Protein AF-0000000070260039 (afdb_homodimer)

Sequence (436 aa):
MPVRWILHWQPSQGTTVNSHILNEISQCVENFNGVKDGRCKTTITFYKPNLKDQSMSAQFPRDFLGISLMEQPNKYYLIIRDNKLVAEADSSILTIMEKLQSYKSKVALNCEGLQYNLGDFQMRLIKVVPNQAESLRGILMEIEYLPISSLENAKPIMEEFIEIWREVLSKKSLPGQFMRAEPIFADYGLSDNYSLQHTAVQYAAALPQLFASVQLRSMPVRWILHWQPSQGTTVNSHILNEISQCVENFNGVKDGRCKTTITFYKPNLKDQSMSAQFPRDFLGISLMEQPNKYYLIIRDNKLVAEADSSILTIMEKLQSYKSKVALNCEGLQYNLGDFQMRLIKVVPNQAESLRGILMEIEYLPISSLENAKPIMEEFIEIWREVLSKKSLPGQFMRAEPIFADYGLSDNYSLQHTAVQYAAALPQLFASVQLRS

Solvent-accessible surface area (backbone atoms only — not comparable to full-atom values): 23211 Å² total; per-residue (Å²): 92,51,31,66,47,59,30,37,56,43,55,32,91,95,50,73,73,46,71,65,59,53,51,53,52,52,50,50,42,45,73,67,62,30,40,81,69,56,70,48,46,36,39,42,34,43,32,37,63,58,61,81,72,77,74,74,68,71,85,55,84,49,49,38,38,37,38,40,42,60,94,45,69,63,37,29,35,41,31,32,73,94,77,37,42,57,26,50,26,30,39,50,43,57,58,52,44,59,70,45,51,54,51,41,71,88,45,38,35,39,31,39,32,45,26,25,41,47,86,64,32,37,38,30,49,25,42,26,23,40,71,88,45,86,56,65,51,35,42,38,36,37,42,28,42,61,90,39,31,38,47,74,76,37,43,66,58,52,54,50,50,52,52,53,48,49,55,61,50,57,76,66,68,57,70,48,47,77,40,68,63,74,72,65,52,61,69,44,70,46,69,56,63,36,49,70,65,56,50,51,52,43,57,61,53,42,42,66,62,38,46,53,66,48,56,71,70,106,91,49,31,65,48,62,28,36,56,44,55,32,90,94,49,74,73,48,70,64,59,54,51,53,51,52,50,49,42,45,74,67,61,30,40,82,70,54,71,49,45,35,39,43,33,43,34,36,61,58,60,82,70,74,74,76,58,71,84,56,82,50,48,37,38,38,38,40,40,60,93,44,70,63,36,29,36,42,31,32,72,94,75,36,41,59,26,49,26,30,38,50,43,57,59,51,44,58,71,44,53,54,50,41,72,88,46,39,36,40,33,39,31,44,27,25,41,48,84,62,32,38,38,30,51,25,42,28,24,40,72,89,44,86,58,66,50,34,43,38,36,39,43,28,41,60,90,40,30,38,47,76,75,38,45,66,59,51,53,50,51,52,52,53,49,50,55,60,50,57,75,66,67,57,68,48,47,77,42,66,65,74,72,66,52,62,70,43,70,46,69,56,61,36,48,69,66,57,51,50,51,42,56,61,52,42,41,67,62,38,47,51,66,48,56,72,71,107

Radius of gyration: 26.94 Å; Cα contacts (8 Å, |Δi|>4): 847; chains: 2; bounding box: 39×84×59 Å

Structure (mmCIF, N/CA/C/O backbone):
data_AF-0000000070260039-model_v1
#
loop_
_entity.id
_entity.type
_entity.pdbx_description
1 polymer 'Mediator of RNA polymerase II transcription subunit 20'
#
loop_
_atom_site.group_PDB
_atom_site.id
_atom_site.type_symbol
_atom_site.label_atom_id
_atom_site.label_alt_id
_atom_site.label_comp_id
_atom_site.label_asym_id
_atom_site.label_entity_id
_atom_site.label_seq_id
_atom_site.pdbx_PDB_ins_code
_atom_site.Cartn_x
_atom_site.Cartn_y
_atom_site.Cartn_z
_atom_site.occupancy
_atom_site.B_iso_or_equiv
_atom_site.auth_seq_id
_atom_site.auth_comp_id
_atom_site.auth_asym_id
_atom_site.auth_atom_id
_atom_site.pdbx_PDB_model_num
ATOM 1 N N . MET A 1 1 ? 9.656 15.156 -5.43 1 94.56 1 MET A N 1
ATOM 2 C CA . MET A 1 1 ? 8.602 15.867 -4.711 1 94.56 1 MET A CA 1
ATOM 3 C C . MET A 1 1 ? 9.188 16.984 -3.848 1 94.56 1 MET A C 1
ATOM 5 O O . MET A 1 1 ? 10.211 16.781 -3.182 1 94.56 1 MET A O 1
ATOM 9 N N . PRO A 1 2 ? 8.555 18.203 -3.854 1 98.12 2 PRO A N 1
ATOM 10 C CA . PRO A 1 2 ? 9.078 19.328 -3.068 1 98.12 2 PRO A CA 1
ATOM 11 C C . PRO A 1 2 ? 8.953 19.109 -1.564 1 98.12 2 PRO A C 1
ATOM 13 O O . PRO A 1 2 ? 8.031 18.406 -1.114 1 98.12 2 PRO A O 1
ATOM 16 N N . VAL A 1 3 ? 9.844 19.734 -0.828 1 98.56 3 VAL A N 1
ATOM 17 C CA . VAL A 1 3 ? 9.812 19.641 0.627 1 98.56 3 VAL A CA 1
ATOM 18 C C . VAL A 1 3 ? 8.648 20.453 1.182 1 98.56 3 VAL A C 1
ATOM 20 O O . VAL A 1 3 ? 8.438 21.594 0.775 1 98.56 3 VAL A O 1
ATOM 23 N N . ARG A 1 4 ? 7.941 19.859 2.068 1 98.19 4 ARG A N 1
ATOM 24 C CA . ARG A 1 4 ? 6.789 20.484 2.713 1 98.19 4 ARG A CA 1
ATOM 25 C C . ARG A 1 4 ? 6.883 20.375 4.23 1 98.19 4 ARG A C 1
ATOM 27 O O . ARG A 1 4 ? 7.141 19.281 4.766 1 98.19 4 ARG A O 1
ATOM 34 N N . TRP A 1 5 ? 6.73 21.516 4.906 1 98.5 5 TRP A N 1
ATOM 35 C CA . TRP A 1 5 ? 6.641 21.5 6.363 1 98.5 5 TRP A CA 1
ATOM 36 C C . TRP A 1 5 ? 5.23 21.844 6.824 1 98.5 5 TRP A C 1
ATOM 38 O O . TRP A 1 5 ? 4.574 22.719 6.246 1 98.5 5 TRP A O 1
ATOM 48 N N . ILE A 1 6 ? 4.762 21.125 7.848 1 98.12 6 ILE A N 1
ATOM 49 C CA . ILE A 1 6 ? 3.438 21.359 8.414 1 98.12 6 ILE A CA 1
ATOM 50 C C . ILE A 1 6 ? 3.57 21.953 9.812 1 98.12 6 ILE A C 1
ATOM 52 O O . ILE A 1 6 ? 4.25 21.391 10.672 1 98.12 6 ILE A O 1
ATOM 56 N N . LEU A 1 7 ? 2.98 23.109 9.984 1 97.38 7 LEU A N 1
ATOM 57 C CA . LEU A 1 7 ? 2.939 23.797 11.266 1 97.38 7 LEU A CA 1
ATOM 58 C C . LEU A 1 7 ? 1.53 23.781 11.852 1 97.38 7 LEU A C 1
ATOM 60 O O . LEU A 1 7 ? 0.549 23.672 11.109 1 97.38 7 LEU A O 1
ATOM 64 N N . HIS A 1 8 ? 1.464 23.781 13.133 1 96.56 8 HIS A N 1
ATOM 65 C CA . HIS A 1 8 ? 0.173 23.891 13.797 1 96.56 8 HIS A CA 1
ATOM 66 C C . HIS A 1 8 ? 0.077 25.172 14.617 1 96.56 8 HIS A C 1
ATOM 68 O O . HIS A 1 8 ? 1.067 25.625 15.203 1 96.56 8 HIS A O 1
ATOM 74 N N . TRP A 1 9 ? -1.142 25.766 14.664 1 95.5 9 TRP A N 1
ATOM 75 C CA . TRP A 1 9 ? -1.373 26.969 15.445 1 95.5 9 TRP A CA 1
ATOM 76 C C . TRP A 1 9 ? -1.512 26.641 16.938 1 95.5 9 TRP A C 1
ATOM 78 O O . TRP A 1 9 ? -2.342 25.812 17.312 1 95.5 9 TRP A O 1
ATOM 88 N N . GLN A 1 10 ? -0.675 27.188 17.688 1 93.38 10 GLN A N 1
ATOM 89 C CA . GLN A 1 10 ? -0.754 27.094 19.141 1 93.38 10 GLN A CA 1
ATOM 90 C C . GLN A 1 10 ? -1.321 28.359 19.766 1 93.38 10 GLN A C 1
ATOM 92 O O . GLN A 1 10 ? -0.613 29.359 19.891 1 93.38 10 GLN A O 1
ATOM 97 N N . PRO A 1 11 ? -2.533 28.297 20.219 1 92 11 PRO A N 1
ATOM 98 C CA . PRO A 1 11 ? -3.137 29.5 20.797 1 92 11 PRO A CA 1
ATOM 99 C C . PRO A 1 11 ? -2.461 29.922 22.109 1 92 11 PRO A C 1
ATOM 101 O O . PRO A 1 11 ? -1.924 29.078 22.828 1 92 11 PRO A O 1
ATOM 104 N N . SER A 1 12 ? -2.461 31.234 22.359 1 91 12 SER A N 1
ATOM 105 C CA . SER A 1 12 ? -1.986 31.734 23.641 1 91 12 SER A CA 1
ATOM 106 C C . SER A 1 12 ? -2.852 31.219 24.781 1 91 12 SER A C 1
ATOM 108 O O . SER A 1 12 ? -4 30.828 24.578 1 91 12 SER A O 1
ATOM 110 N N . GLN A 1 13 ? -2.266 31.25 25.969 1 88.38 13 GLN A N 1
ATOM 111 C CA . GLN A 1 13 ? -3.002 30.797 27.141 1 88.38 13 GLN A CA 1
ATOM 112 C C . GLN A 1 13 ? -4.336 31.516 27.266 1 88.38 13 GLN A C 1
ATOM 114 O O . GLN A 1 13 ? -4.391 32.75 27.156 1 88.38 13 GLN A O 1
ATOM 119 N N . GLY A 1 14 ? -5.371 30.781 27.406 1 86.62 14 GLY A N 1
ATOM 120 C CA . GLY A 1 14 ? -6.688 31.375 27.609 1 86.62 14 GLY A CA 1
ATOM 121 C C . GLY A 1 14 ? -7.445 31.609 26.328 1 86.62 14 GLY A C 1
ATOM 122 O O . GLY A 1 14 ? -8.609 32.031 26.344 1 86.62 14 GLY A O 1
ATOM 123 N N . THR A 1 15 ? -6.793 31.438 25.234 1 88.31 15 THR A N 1
ATOM 124 C CA . THR A 1 15 ? -7.461 31.641 23.953 1 88.31 15 THR A CA 1
ATOM 125 C C . THR A 1 15 ? -7.645 30.312 23.219 1 88.31 15 THR A C 1
ATOM 127 O O . THR A 1 15 ? -6.91 29.359 23.469 1 88.31 15 THR A O 1
ATOM 130 N N . THR A 1 16 ? -8.703 30.266 22.438 1 88 16 THR A N 1
ATOM 131 C CA . THR A 1 16 ? -8.992 29.078 21.641 1 88 16 THR A CA 1
ATOM 132 C C . THR A 1 16 ? -8.969 29.406 20.156 1 88 16 THR A C 1
ATOM 134 O O . THR A 1 16 ? -9.109 30.562 19.766 1 88 16 THR A O 1
ATOM 137 N N . VAL A 1 17 ? -8.773 28.391 19.422 1 91.25 17 VAL A N 1
ATOM 138 C CA . VAL A 1 17 ? -8.797 28.547 17.969 1 91.25 17 VAL A CA 1
ATOM 139 C C . VAL A 1 17 ? -10.203 28.906 17.5 1 91.25 17 VAL A C 1
ATOM 141 O O . VAL A 1 17 ? -11.195 28.375 18.016 1 91.25 17 VAL A O 1
ATOM 144 N N . ASN A 1 18 ? -10.266 29.875 16.625 1 90.69 18 ASN A N 1
ATOM 145 C CA . ASN A 1 18 ? -11.57 30.25 16.094 1 90.69 18 ASN A CA 1
ATOM 146 C C . ASN A 1 18 ? -11.461 30.75 14.656 1 90.69 18 ASN A C 1
ATOM 148 O O . ASN A 1 18 ? -10.352 30.875 14.125 1 90.69 18 ASN A O 1
ATOM 152 N N . SER A 1 19 ? -12.602 31 14.094 1 92.12 19 SER A N 1
ATOM 153 C CA . SER A 1 19 ? -12.672 31.375 12.688 1 92.12 19 SER A CA 1
ATOM 154 C C . SER A 1 19 ? -12.055 32.75 12.453 1 92.12 19 SER A C 1
ATOM 156 O O . SER A 1 19 ? -11.578 33.062 11.352 1 92.12 19 SER A O 1
ATOM 158 N N . HIS A 1 20 ? -12.102 33.531 13.461 1 93.38 20 HIS A N 1
ATOM 159 C CA . HIS A 1 20 ? -11.531 34.875 13.336 1 93.38 20 HIS A CA 1
ATOM 160 C C . HIS A 1 20 ? -10.016 34.812 13.156 1 93.38 20 HIS A C 1
ATOM 162 O O . HIS A 1 20 ? -9.461 35.5 12.297 1 93.38 20 HIS A O 1
ATOM 168 N N . ILE A 1 21 ? -9.398 34.031 13.961 1 93.69 21 ILE A N 1
ATOM 169 C CA . ILE A 1 21 ? -7.957 33.844 13.859 1 93.69 21 ILE A CA 1
ATOM 170 C C . ILE A 1 21 ? -7.598 33.312 12.469 1 93.69 21 ILE A C 1
ATOM 172 O O . ILE A 1 21 ? -6.68 33.844 11.82 1 93.69 21 ILE A O 1
ATOM 176 N N . LEU A 1 22 ? -8.297 32.375 11.984 1 94.75 22 LEU A N 1
ATOM 177 C CA . LEU A 1 22 ? -8.094 31.781 10.656 1 94.75 22 LEU A CA 1
ATOM 178 C C . LEU A 1 22 ? -8.188 32.844 9.578 1 94.75 22 LEU A C 1
ATOM 180 O O . LEU A 1 22 ? -7.355 32.906 8.672 1 94.75 22 LEU A O 1
ATOM 184 N N . ASN A 1 23 ? -9.203 33.656 9.664 1 95 23 ASN A N 1
ATOM 185 C CA . ASN A 1 23 ? -9.422 34.719 8.68 1 95 23 ASN A CA 1
ATOM 186 C C . ASN A 1 23 ? -8.289 35.75 8.695 1 95 23 ASN A C 1
ATOM 188 O O . ASN A 1 23 ? -7.863 36.219 7.648 1 95 23 ASN A O 1
ATOM 192 N N . GLU A 1 24 ? -7.879 36.094 9.898 1 94.94 24 GLU A N 1
ATOM 193 C CA . GLU A 1 24 ? -6.781 37.031 10.031 1 94.94 24 GLU A CA 1
ATOM 194 C C . GLU A 1 24 ? -5.504 36.5 9.391 1 94.94 24 GLU A C 1
ATOM 196 O O . GLU A 1 24 ? -4.773 37.25 8.734 1 94.94 24 GLU A O 1
ATOM 201 N N . ILE A 1 25 ? -5.238 35.281 9.602 1 95.12 25 ILE A N 1
ATOM 202 C CA . ILE A 1 25 ? -4.047 34.656 9.039 1 95.12 25 ILE A CA 1
ATOM 203 C C . ILE A 1 25 ? -4.152 34.625 7.516 1 95.12 25 ILE A C 1
ATOM 205 O O . ILE A 1 25 ? -3.176 34.906 6.812 1 95.12 25 ILE A O 1
ATOM 209 N N . SER A 1 26 ? -5.281 34.281 7.008 1 94.69 26 SER A N 1
ATOM 210 C CA . SER A 1 26 ? -5.52 34.25 5.57 1 94.69 26 SER A CA 1
ATOM 211 C C . SER A 1 26 ? -5.238 35.625 4.949 1 94.69 26 SER A C 1
ATOM 213 O O . SER A 1 26 ? -4.625 35.719 3.885 1 94.69 26 SER A O 1
ATOM 215 N N . GLN A 1 27 ? -5.695 36.625 5.605 1 94.38 27 GLN A N 1
ATOM 216 C CA . GLN A 1 27 ? -5.465 37.969 5.129 1 94.38 27 GLN A CA 1
ATOM 217 C C . GLN A 1 27 ? -3.977 38.312 5.117 1 94.38 27 GLN A C 1
ATOM 219 O O . GLN A 1 27 ? -3.498 39 4.219 1 94.38 27 GLN A O 1
ATOM 224 N N . CYS A 1 28 ? -3.314 37.844 6.141 1 94.75 28 CYS A N 1
ATOM 225 C CA . CYS A 1 28 ? -1.875 38.062 6.207 1 94.75 28 CYS A CA 1
ATOM 226 C C . CYS A 1 28 ? -1.167 37.438 5.016 1 94.75 28 CYS A C 1
ATOM 228 O O . CYS A 1 28 ? -0.236 38.031 4.461 1 94.75 28 CYS A O 1
ATOM 230 N N . VAL A 1 29 ? -1.584 36.25 4.551 1 94.5 29 VAL A N 1
ATOM 231 C CA . VAL A 1 29 ? -0.981 35.562 3.414 1 94.5 29 VAL A CA 1
ATOM 232 C C . VAL A 1 29 ? -1.223 36.375 2.137 1 94.5 29 VAL A C 1
ATOM 234 O O . VAL A 1 29 ? -0.316 36.531 1.315 1 94.5 29 VAL A O 1
ATOM 237 N N . GLU A 1 30 ? -2.416 36.812 2.064 1 92.94 30 GLU A N 1
ATOM 238 C CA . GLU A 1 30 ? -2.781 37.594 0.885 1 92.94 30 GLU A CA 1
ATOM 239 C C . GLU A 1 30 ? -2.014 38.906 0.832 1 92.94 30 GLU A C 1
ATOM 241 O O . GLU A 1 30 ? -1.579 39.344 -0.239 1 92.94 30 GLU A O 1
ATOM 246 N N . ASN A 1 31 ? -1.8 39.531 1.978 1 90.88 31 ASN A N 1
ATOM 247 C CA . ASN A 1 31 ? -1.047 40.781 2.061 1 90.88 31 ASN A CA 1
ATOM 248 C C . ASN A 1 31 ? 0.443 40.562 1.825 1 90.88 31 ASN A C 1
ATOM 250 O O . ASN A 1 31 ? 1.17 41.469 1.47 1 90.88 31 ASN A O 1
ATOM 254 N N . PHE A 1 32 ? 0.847 39.344 2.092 1 90.75 32 PHE A N 1
ATOM 255 C CA . PHE A 1 32 ? 2.232 38.938 1.884 1 90.75 32 PHE A CA 1
ATOM 256 C C . PHE A 1 32 ? 2.447 38.469 0.451 1 90.75 32 PHE A C 1
ATOM 258 O O . PHE A 1 32 ? 3.314 37.625 0.192 1 90.75 32 PHE A O 1
ATOM 265 N N . ASN A 1 33 ? 1.591 38.875 -0.488 1 89.5 33 ASN A N 1
ATOM 266 C CA . ASN A 1 33 ? 1.649 38.656 -1.925 1 89.5 33 ASN A CA 1
ATOM 267 C C . ASN A 1 33 ? 1.289 37.188 -2.264 1 89.5 33 ASN A C 1
ATOM 269 O O . ASN A 1 33 ? 1.782 36.656 -3.246 1 89.5 33 ASN A O 1
ATOM 273 N N . GLY A 1 34 ? 0.629 36.625 -1.396 1 93.06 34 GLY A N 1
ATOM 274 C CA . GLY A 1 34 ? 0.12 35.281 -1.729 1 93.06 34 GLY A CA 1
ATOM 275 C C . GLY A 1 34 ? -1.044 35.344 -2.701 1 93.06 34 GLY A C 1
ATOM 276 O O . GLY A 1 34 ? -1.982 36.125 -2.525 1 93.06 34 GLY A O 1
ATOM 277 N N . VAL A 1 35 ? -0.934 34.469 -3.766 1 94.81 35 VAL A N 1
ATOM 278 C CA . VAL A 1 35 ? -2.014 34.375 -4.742 1 94.81 35 VAL A CA 1
ATOM 279 C C . VAL A 1 35 ? -2.764 33.062 -4.562 1 94.81 35 VAL A C 1
ATOM 281 O O . VAL A 1 35 ? -2.168 31.984 -4.641 1 94.81 35 VAL A O 1
ATOM 284 N N . LYS A 1 36 ? -4.031 33.219 -4.332 1 93 36 LYS A N 1
ATOM 285 C CA . LYS A 1 36 ? -4.852 32.031 -4.18 1 93 36 LYS A CA 1
ATOM 286 C C . LYS A 1 36 ? -4.824 31.172 -5.445 1 93 36 LYS A C 1
ATOM 288 O O . LYS A 1 36 ? -5.074 31.672 -6.543 1 93 36 LYS A O 1
ATOM 293 N N . ASP A 1 37 ? -4.469 29.938 -5.242 1 92 37 ASP A N 1
ATOM 294 C CA . ASP A 1 37 ? -4.285 29.109 -6.438 1 92 37 ASP A CA 1
ATOM 295 C C . ASP A 1 37 ? -4.816 27.703 -6.227 1 92 37 ASP A C 1
ATOM 297 O O . ASP A 1 37 ? -4.266 26.734 -6.758 1 92 37 ASP A O 1
ATOM 301 N N . GLY A 1 38 ? -5.758 27.438 -5.438 1 94.62 38 GLY A N 1
ATOM 302 C CA . GLY A 1 38 ? -6.328 26.094 -5.312 1 94.62 38 GLY A CA 1
ATOM 303 C C . GLY A 1 38 ? -6.781 25.766 -3.902 1 94.62 38 GLY A C 1
ATOM 304 O O . GLY A 1 38 ? -6.879 26.656 -3.057 1 94.62 38 GLY A O 1
ATOM 305 N N . ARG A 1 39 ? -7.203 24.469 -3.711 1 96.69 39 ARG A N 1
ATOM 306 C CA . ARG A 1 39 ? -7.648 23.938 -2.426 1 96.69 39 ARG A CA 1
ATOM 307 C C . ARG A 1 39 ? -6.918 22.641 -2.082 1 96.69 39 ARG A C 1
ATOM 309 O O . ARG A 1 39 ? -6.293 22.031 -2.947 1 96.69 39 ARG A O 1
ATOM 316 N N . CYS A 1 40 ? -6.906 22.422 -0.879 1 97.5 40 CYS A N 1
ATOM 317 C CA . CYS A 1 40 ? -6.324 21.172 -0.41 1 97.5 40 CYS A CA 1
ATOM 318 C C . CYS A 1 40 ? -7.246 20.484 0.587 1 97.5 40 CYS A C 1
ATOM 320 O O . CYS A 1 40 ? -8.125 21.125 1.174 1 97.5 40 CYS A O 1
ATOM 322 N N . LYS A 1 41 ? -7.086 19.156 0.656 1 97.88 41 LYS A N 1
ATOM 323 C CA . LYS A 1 41 ? -7.875 18.359 1.591 1 97.88 41 LYS A CA 1
ATOM 324 C C . LYS A 1 41 ? -7.09 17.141 2.07 1 97.88 41 LYS A C 1
ATOM 326 O O . LYS A 1 41 ? -6.445 16.469 1.273 1 97.88 41 LYS A O 1
ATOM 331 N N . THR A 1 42 ? -7.047 17.016 3.303 1 98 42 THR A N 1
ATOM 332 C CA . THR A 1 42 ? -6.465 15.844 3.959 1 98 42 THR A CA 1
ATOM 333 C C . THR A 1 42 ? -7.406 15.289 5.023 1 98 42 THR A C 1
ATOM 335 O O . THR A 1 42 ? -8.016 16.062 5.777 1 98 42 THR A O 1
ATOM 338 N N . THR A 1 43 ? -7.605 13.992 5.039 1 97.44 43 THR A N 1
ATOM 339 C CA . THR A 1 43 ? -8.43 13.367 6.062 1 97.44 43 THR A CA 1
ATOM 340 C C . THR A 1 43 ? -7.594 12.453 6.949 1 97.44 43 THR A C 1
ATOM 342 O O . THR A 1 43 ? -6.824 11.625 6.449 1 97.44 43 THR A O 1
ATOM 345 N N . ILE A 1 44 ? -7.664 12.703 8.195 1 96.88 44 ILE A N 1
ATOM 346 C CA . ILE A 1 44 ? -7.008 11.859 9.18 1 96.88 44 ILE A CA 1
ATOM 347 C C . ILE A 1 44 ? -8.047 10.984 9.891 1 96.88 44 ILE A C 1
ATOM 349 O O . ILE A 1 44 ? -8.977 11.5 10.508 1 96.88 44 ILE A O 1
ATOM 353 N N . THR A 1 45 ? -7.895 9.703 9.875 1 96.44 45 THR A N 1
ATOM 354 C CA . THR A 1 45 ? -8.859 8.766 10.445 1 96.44 45 THR A CA 1
ATOM 355 C C . THR A 1 45 ? -8.219 7.969 11.586 1 96.44 45 THR A C 1
ATOM 357 O O . THR A 1 45 ? -7.105 7.461 11.445 1 96.44 45 THR A O 1
ATOM 360 N N . PHE A 1 46 ? -8.938 7.875 12.711 1 93.88 46 PHE A N 1
ATOM 361 C CA . PHE A 1 46 ? -8.5 7.094 13.859 1 93.88 46 PHE A CA 1
ATOM 362 C C . PHE A 1 46 ? -9.117 5.699 13.836 1 93.88 46 PHE A C 1
ATOM 364 O O . PHE A 1 46 ? -10.336 5.555 13.812 1 93.88 46 PHE A O 1
ATOM 371 N N . TYR A 1 47 ? -8.219 4.68 13.844 1 93.69 47 TYR A N 1
ATOM 372 C CA . TYR A 1 47 ? -8.695 3.303 13.836 1 93.69 47 TYR A CA 1
ATOM 373 C C . TYR A 1 47 ? -8.414 2.623 15.172 1 93.69 47 TYR A C 1
ATOM 375 O O . TYR A 1 47 ? -7.293 2.668 15.68 1 93.69 47 TYR A O 1
ATOM 383 N N . LYS A 1 48 ? -9.438 1.988 15.703 1 89.75 48 LYS A N 1
ATOM 384 C CA . LYS A 1 48 ? -9.352 1.184 16.922 1 89.75 48 LYS A CA 1
ATOM 385 C C . LYS A 1 48 ? -9.82 -0.245 16.672 1 89.75 48 LYS A C 1
ATOM 387 O O . LYS A 1 48 ? -10.703 -0.475 15.844 1 89.75 48 LYS A O 1
ATOM 392 N N . PRO A 1 49 ? -9.164 -1.183 17.391 1 84.88 49 PRO A N 1
ATOM 393 C CA . PRO A 1 49 ? -9.617 -2.562 17.203 1 84.88 49 PRO A CA 1
ATOM 394 C C . PRO A 1 49 ? -11.086 -2.752 17.578 1 84.88 49 PRO A C 1
ATOM 396 O O . PRO A 1 49 ? -11.578 -2.137 18.516 1 84.88 49 PRO A O 1
ATOM 399 N N . ASN A 1 50 ? -11.805 -3.58 16.828 1 78.19 50 ASN A N 1
ATOM 400 C CA . ASN A 1 50 ? -13.18 -3.941 17.156 1 78.19 50 ASN A CA 1
ATOM 401 C C . ASN A 1 50 ? -13.234 -4.984 18.281 1 78.19 50 ASN A C 1
ATOM 403 O O . ASN A 1 50 ? -13.156 -6.184 18.016 1 78.19 50 ASN A O 1
ATOM 407 N N . LEU A 1 51 ? -12.742 -4.742 19.438 1 63.12 51 LEU A N 1
ATOM 408 C CA . LEU A 1 51 ? -12.688 -5.727 20.516 1 63.12 51 LEU A CA 1
ATOM 409 C C . LEU A 1 51 ? -14.094 -6.062 21.016 1 63.12 51 LEU A C 1
ATOM 411 O O . LEU A 1 51 ? -14.891 -5.164 21.281 1 63.12 51 LEU A O 1
ATOM 415 N N . LYS A 1 52 ? -14.695 -7.012 20.484 1 52.84 52 LYS A N 1
ATOM 416 C CA . LYS A 1 52 ? -15.859 -7.363 21.297 1 52.84 52 LYS A CA 1
ATOM 417 C C . LYS A 1 52 ? -15.508 -7.402 22.781 1 52.84 52 LYS A C 1
ATOM 419 O O . LYS A 1 52 ? -16.297 -6.965 23.609 1 52.84 52 LYS A O 1
ATOM 424 N N . ASP A 1 53 ? -14.711 -8.406 23.203 1 46.75 53 ASP A N 1
ATOM 425 C CA . ASP A 1 53 ? -14.422 -8.594 24.625 1 46.75 53 ASP A CA 1
ATOM 426 C C . ASP A 1 53 ? -13.336 -7.629 25.094 1 46.75 53 ASP A C 1
ATOM 428 O O . ASP A 1 53 ? -12.242 -7.598 24.531 1 46.75 53 ASP A O 1
ATOM 432 N N . GLN A 1 54 ? -13.602 -6.586 25.656 1 44.78 54 GLN A N 1
ATOM 433 C CA . GLN A 1 54 ? -12.922 -5.484 26.328 1 44.78 54 GLN A CA 1
ATOM 434 C C . GLN A 1 54 ? -11.664 -5.969 27.047 1 44.78 54 GLN A C 1
ATOM 436 O O . GLN A 1 54 ? -10.859 -5.16 27.5 1 44.78 54 GLN A O 1
ATOM 441 N N . SER A 1 55 ? -11.648 -7.156 27.562 1 43.66 55 SER A N 1
ATOM 442 C CA . SER A 1 55 ? -10.711 -7.512 28.625 1 43.66 55 SER A CA 1
ATOM 443 C C . SER A 1 55 ? -9.273 -7.508 28.1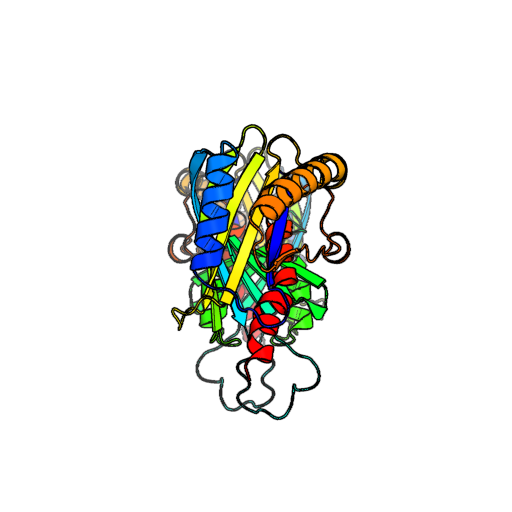09 1 43.66 55 SER A C 1
ATOM 445 O O . SER A 1 55 ? -8.328 -7.355 28.891 1 43.66 55 SER A O 1
ATOM 447 N N . MET A 1 56 ? -9.031 -8.219 27.125 1 44.53 56 MET A N 1
ATOM 448 C CA . MET A 1 56 ? -7.645 -8.625 26.906 1 44.53 56 MET A CA 1
ATOM 449 C C . MET A 1 56 ? -6.762 -7.406 26.641 1 44.53 56 MET A C 1
ATOM 451 O O . MET A 1 56 ? -5.613 -7.363 27.094 1 44.53 56 MET A O 1
ATOM 455 N N . SER A 1 57 ? -6.863 -6.574 25.578 1 47.09 57 SER A N 1
ATOM 456 C CA . SER A 1 57 ? -5.723 -5.949 24.922 1 47.09 57 SER A CA 1
ATOM 457 C C . SER A 1 57 ? -5.402 -4.594 25.547 1 47.09 57 SER A C 1
ATOM 459 O O . SER A 1 57 ? -5.488 -3.561 24.875 1 47.09 57 SER A O 1
ATOM 461 N N . ALA A 1 58 ? -5.715 -4.324 26.641 1 45.53 58 ALA A N 1
ATOM 462 C CA . ALA A 1 58 ? -5.391 -3.021 27.219 1 45.53 58 ALA A CA 1
ATOM 463 C C . ALA A 1 58 ? -3.912 -2.693 27.047 1 45.53 58 ALA A C 1
ATOM 465 O O . ALA A 1 58 ? -3.52 -1.524 27.094 1 45.53 58 ALA A O 1
ATOM 466 N N . GLN A 1 59 ? -3.055 -3.592 27.203 1 49.12 59 GLN A N 1
ATOM 467 C CA . GLN A 1 59 ? -1.646 -3.277 27.406 1 49.12 59 GLN A CA 1
ATOM 468 C C . GLN A 1 59 ? -1.025 -2.656 26.156 1 49.12 59 GLN A C 1
ATOM 470 O O . GLN A 1 59 ? -0.073 -1.88 26.25 1 49.12 59 GLN A O 1
ATOM 475 N N . PHE A 1 60 ? -1.44 -3.055 24.938 1 54.41 60 PHE A N 1
ATOM 476 C CA . PHE A 1 60 ? -0.759 -2.42 23.828 1 54.41 60 PHE A CA 1
ATOM 477 C C . PHE A 1 60 ? -1.759 -1.734 22.906 1 54.41 60 PHE A C 1
ATOM 479 O O . PHE A 1 60 ? -2.66 -2.381 22.359 1 54.41 60 PHE A O 1
ATOM 486 N N . PRO A 1 61 ? -1.849 -0.342 23.125 1 59.25 61 PRO A N 1
ATOM 487 C CA . PRO A 1 61 ? -2.752 0.336 22.188 1 59.25 61 PRO A CA 1
ATOM 488 C C . PRO A 1 61 ? -2.557 -0.12 20.75 1 59.25 61 PRO A C 1
ATOM 490 O O . PRO A 1 61 ? -1.432 -0.119 20.234 1 59.25 61 PRO A O 1
ATOM 493 N N . ARG A 1 62 ? -3.434 -0.916 20.141 1 83.25 62 ARG A N 1
ATOM 494 C CA . ARG A 1 62 ? -3.424 -1.486 18.812 1 83.25 62 ARG A CA 1
ATOM 495 C C . ARG A 1 62 ? -4.133 -0.57 17.812 1 83.25 62 ARG A C 1
ATOM 497 O O . ARG A 1 62 ? -4.652 -1.031 16.797 1 83.25 62 ARG A O 1
ATOM 504 N N . ASP A 1 63 ? -4.016 0.732 18.234 1 89.31 63 ASP A N 1
ATOM 505 C CA . ASP A 1 63 ? -4.645 1.725 17.359 1 89.31 63 ASP A CA 1
ATOM 506 C C . ASP A 1 63 ? -3.678 2.199 16.281 1 89.31 63 ASP A C 1
ATOM 508 O O . ASP A 1 63 ? -2.459 2.068 16.422 1 89.31 63 ASP A O 1
ATOM 512 N N . PHE A 1 64 ? -4.211 2.623 15.211 1 94.75 64 PHE A N 1
ATOM 513 C CA . PHE A 1 64 ? -3.381 3.244 14.188 1 94.75 64 PHE A CA 1
ATOM 514 C C . PHE A 1 64 ? -4.137 4.363 13.484 1 94.75 64 PHE A C 1
ATOM 516 O O . PHE A 1 64 ? -5.348 4.516 13.664 1 94.75 64 PHE A O 1
ATOM 523 N N . LEU A 1 65 ? -3.377 5.23 12.766 1 96.25 65 LEU A N 1
ATOM 524 C CA . LEU A 1 65 ? -3.947 6.336 12 1 96.25 65 LEU A CA 1
ATOM 525 C C . LEU A 1 65 ? -3.982 6.008 10.516 1 96.25 65 LEU A C 1
ATOM 527 O O . LEU A 1 65 ? -3.084 5.336 10 1 96.25 65 LEU A O 1
ATOM 531 N N . GLY A 1 66 ? -5.008 6.387 9.875 1 97.62 66 GLY A N 1
ATOM 532 C CA . GLY A 1 66 ? -5.094 6.43 8.422 1 97.62 66 GLY A CA 1
ATOM 533 C C . GLY A 1 66 ? -5.121 7.844 7.867 1 97.62 66 GLY A C 1
ATOM 534 O O . GLY A 1 66 ? -5.797 8.719 8.414 1 97.62 66 GLY A O 1
ATOM 535 N N . ILE A 1 67 ? -4.391 8.125 6.801 1 98.25 67 ILE A N 1
ATOM 536 C CA . ILE A 1 67 ? -4.336 9.461 6.219 1 98.25 67 ILE A CA 1
ATOM 537 C C . ILE A 1 67 ? -4.594 9.383 4.715 1 98.25 67 ILE A C 1
ATOM 539 O O . ILE A 1 67 ? -3.967 8.578 4.016 1 98.25 67 ILE A O 1
ATOM 543 N N . SER A 1 68 ? -5.504 10.141 4.234 1 98.12 68 SER A N 1
ATOM 544 C CA . SER A 1 68 ? -5.77 10.312 2.809 1 98.12 68 SER A CA 1
ATOM 545 C C . SER A 1 68 ? -5.461 11.742 2.357 1 98.12 68 SER A C 1
ATOM 547 O O . SER A 1 68 ? -5.859 12.703 3.014 1 98.12 68 SER A O 1
ATOM 549 N N . LEU A 1 69 ? -4.723 11.891 1.327 1 97.81 69 LEU A N 1
ATOM 550 C CA . LEU A 1 69 ? -4.348 13.18 0.76 1 97.81 69 LEU A CA 1
ATOM 551 C C . LEU A 1 69 ? -5.043 13.406 -0.579 1 97.81 69 LEU A C 1
ATOM 553 O O . LEU A 1 69 ? -5.012 12.539 -1.453 1 97.81 69 LEU A O 1
ATOM 557 N N . MET A 1 70 ? -5.613 14.508 -0.72 1 96.88 70 MET A N 1
ATOM 558 C CA . MET A 1 70 ? -6.328 14.852 -1.948 1 96.88 70 MET A CA 1
ATOM 559 C C . MET A 1 70 ? -5.398 14.773 -3.154 1 96.88 70 MET A C 1
ATOM 561 O O . MET A 1 70 ? -5.824 14.398 -4.246 1 96.88 70 MET A O 1
ATOM 565 N N . GLU A 1 71 ? -4.168 15.141 -3.07 1 95.25 71 GLU A N 1
ATOM 566 C CA . GLU A 1 71 ? -3.219 15.18 -4.18 1 95.25 71 GLU A CA 1
ATOM 567 C C . GLU A 1 71 ? -2.949 13.781 -4.73 1 95.25 71 GLU A C 1
ATOM 569 O O . GLU A 1 71 ? -2.51 13.633 -5.871 1 95.25 71 GLU A O 1
ATOM 574 N N . GLN A 1 72 ? -3.127 12.75 -3.916 1 96.94 72 GLN A N 1
ATOM 575 C CA . GLN A 1 72 ? -2.984 11.367 -4.344 1 96.94 72 GLN A CA 1
ATOM 576 C C . GLN A 1 72 ? -4.156 10.516 -3.859 1 96.94 72 GLN A C 1
ATOM 578 O O . GLN A 1 72 ? -4.008 9.711 -2.936 1 96.94 72 GLN A O 1
ATOM 583 N N . PRO A 1 73 ? -5.242 10.625 -4.562 1 96.81 73 PRO A N 1
ATOM 584 C CA . PRO A 1 73 ? -6.465 9.977 -4.086 1 96.81 73 PRO A CA 1
ATOM 585 C C . PRO A 1 73 ? -6.395 8.453 -4.164 1 96.81 73 PRO A C 1
ATOM 587 O O . PRO A 1 73 ? -7.195 7.762 -3.527 1 96.81 73 PRO A O 1
ATOM 590 N N . ASN A 1 74 ? -5.426 7.898 -4.887 1 97.12 74 ASN A N 1
ATOM 591 C CA . ASN A 1 74 ? -5.328 6.453 -5.062 1 97.12 74 ASN A CA 1
ATOM 592 C C . ASN A 1 74 ? -4.414 5.82 -4.02 1 97.12 74 ASN A C 1
ATOM 594 O O . ASN A 1 74 ? -4.113 4.629 -4.098 1 97.12 74 ASN A O 1
ATOM 598 N N . LYS A 1 75 ? -3.938 6.68 -3.109 1 98.38 75 LYS A N 1
ATOM 599 C CA . LYS A 1 75 ? -3.043 6.18 -2.07 1 98.38 75 LYS A CA 1
ATOM 600 C C . LYS A 1 75 ? -3.627 6.418 -0.681 1 98.38 75 LYS A C 1
ATOM 602 O O . LYS A 1 75 ? -4.5 7.27 -0.506 1 98.38 75 LYS A O 1
ATOM 607 N N . TYR A 1 76 ? -3.271 5.621 0.164 1 98.56 76 TYR A N 1
ATOM 608 C CA . TYR A 1 76 ? -3.617 5.688 1.58 1 98.56 76 TYR A CA 1
ATOM 609 C C . TYR A 1 76 ? -2.398 5.41 2.451 1 98.56 76 TYR A C 1
ATOM 611 O O . TYR A 1 76 ? -1.554 4.582 2.102 1 98.56 76 TYR A O 1
ATOM 619 N N . TYR A 1 77 ? -2.256 6.125 3.557 1 98.81 77 TYR A N 1
ATOM 620 C CA . TYR A 1 77 ? -1.104 5.969 4.434 1 98.81 77 TYR A CA 1
ATOM 621 C C . TYR A 1 77 ? -1.531 5.484 5.816 1 98.81 77 TYR A C 1
ATOM 623 O O . TYR A 1 77 ? -2.482 6.008 6.398 1 98.81 77 TYR A O 1
ATOM 631 N N . LEU A 1 78 ? -0.947 4.465 6.332 1 98.06 78 LEU A N 1
ATOM 632 C CA . LEU A 1 78 ? -1.184 3.922 7.664 1 98.06 78 LEU A CA 1
ATOM 633 C C . LEU A 1 78 ? -0.017 4.238 8.594 1 98.06 78 LEU A C 1
ATOM 635 O O . LEU A 1 78 ? 1.146 4.07 8.219 1 98.06 78 LEU A O 1
ATOM 639 N N . ILE A 1 79 ? -0.306 4.688 9.82 1 97.75 79 ILE A N 1
ATOM 640 C CA . ILE A 1 79 ? 0.751 5.109 10.734 1 97.75 79 ILE A CA 1
ATOM 641 C C . ILE A 1 79 ? 0.479 4.555 12.133 1 97.75 79 ILE A C 1
ATOM 643 O O . ILE A 1 79 ? -0.645 4.641 12.633 1 97.75 79 ILE A O 1
ATOM 647 N N . ILE A 1 80 ? 1.393 3.92 12.703 1 96 80 ILE A N 1
ATOM 648 C CA . ILE A 1 80 ? 1.422 3.652 14.133 1 96 80 ILE A CA 1
ATOM 649 C C . ILE A 1 80 ? 2.424 4.586 14.812 1 96 80 ILE A C 1
ATOM 651 O O . ILE A 1 80 ? 3.631 4.332 14.789 1 96 80 ILE A O 1
ATOM 655 N N . ARG A 1 81 ? 1.96 5.562 15.406 1 92.25 81 ARG A N 1
ATOM 656 C CA . ARG A 1 81 ? 2.777 6.664 15.906 1 92.25 81 ARG A CA 1
ATOM 657 C C . ARG A 1 81 ? 3.768 6.18 16.953 1 92.25 81 ARG A C 1
ATOM 659 O O . ARG A 1 81 ? 4.965 6.461 16.875 1 92.25 81 ARG A O 1
ATOM 666 N N . ASP A 1 82 ? 3.27 5.387 17.922 1 91.12 82 ASP A N 1
ATOM 667 C CA . ASP A 1 82 ? 4.086 4.961 19.047 1 91.12 82 ASP A CA 1
ATOM 668 C C . ASP A 1 82 ? 5.273 4.121 18.578 1 91.12 82 ASP A C 1
ATOM 670 O O . ASP A 1 82 ? 6.34 4.148 19.203 1 91.12 82 ASP A O 1
ATOM 674 N N . ASN A 1 83 ? 5.105 3.408 17.5 1 94 83 ASN A N 1
ATOM 675 C CA . ASN A 1 83 ? 6.164 2.549 16.984 1 94 83 ASN A CA 1
ATOM 676 C C . ASN A 1 83 ? 6.93 3.223 15.844 1 94 83 ASN A C 1
ATOM 678 O O . ASN A 1 83 ? 7.863 2.645 15.289 1 94 83 ASN A O 1
ATOM 682 N N . LYS A 1 84 ? 6.488 4.426 15.523 1 95.94 84 LYS A N 1
ATOM 683 C CA . LYS A 1 84 ? 7.117 5.199 14.453 1 95.94 84 LYS A CA 1
ATOM 684 C C . LYS A 1 84 ? 7.113 4.422 13.141 1 95.94 84 LYS A C 1
ATOM 686 O O . LYS A 1 84 ? 8.148 4.309 12.477 1 95.94 84 LYS A O 1
ATOM 691 N N . LEU A 1 85 ? 5.977 3.891 12.773 1 97.12 85 LEU A N 1
ATOM 692 C CA . LEU A 1 85 ? 5.805 3.133 11.539 1 97.12 85 LEU A CA 1
ATOM 693 C C . LEU A 1 85 ? 4.887 3.871 10.57 1 97.12 85 LEU A C 1
ATOM 695 O O . LEU A 1 85 ? 3.889 4.465 10.984 1 97.12 85 LEU A O 1
ATOM 699 N N . VAL A 1 86 ? 5.289 3.893 9.328 1 98.38 86 VAL A N 1
ATOM 700 C CA . VAL A 1 86 ? 4.445 4.43 8.266 1 98.38 86 VAL A CA 1
ATOM 701 C C . VAL A 1 86 ? 4.496 3.508 7.051 1 98.38 86 VAL A C 1
ATOM 703 O O . VAL A 1 86 ? 5.555 2.971 6.715 1 98.38 86 VAL A O 1
ATOM 706 N N . ALA A 1 87 ? 3.324 3.26 6.449 1 98.19 87 ALA A N 1
ATOM 707 C CA . ALA A 1 87 ? 3.227 2.447 5.238 1 98.19 87 ALA A CA 1
ATOM 708 C C . ALA A 1 87 ? 2.295 3.096 4.219 1 98.19 87 ALA A C 1
ATOM 710 O O . ALA A 1 87 ? 1.24 3.623 4.578 1 98.19 87 ALA A O 1
ATOM 711 N N . GLU A 1 88 ? 2.715 3.113 3.01 1 98.62 88 GLU A N 1
ATOM 712 C CA . GLU A 1 88 ? 1.873 3.553 1.901 1 98.62 88 GLU A CA 1
ATOM 713 C C . GLU A 1 88 ? 1.173 2.371 1.237 1 98.62 88 GLU A C 1
ATOM 715 O O . GLU A 1 88 ? 1.777 1.314 1.04 1 98.62 88 GLU A O 1
ATOM 720 N N . ALA A 1 89 ? -0.085 2.5 0.91 1 98.62 89 ALA A N 1
ATOM 721 C CA . ALA A 1 89 ? -0.862 1.467 0.229 1 98.62 89 ALA A CA 1
ATOM 722 C C . ALA A 1 89 ? -1.808 2.082 -0.799 1 98.62 89 ALA A C 1
ATOM 724 O O . ALA A 1 89 ? -2.049 3.291 -0.785 1 98.62 89 ALA A O 1
ATOM 725 N N . ASP A 1 90 ? -2.271 1.202 -1.7 1 98 90 ASP A N 1
ATOM 726 C CA . ASP A 1 90 ? -3.4 1.604 -2.535 1 98 90 ASP A CA 1
ATOM 727 C C . ASP A 1 90 ? -4.621 1.945 -1.682 1 98 90 ASP A C 1
ATOM 729 O O . ASP A 1 90 ? -4.828 1.353 -0.621 1 98 90 ASP A O 1
ATOM 733 N N . SER A 1 91 ? -5.379 2.879 -2.266 1 97.5 91 SER A N 1
ATOM 734 C CA . SER A 1 91 ? -6.586 3.266 -1.543 1 97.5 91 SER A CA 1
ATOM 735 C C . SER A 1 91 ? -7.539 2.088 -1.389 1 97.5 91 SER A C 1
ATOM 737 O O . SER A 1 91 ? -8.406 2.094 -0.513 1 97.5 91 SER A O 1
ATOM 739 N N . SER A 1 92 ? -7.371 1.017 -2.156 1 96.56 92 SER A N 1
ATOM 740 C CA . SER A 1 92 ? -8.195 -0.183 -2.055 1 96.56 92 SER A CA 1
ATOM 741 C C . SER A 1 92 ? -8 -0.873 -0.707 1 96.56 92 SER A C 1
ATOM 743 O O . SER A 1 92 ? -8.805 -1.73 -0.324 1 96.56 92 SER A O 1
ATOM 745 N N . ILE A 1 93 ? -6.988 -0.517 0.02 1 97.31 93 ILE A N 1
ATOM 746 C CA . ILE A 1 93 ? -6.75 -1.062 1.352 1 97.31 93 ILE A CA 1
ATOM 747 C C . ILE A 1 93 ? -7.918 -0.708 2.271 1 97.31 93 ILE A C 1
ATOM 749 O O . ILE A 1 93 ? -8.227 -1.453 3.203 1 97.31 93 ILE A O 1
ATOM 753 N N . LEU A 1 94 ? -8.531 0.412 1.992 1 96 94 LEU A N 1
ATOM 754 C CA . LEU A 1 94 ? -9.688 0.826 2.779 1 96 94 LEU A CA 1
ATOM 755 C C . LEU A 1 94 ? -10.812 -0.197 2.674 1 96 94 LEU A C 1
ATOM 757 O O . LEU A 1 94 ? -11.43 -0.56 3.68 1 96 94 LEU A O 1
ATOM 761 N N . THR A 1 95 ? -11.07 -0.677 1.464 1 95.25 95 THR A N 1
ATOM 762 C CA . THR A 1 95 ? -12.117 -1.674 1.244 1 95.25 95 THR A CA 1
ATOM 763 C C . THR A 1 95 ? -11.75 -2.994 1.917 1 95.25 95 THR A C 1
ATOM 765 O O . THR A 1 95 ? -12.617 -3.674 2.471 1 95.25 95 THR A O 1
ATOM 768 N N . ILE A 1 96 ? -10.453 -3.328 1.842 1 94.94 96 ILE A N 1
ATOM 769 C CA . ILE A 1 96 ? -9.969 -4.539 2.498 1 94.94 96 ILE A CA 1
ATOM 770 C C . ILE A 1 96 ? -10.219 -4.441 4.004 1 94.94 96 ILE A C 1
ATOM 772 O O . ILE A 1 96 ? -10.766 -5.367 4.605 1 94.94 96 ILE A O 1
ATOM 776 N N . MET A 1 97 ? -9.836 -3.346 4.582 1 93.19 97 MET A N 1
ATOM 777 C CA . MET A 1 97 ? -10.023 -3.145 6.016 1 93.19 97 MET A CA 1
ATOM 778 C C . MET A 1 97 ? -11.508 -3.182 6.383 1 93.19 97 MET A C 1
ATOM 780 O O . MET A 1 97 ? -11.875 -3.748 7.41 1 93.19 97 MET A O 1
ATOM 784 N N . GLU A 1 98 ? -12.305 -2.578 5.59 1 92.62 98 GLU A N 1
ATOM 785 C CA . GLU A 1 98 ? -13.742 -2.574 5.82 1 92.62 98 GLU A CA 1
ATOM 786 C C . GLU A 1 98 ? -14.305 -3.994 5.852 1 92.62 98 GLU A C 1
ATOM 788 O O . GLU A 1 98 ? -15.102 -4.336 6.727 1 92.62 98 GLU A O 1
ATOM 793 N N . LYS A 1 99 ? -13.906 -4.836 4.859 1 91.94 99 LYS A N 1
ATOM 794 C CA . LYS A 1 99 ? -14.406 -6.207 4.75 1 91.94 99 LYS A CA 1
ATOM 795 C C . LYS A 1 99 ? -13.898 -7.066 5.906 1 91.94 99 LYS A C 1
ATOM 797 O O . LYS A 1 99 ? -14.602 -7.965 6.375 1 91.94 99 LYS A O 1
ATOM 802 N N . LEU A 1 100 ? -12.688 -6.816 6.352 1 89.12 100 LEU A N 1
ATOM 803 C CA . LEU A 1 100 ? -12.102 -7.605 7.434 1 89.12 100 LEU A CA 1
ATOM 804 C C . LEU A 1 100 ? -12.75 -7.25 8.773 1 89.12 100 LEU A C 1
ATOM 806 O O . LEU A 1 100 ? -12.789 -8.078 9.688 1 89.12 100 LEU A O 1
ATOM 810 N N . GLN A 1 101 ? -13.211 -6 8.977 1 86.69 101 GLN A N 1
ATOM 811 C CA . GLN A 1 101 ? -13.977 -5.516 10.125 1 86.69 101 GLN A CA 1
ATOM 812 C C . GLN A 1 101 ? -13.18 -5.672 11.422 1 86.69 101 GLN A C 1
ATOM 814 O O . GLN A 1 101 ? -13.766 -5.797 12.5 1 86.69 101 GLN A O 1
ATOM 819 N N . SER A 1 102 ? -11.906 -5.719 11.266 1 84.75 102 SER A N 1
ATOM 820 C CA . SER A 1 102 ? -11.086 -5.867 12.461 1 84.75 102 SER A CA 1
ATOM 821 C C . SER A 1 102 ? -10.922 -4.539 13.188 1 84.75 102 SER A C 1
ATOM 823 O O . SER A 1 102 ? -10.641 -4.512 14.391 1 84.75 102 SER A O 1
ATOM 825 N N . TYR A 1 103 ? -11.047 -3.447 12.438 1 87.56 103 TYR A N 1
ATOM 826 C CA . TYR A 1 103 ? -10.898 -2.107 12.992 1 87.56 103 TYR A CA 1
ATOM 827 C C . TYR A 1 103 ? -12.109 -1.243 12.664 1 87.56 103 TYR A C 1
ATOM 829 O O . TYR A 1 103 ? -12.758 -1.437 11.625 1 87.56 103 TYR A O 1
ATOM 837 N N . LYS A 1 104 ? -12.383 -0.458 13.57 1 86.62 104 LYS A N 1
ATOM 838 C CA . LYS A 1 104 ? -13.453 0.515 13.359 1 86.62 104 LYS A CA 1
ATOM 839 C C . LYS A 1 104 ? -12.898 1.939 13.352 1 86.62 104 LYS A C 1
ATOM 841 O O . LYS A 1 104 ? -11.914 2.234 14.031 1 86.62 104 LYS A O 1
ATOM 846 N N . SER A 1 105 ? -13.492 2.73 12.477 1 85.5 105 SER A N 1
ATOM 847 C CA . SER A 1 105 ? -13.133 4.141 12.352 1 85.5 105 SER A CA 1
ATOM 848 C C . SER A 1 105 ? -14.258 5.043 12.836 1 85.5 105 SER A C 1
ATOM 850 O O . SER A 1 105 ? -15.172 5.375 12.078 1 85.5 105 SER A O 1
ATOM 852 N N . LYS A 1 106 ? -14.328 5.469 14.094 1 75.81 106 LYS A N 1
ATOM 853 C CA . LYS A 1 106 ? -15.438 6.289 14.57 1 75.81 106 LYS A CA 1
ATOM 854 C C . LYS A 1 106 ? -15.094 7.773 14.5 1 75.81 106 LYS A C 1
ATOM 856 O O . LYS A 1 106 ? -15.984 8.625 14.43 1 75.81 106 LYS A O 1
ATOM 861 N N . VAL A 1 107 ? -13.875 8.062 14.406 1 87 107 VAL A N 1
ATOM 862 C CA . VAL A 1 107 ? -13.445 9.453 14.484 1 87 107 VAL A CA 1
ATOM 863 C C . VAL A 1 107 ? -12.531 9.781 13.305 1 87 107 VAL A C 1
ATOM 865 O O . VAL A 1 107 ? -11.641 8.992 12.969 1 87 107 VAL A O 1
ATOM 868 N N . ALA A 1 108 ? -12.836 10.867 12.664 1 93.19 108 ALA A N 1
ATOM 869 C CA . ALA A 1 108 ? -11.977 11.375 11.602 1 93.19 108 ALA A CA 1
ATOM 870 C C . ALA A 1 108 ? -11.891 12.898 11.648 1 93.19 108 ALA A C 1
ATOM 872 O O . ALA A 1 108 ? -12.82 13.562 12.094 1 93.19 108 ALA A O 1
ATOM 873 N N . LEU A 1 109 ? -10.789 13.422 11.289 1 94.94 109 LEU A N 1
ATOM 874 C CA . LEU A 1 109 ? -10.562 14.859 11.148 1 94.94 109 LEU A CA 1
ATOM 875 C C . LEU A 1 109 ? -10.461 15.258 9.68 1 94.94 109 LEU A C 1
ATOM 877 O O . LEU A 1 109 ? -9.711 14.641 8.922 1 94.94 109 LEU A O 1
ATOM 881 N N . ASN A 1 110 ? -11.219 16.203 9.352 1 96 110 ASN A N 1
ATOM 882 C CA . ASN A 1 110 ? -11.133 16.812 8.023 1 96 110 ASN A CA 1
ATOM 883 C C . ASN A 1 110 ? -10.242 18.047 8.016 1 96 110 ASN A C 1
ATOM 885 O O . ASN A 1 110 ? -10.523 19.016 8.719 1 96 110 ASN A O 1
ATOM 889 N N . CYS A 1 111 ? -9.211 18 7.266 1 96.88 111 CYS A N 1
ATOM 890 C CA . CYS A 1 111 ? -8.281 19.109 7.098 1 96.88 111 CYS A CA 1
ATOM 891 C C . CYS A 1 111 ? -8.422 19.734 5.715 1 96.88 111 CYS A C 1
ATOM 893 O O . CYS A 1 111 ? -7.879 19.219 4.734 1 96.88 111 CYS A O 1
ATOM 895 N N . GLU A 1 112 ? -9.07 20.875 5.668 1 96.75 112 GLU A N 1
ATOM 896 C CA . GLU A 1 112 ? -9.344 21.531 4.398 1 96.75 112 GLU A CA 1
ATOM 897 C C . GLU A 1 112 ? -8.828 22.969 4.402 1 96.75 112 GLU A C 1
ATOM 899 O O . GLU A 1 112 ? -8.875 23.641 5.43 1 96.75 112 GLU A O 1
ATOM 904 N N . GLY A 1 113 ? -8.344 23.359 3.221 1 96.44 113 GLY A N 1
ATOM 905 C CA . GLY A 1 113 ? -7.812 24.719 3.219 1 96.44 113 GLY A CA 1
ATOM 906 C C . GLY A 1 113 ? -7.574 25.266 1.823 1 96.44 113 GLY A C 1
ATOM 907 O O . GLY A 1 113 ? -7.93 24.625 0.832 1 96.44 113 GLY A O 1
ATOM 908 N N . LEU A 1 114 ? -7.066 26.5 1.855 1 96.5 114 LEU A N 1
ATOM 909 C CA . LEU A 1 114 ? -6.738 27.234 0.636 1 96.5 114 LEU A CA 1
ATOM 910 C C . LEU A 1 114 ? -5.238 27.219 0.382 1 96.5 114 LEU A C 1
ATOM 912 O O . LEU A 1 114 ? -4.441 27.266 1.325 1 96.5 114 LEU A O 1
ATOM 916 N N . GLN A 1 115 ? -4.984 27.172 -0.863 1 97.31 115 GLN A N 1
ATOM 917 C CA . GLN A 1 115 ? -3.59 27.172 -1.298 1 97.31 115 GLN A CA 1
ATOM 918 C C . GLN A 1 115 ? -3.199 28.531 -1.881 1 97.31 115 GLN A C 1
ATOM 920 O O . GLN A 1 115 ? -3.967 29.141 -2.633 1 97.31 115 GLN A O 1
ATOM 925 N N . TYR A 1 116 ? -1.999 29.047 -1.518 1 97.38 116 TYR A N 1
ATOM 926 C CA . TYR A 1 116 ? -1.454 30.312 -1.99 1 97.38 116 TYR A CA 1
ATOM 927 C C . TYR A 1 116 ? -0.085 30.109 -2.629 1 97.38 116 TYR A C 1
ATOM 929 O O . TYR A 1 116 ? 0.755 29.375 -2.096 1 97.38 116 TYR A O 1
ATOM 937 N N . ASN A 1 117 ? 0.102 30.734 -3.713 1 97.38 117 ASN A N 1
ATOM 938 C CA . ASN A 1 117 ? 1.405 30.766 -4.367 1 97.38 117 ASN A CA 1
ATOM 939 C C . ASN A 1 117 ? 2.207 32 -3.971 1 97.38 117 ASN A C 1
ATOM 941 O O . ASN A 1 117 ? 1.697 33.125 -4.027 1 97.38 117 ASN A O 1
ATOM 945 N N . LEU A 1 118 ? 3.381 31.781 -3.496 1 95.31 118 LEU A N 1
ATOM 946 C CA . LEU A 1 118 ? 4.301 32.844 -3.107 1 95.31 118 LEU A CA 1
ATOM 947 C C . LEU A 1 118 ? 5.664 32.656 -3.766 1 95.31 118 LEU A C 1
ATOM 949 O O . LEU A 1 118 ? 6.672 32.5 -3.076 1 95.31 118 LEU A O 1
ATOM 953 N N . GLY A 1 119 ? 5.707 32.656 -5.113 1 95.25 119 GLY A N 1
ATOM 954 C CA . GLY A 1 119 ? 6.957 32.438 -5.828 1 95.25 119 GLY A CA 1
ATOM 955 C C . GLY A 1 119 ? 7.426 31 -5.793 1 95.25 119 GLY A C 1
ATOM 956 O O . GLY A 1 119 ? 6.73 30.109 -6.273 1 95.25 119 GLY A O 1
ATOM 957 N N . ASP A 1 120 ? 8.547 30.828 -5.047 1 97.12 120 ASP A N 1
ATOM 958 C CA . ASP A 1 120 ? 9.109 29.484 -4.938 1 97.12 120 ASP A CA 1
ATOM 959 C C . ASP A 1 120 ? 8.438 28.703 -3.812 1 97.12 120 ASP A C 1
ATOM 961 O O . ASP A 1 120 ? 8.703 27.5 -3.631 1 97.12 120 ASP A O 1
ATOM 965 N N . PHE A 1 121 ? 7.523 29.422 -3.145 1 97.5 121 PHE A N 1
ATOM 966 C CA . PHE A 1 121 ? 6.855 28.781 -2.016 1 97.5 121 PHE A CA 1
ATOM 967 C C . PHE A 1 121 ? 5.363 28.625 -2.287 1 97.5 121 PHE A C 1
ATOM 969 O O . PHE A 1 121 ? 4.77 29.438 -2.998 1 97.5 121 PHE A O 1
ATOM 976 N N . GLN A 1 122 ? 4.867 27.562 -1.796 1 97.25 122 GLN A N 1
ATOM 977 C CA . GLN A 1 122 ? 3.422 27.359 -1.711 1 97.25 122 GLN A CA 1
ATOM 978 C C . GLN A 1 122 ? 2.971 27.219 -0.26 1 97.25 122 GLN A C 1
ATOM 980 O O . GLN A 1 122 ? 3.58 26.484 0.517 1 97.25 122 GLN A O 1
ATOM 985 N N . MET A 1 123 ? 1.96 27.953 0.072 1 97.31 123 MET A N 1
ATOM 986 C CA . MET A 1 123 ? 1.421 27.906 1.428 1 97.31 123 MET A CA 1
ATOM 987 C C . MET A 1 123 ? -0.027 27.422 1.42 1 97.31 123 MET A C 1
ATOM 989 O O . MET A 1 123 ? -0.804 27.797 0.539 1 97.31 123 MET A O 1
ATOM 993 N N . ARG A 1 124 ? -0.389 26.594 2.354 1 97.75 124 ARG A N 1
ATOM 994 C CA . ARG A 1 124 ? -1.77 26.156 2.539 1 97.75 124 ARG A CA 1
ATOM 995 C C . ARG A 1 124 ? -2.24 26.422 3.965 1 97.75 124 ARG A C 1
ATOM 997 O O . ARG A 1 124 ? -1.579 26.031 4.926 1 97.75 124 ARG A O 1
ATOM 1004 N N . LEU A 1 125 ? -3.256 27.141 4.066 1 97.56 125 LEU A N 1
ATOM 1005 C CA . LEU A 1 125 ? -3.895 27.375 5.355 1 97.56 125 LEU A CA 1
ATOM 1006 C C . LEU A 1 125 ? -5.086 26.438 5.559 1 97.56 125 LEU A C 1
ATOM 1008 O O . LEU A 1 125 ? -6.047 26.484 4.785 1 97.56 125 LEU A O 1
ATOM 1012 N N . ILE A 1 126 ? -5.023 25.656 6.621 1 97.62 126 ILE A N 1
ATOM 1013 C CA . ILE A 1 126 ? -5.895 24.484 6.723 1 97.62 126 ILE A CA 1
ATOM 1014 C C . ILE A 1 126 ? -6.691 24.562 8.023 1 97.62 126 ILE A C 1
ATOM 1016 O O . ILE A 1 126 ? -6.121 24.734 9.102 1 97.62 126 ILE A O 1
ATOM 1020 N N . LYS A 1 127 ? -7.922 24.484 7.91 1 96.31 127 LYS A N 1
ATOM 1021 C CA . LYS A 1 127 ? -8.766 24.328 9.086 1 96.31 127 LYS A CA 1
ATOM 1022 C C . LYS A 1 127 ? -8.969 22.844 9.414 1 96.31 127 LYS A C 1
ATOM 1024 O O . LYS A 1 127 ? -9.102 22.016 8.508 1 96.31 127 LYS A O 1
ATOM 1029 N N . VAL A 1 128 ? -8.992 22.469 10.594 1 96.19 128 VAL A N 1
ATOM 1030 C CA . VAL A 1 128 ? -9.188 21.094 11.055 1 96.19 128 VAL A CA 1
ATOM 1031 C C . VAL A 1 128 ? -10.523 20.984 11.773 1 96.19 128 VAL A C 1
ATOM 1033 O O . VAL A 1 128 ? -10.758 21.641 12.789 1 96.19 128 VAL A O 1
ATOM 1036 N N . VAL A 1 129 ? -11.367 20.141 11.25 1 93.94 129 VAL A N 1
ATOM 1037 C CA . VAL A 1 129 ? -12.703 19.969 11.812 1 93.94 129 VAL A CA 1
ATOM 1038 C C . VAL A 1 129 ? -13.031 18.484 11.93 1 93.94 129 VAL A C 1
ATOM 1040 O O . VAL A 1 129 ? -12.742 17.703 11.023 1 93.94 129 VAL A O 1
ATOM 1043 N N . PRO A 1 130 ? -13.594 18.125 13.07 1 90.88 130 PRO A N 1
ATOM 1044 C CA . PRO A 1 130 ? -14.047 16.734 13.172 1 90.88 130 PRO A CA 1
ATOM 1045 C C . PRO A 1 130 ? -15.148 16.406 12.172 1 90.88 130 PRO A C 1
ATOM 1047 O O . PRO A 1 130 ? -15.922 17.281 11.773 1 90.88 130 PRO A O 1
ATOM 1050 N N . ASN A 1 131 ? -15.141 15.172 11.742 1 87.12 131 ASN A N 1
ATOM 1051 C CA . ASN A 1 131 ? -16.125 14.742 10.742 1 87.12 131 ASN A CA 1
ATOM 1052 C C . ASN A 1 131 ? -17.547 14.906 11.25 1 87.12 131 ASN A C 1
ATOM 1054 O O . ASN A 1 131 ? -18.469 15.094 10.461 1 87.12 131 ASN A O 1
ATOM 1058 N N . GLN A 1 132 ? -17.766 14.859 12.477 1 81.88 132 GLN A N 1
ATOM 1059 C CA . GLN A 1 132 ? -19.109 14.898 13.039 1 81.88 132 GLN A CA 1
ATOM 1060 C C . GLN A 1 132 ? -19.453 16.297 13.578 1 81.88 132 GLN A C 1
ATOM 1062 O O . GLN A 1 132 ? -20.5 16.5 14.188 1 81.88 132 GLN A O 1
ATOM 1067 N N . ALA A 1 133 ? -18.516 17.156 13.445 1 74.19 133 ALA A N 1
ATOM 1068 C CA . ALA A 1 133 ? -18.766 18.469 14.039 1 74.19 133 ALA A CA 1
ATOM 1069 C C . ALA A 1 133 ? -18.328 19.594 13.109 1 74.19 133 ALA A C 1
ATOM 1071 O O . ALA A 1 133 ? -17.547 19.359 12.18 1 74.19 133 ALA A O 1
ATOM 1072 N N . GLU A 1 134 ? -18.953 20.688 13.43 1 78.12 134 GLU A N 1
ATOM 1073 C CA . GLU A 1 134 ? -18.594 21.859 12.641 1 78.12 134 GLU A CA 1
ATOM 1074 C C . GLU A 1 134 ? -17.578 22.734 13.375 1 78.12 134 GLU A C 1
ATOM 1076 O O . GLU A 1 134 ? -16.953 23.609 12.781 1 78.12 134 GLU A O 1
ATOM 1081 N N . SER A 1 135 ? -17.359 22.328 14.57 1 86.06 135 SER A N 1
ATOM 1082 C CA . SER A 1 135 ? -16.5 23.188 15.375 1 86.06 135 SER A CA 1
ATOM 1083 C C . SER A 1 135 ? -15.039 23.047 14.969 1 86.06 135 SER A C 1
ATOM 1085 O O . SER A 1 135 ? -14.57 21.938 14.703 1 86.06 135 SER A O 1
ATOM 1087 N N . LEU A 1 136 ? -14.344 24.203 14.906 1 91.19 136 LEU A N 1
ATOM 1088 C CA . LEU A 1 136 ? -12.93 24.266 14.555 1 91.19 136 LEU A CA 1
ATOM 1089 C C . LEU A 1 136 ? -12.07 23.672 15.664 1 91.19 136 LEU A C 1
ATOM 1091 O O . LEU A 1 136 ? -12.109 24.141 16.812 1 91.19 136 LEU A O 1
ATOM 1095 N N . ARG A 1 137 ? -11.281 22.625 15.289 1 90.69 137 ARG A N 1
ATOM 1096 C CA . ARG A 1 137 ? -10.438 21.953 16.266 1 90.69 137 ARG A CA 1
ATOM 1097 C C . ARG A 1 137 ? -9 22.469 16.203 1 90.69 137 ARG A C 1
ATOM 1099 O O . ARG A 1 137 ? -8.266 22.391 17.188 1 90.69 137 ARG A O 1
ATOM 1106 N N . GLY A 1 138 ? -8.656 22.938 15.023 1 94.62 138 GLY A N 1
ATOM 1107 C CA . GLY A 1 138 ? -7.285 23.391 14.875 1 94.62 138 GLY A CA 1
ATOM 1108 C C . GLY A 1 138 ? -7.027 24.078 13.539 1 94.62 138 GLY A C 1
ATOM 1109 O O . GLY A 1 138 ? -7.891 24.078 12.656 1 94.62 138 GLY A O 1
ATOM 1110 N N . ILE A 1 139 ? -5.91 24.766 13.484 1 96 139 ILE A N 1
ATOM 1111 C CA . ILE A 1 139 ? -5.414 25.406 12.266 1 96 139 ILE A CA 1
ATOM 1112 C C . ILE A 1 139 ? -4.027 24.859 11.93 1 96 139 ILE A C 1
ATOM 1114 O O . ILE A 1 139 ? -3.148 24.812 12.797 1 96 139 ILE A O 1
ATOM 1118 N N . LEU A 1 140 ? -3.898 24.391 10.734 1 97.31 140 LEU A N 1
ATOM 1119 C CA . LEU A 1 140 ? -2.6 23.953 10.227 1 97.31 140 LEU A CA 1
ATOM 1120 C C . LEU A 1 140 ? -2.143 24.844 9.078 1 97.31 140 LEU A C 1
ATOM 1122 O O . LEU A 1 140 ? -2.963 25.5 8.43 1 97.31 140 LEU A O 1
ATOM 1126 N N . MET A 1 141 ? -0.857 24.891 8.906 1 97.38 141 MET A N 1
ATOM 1127 C CA . MET A 1 141 ? -0.257 25.562 7.762 1 97.38 141 MET A CA 1
ATOM 1128 C C . MET A 1 141 ? 0.802 24.688 7.105 1 97.38 141 MET A C 1
ATOM 1130 O O . MET A 1 141 ? 1.694 24.172 7.781 1 97.38 141 MET A O 1
ATOM 1134 N N . GLU A 1 142 ? 0.653 24.469 5.836 1 97.81 142 GLU A N 1
ATOM 1135 C CA . GLU A 1 142 ? 1.684 23.797 5.043 1 97.81 142 GLU A CA 1
ATOM 1136 C C . GLU A 1 142 ? 2.531 24.812 4.273 1 97.81 142 GLU A C 1
ATOM 1138 O O . GLU A 1 142 ? 1.999 25.75 3.691 1 97.81 142 GLU A O 1
ATOM 1143 N N . ILE A 1 143 ? 3.768 24.656 4.352 1 98 143 ILE A N 1
ATOM 1144 C CA . ILE A 1 143 ? 4.707 25.438 3.562 1 98 143 ILE A CA 1
ATOM 1145 C C . ILE A 1 143 ? 5.562 24.516 2.699 1 98 143 ILE A C 1
ATOM 1147 O O . ILE A 1 143 ? 6.27 23.656 3.219 1 98 143 ILE A O 1
ATOM 1151 N N . GLU A 1 144 ? 5.508 24.75 1.442 1 98 144 GLU A N 1
ATOM 1152 C CA . GLU A 1 144 ? 6.23 23.922 0.477 1 98 144 GLU A CA 1
ATOM 1153 C C . GLU A 1 144 ? 7.25 24.75 -0.301 1 98 144 GLU A C 1
ATOM 1155 O O . GLU A 1 144 ? 6.938 25.844 -0.77 1 98 144 GLU A O 1
ATOM 1160 N N . TYR A 1 145 ? 8.5 24.297 -0.332 1 98.62 145 TYR A N 1
ATOM 1161 C CA . TYR A 1 145 ? 9.523 24.906 -1.177 1 98.62 145 TYR A CA 1
ATOM 1162 C C . TYR A 1 145 ? 9.695 24.109 -2.471 1 98.62 145 TYR A C 1
ATOM 1164 O O . TYR A 1 145 ? 10.297 23.031 -2.473 1 98.62 145 TYR A O 1
ATOM 1172 N N . LEU A 1 146 ? 9.359 24.609 -3.58 1 98.19 146 LEU A N 1
ATOM 1173 C CA . LEU A 1 146 ? 9.078 23.906 -4.828 1 98.19 146 LEU A CA 1
ATOM 1174 C C . LEU A 1 146 ? 10.375 23.422 -5.473 1 98.19 146 LEU A C 1
ATOM 1176 O O . LEU A 1 146 ? 10.406 22.344 -6.066 1 98.19 146 LEU A O 1
ATOM 1180 N N . PRO A 1 147 ? 11.469 24.062 -5.285 1 98.06 147 PRO A N 1
ATOM 1181 C CA . PRO A 1 147 ? 12.648 23.75 -6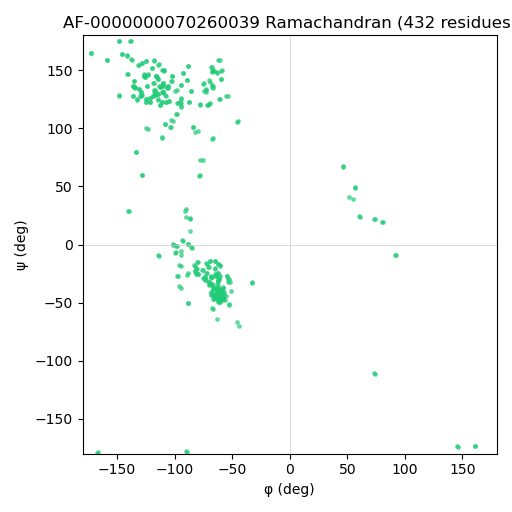.094 1 98.06 147 PRO A CA 1
ATOM 1182 C C . PRO A 1 147 ? 13.43 22.547 -5.566 1 98.06 147 PRO A C 1
ATOM 1184 O O . PRO A 1 147 ? 14.289 22 -6.27 1 98.06 147 PRO A O 1
ATOM 1187 N N . ILE A 1 148 ? 13.195 22.203 -4.34 1 98 148 ILE A N 1
ATOM 1188 C CA . ILE A 1 148 ? 14.094 21.234 -3.727 1 98 148 ILE A CA 1
ATOM 1189 C C . ILE A 1 148 ? 13.297 20.062 -3.174 1 98 148 ILE A C 1
ATOM 1191 O O . ILE A 1 148 ? 12.203 20.25 -2.625 1 98 148 ILE A O 1
ATOM 1195 N N . SER A 1 149 ? 13.945 18.875 -3.27 1 98.44 149 SER A N 1
ATOM 1196 C CA . SER A 1 149 ? 13.312 17.672 -2.744 1 98.44 149 SER A CA 1
ATOM 1197 C C . SER A 1 149 ? 14.086 17.125 -1.557 1 98.44 149 SER A C 1
ATOM 1199 O O . SER A 1 149 ? 13.594 16.234 -0.846 1 98.44 149 SER A O 1
ATOM 1201 N N . SER A 1 150 ? 15.219 17.609 -1.282 1 98.62 150 SER A N 1
ATOM 1202 C CA . SER A 1 150 ? 16.062 17.156 -0.187 1 98.62 150 SER A CA 1
ATOM 1203 C C . SER A 1 150 ? 15.727 17.875 1.113 1 98.62 150 SER A C 1
ATOM 1205 O O . SER A 1 150 ? 15.82 19.094 1.189 1 98.62 150 SER A O 1
ATOM 1207 N N . LEU A 1 151 ? 15.391 17.094 2.137 1 98.19 151 LEU A N 1
ATOM 1208 C CA . LEU A 1 151 ? 15.086 17.641 3.451 1 98.19 151 LEU A CA 1
ATOM 1209 C C . LEU A 1 151 ? 16.266 18.453 3.984 1 98.19 151 LEU A C 1
ATOM 1211 O O . LEU A 1 151 ? 16.078 19.578 4.469 1 98.19 151 LEU A O 1
ATOM 1215 N N . GLU A 1 152 ? 17.391 17.891 3.869 1 97.94 152 GLU A N 1
ATOM 1216 C CA . GLU A 1 152 ? 18.609 18.5 4.383 1 97.94 152 GLU A CA 1
ATOM 1217 C C . GLU A 1 152 ? 18.891 19.828 3.678 1 97.94 152 GLU A C 1
ATOM 1219 O O . GLU A 1 152 ? 19.172 20.844 4.332 1 97.94 152 GLU A O 1
ATOM 1224 N N . ASN A 1 153 ? 18.766 19.844 2.381 1 98.19 153 ASN A N 1
ATOM 1225 C CA . ASN A 1 153 ? 19.094 21.031 1.6 1 98.19 153 ASN A CA 1
ATOM 1226 C C . ASN A 1 153 ? 18.031 22.109 1.764 1 98.19 153 ASN A C 1
ATOM 1228 O O . ASN A 1 153 ? 18.328 23.297 1.656 1 98.19 153 ASN A O 1
ATOM 1232 N N . ALA A 1 154 ? 16.812 21.703 2.035 1 98.19 154 ALA A N 1
ATOM 1233 C CA . ALA A 1 154 ? 15.719 22.656 2.123 1 98.19 154 ALA A CA 1
ATOM 1234 C C . ALA A 1 154 ? 15.672 23.328 3.498 1 98.19 154 ALA A C 1
ATOM 1236 O O . ALA A 1 154 ? 15.078 24.391 3.662 1 98.19 154 ALA A O 1
ATOM 1237 N N . LYS A 1 155 ? 16.219 22.703 4.453 1 97.94 155 LYS A N 1
ATOM 1238 C CA . LYS A 1 155 ? 16.047 23.078 5.855 1 97.94 155 LYS A CA 1
ATOM 1239 C C . LYS A 1 155 ? 16.375 24.547 6.086 1 97.94 155 LYS A C 1
ATOM 1241 O O . LYS A 1 155 ? 15.57 25.297 6.637 1 97.94 155 LYS A O 1
ATOM 1246 N N . PRO A 1 156 ? 17.594 25.031 5.625 1 98.19 156 PRO A N 1
ATOM 1247 C CA . PRO A 1 156 ? 17.906 26.438 5.883 1 98.19 156 PRO A CA 1
ATOM 1248 C C . PRO A 1 156 ? 16.922 27.391 5.215 1 98.19 156 PRO A C 1
ATOM 1250 O O . PRO A 1 156 ? 16.578 28.438 5.789 1 98.19 156 PRO A O 1
ATOM 1253 N N . ILE A 1 157 ? 16.516 27.094 4.055 1 98.12 157 ILE A N 1
ATOM 1254 C CA . ILE A 1 157 ? 15.617 27.938 3.299 1 98.12 157 ILE A CA 1
ATOM 1255 C C . ILE A 1 157 ? 14.242 27.969 3.971 1 98.12 157 ILE A C 1
ATOM 1257 O O . ILE A 1 157 ? 13.641 29.031 4.125 1 98.12 157 ILE A O 1
ATOM 1261 N N . MET A 1 158 ? 13.75 26.844 4.402 1 98.06 158 MET A N 1
ATOM 1262 C CA . MET A 1 158 ? 12.453 26.719 5.066 1 98.06 158 MET A CA 1
ATOM 1263 C C . MET A 1 158 ? 12.445 27.469 6.391 1 98.06 158 MET A C 1
ATOM 1265 O O . MET A 1 158 ? 11.484 28.172 6.707 1 98.06 158 MET A O 1
ATOM 1269 N N . GLU A 1 159 ? 13.523 27.312 7.125 1 97.75 159 GLU A N 1
ATOM 1270 C CA . GLU A 1 159 ? 13.633 28 8.406 1 97.75 159 GLU A CA 1
ATOM 1271 C C . GLU A 1 159 ? 13.617 29.516 8.227 1 97.75 159 GLU A C 1
ATOM 1273 O O . GLU A 1 159 ? 12.969 30.219 8.992 1 97.75 159 GLU A O 1
ATOM 1278 N N . GLU A 1 160 ? 14.328 29.969 7.254 1 97.75 160 GLU A N 1
ATOM 1279 C CA . GLU A 1 160 ? 14.352 31.391 6.957 1 97.75 160 GLU A CA 1
ATOM 1280 C C . GLU A 1 160 ? 12.961 31.906 6.59 1 97.75 160 GLU A C 1
ATOM 1282 O O . GLU A 1 160 ? 12.547 32.969 7.047 1 97.75 160 GLU A O 1
ATOM 1287 N N . PHE A 1 161 ? 12.375 31.219 5.77 1 97.31 161 PHE A N 1
ATOM 1288 C CA . PHE A 1 161 ? 11.039 31.609 5.348 1 97.31 161 PHE A CA 1
ATOM 1289 C C . PHE A 1 161 ? 10.094 31.672 6.543 1 97.31 161 PHE A C 1
ATOM 1291 O O . PHE A 1 161 ? 9.305 32.625 6.668 1 97.31 161 PHE A O 1
ATOM 1298 N N . ILE A 1 162 ? 10.062 30.688 7.391 1 96.25 162 ILE A N 1
ATOM 1299 C CA . ILE A 1 162 ? 9.188 30.609 8.555 1 96.25 162 ILE A CA 1
ATOM 1300 C C . ILE A 1 162 ? 9.445 31.797 9.477 1 96.25 162 ILE A C 1
ATOM 1302 O O . ILE A 1 162 ? 8.516 32.375 10.047 1 96.25 162 ILE A O 1
ATOM 1306 N N . GLU A 1 163 ? 10.727 32.156 9.602 1 95.5 163 GLU A N 1
ATOM 1307 C CA . GLU A 1 163 ? 11.07 33.312 10.422 1 95.5 163 GLU A CA 1
ATOM 1308 C C . GLU A 1 163 ? 10.469 34.594 9.852 1 95.5 163 GLU A C 1
ATOM 1310 O O . GLU A 1 163 ? 9.938 35.438 10.602 1 95.5 163 GLU A O 1
ATOM 1315 N N . ILE A 1 164 ? 10.586 34.75 8.609 1 94.5 164 ILE A N 1
ATOM 1316 C CA . ILE A 1 164 ? 9.992 35.906 7.934 1 94.5 164 ILE A CA 1
ATOM 1317 C C . ILE A 1 164 ? 8.477 35.906 8.156 1 94.5 164 ILE A C 1
ATOM 1319 O O . ILE A 1 164 ? 7.898 36.938 8.484 1 94.5 164 ILE A O 1
ATOM 1323 N N . TRP A 1 165 ? 7.926 34.781 8.023 1 93.94 165 TRP A N 1
ATOM 1324 C CA . TRP A 1 165 ? 6.48 34.656 8.172 1 93.94 165 TRP A CA 1
ATOM 1325 C C . TRP A 1 165 ? 6.047 34.969 9.594 1 93.94 165 TRP A C 1
ATOM 1327 O O . TRP A 1 165 ? 5.039 35.656 9.805 1 93.94 165 TRP A O 1
ATOM 1337 N N . ARG A 1 166 ? 6.754 34.469 10.5 1 91.69 166 ARG A N 1
ATOM 1338 C CA . ARG A 1 166 ? 6.465 34.781 11.898 1 91.69 166 ARG A CA 1
ATOM 1339 C C . ARG A 1 166 ? 6.508 36.281 12.156 1 91.69 166 ARG A C 1
ATOM 1341 O O . ARG A 1 166 ? 5.691 36.812 12.914 1 91.69 166 ARG A O 1
ATOM 1348 N N . GLU A 1 167 ? 7.434 36.906 11.578 1 91.5 167 GLU A N 1
ATOM 1349 C CA . GLU A 1 167 ? 7.547 38.375 11.719 1 91.5 167 GLU A CA 1
ATOM 1350 C C . GLU A 1 167 ? 6.328 39.062 11.141 1 91.5 167 GLU A C 1
ATOM 1352 O O . GLU A 1 167 ? 5.82 40.031 11.727 1 91.5 167 GLU A O 1
ATOM 1357 N N . VAL A 1 168 ? 5.898 38.594 10.062 1 90.19 168 VAL A N 1
ATOM 1358 C CA . VAL A 1 168 ? 4.723 39.156 9.414 1 90.19 168 VAL A CA 1
ATOM 1359 C C . VAL A 1 168 ? 3.504 39 10.32 1 90.19 168 VAL A C 1
ATOM 1361 O O . VAL A 1 168 ? 2.73 39.938 10.508 1 90.19 168 VAL A O 1
ATOM 1364 N N . LEU A 1 169 ? 3.314 37.844 10.922 1 91.19 169 LEU A N 1
ATOM 1365 C CA . LEU A 1 169 ? 2.162 37.562 11.766 1 91.19 169 LEU A CA 1
ATOM 1366 C C . LEU A 1 169 ? 2.225 38.344 13.07 1 91.19 169 LEU A C 1
ATOM 1368 O O . LEU A 1 169 ? 1.189 38.688 13.633 1 91.19 169 LEU A O 1
ATOM 1372 N N . SER A 1 170 ? 3.455 38.531 13.531 1 88.75 170 SER A N 1
ATOM 1373 C CA . SER A 1 170 ? 3.627 39.219 14.805 1 88.75 170 SER A CA 1
ATOM 1374 C C . SER A 1 170 ? 3.082 40.656 14.734 1 88.75 170 SER A C 1
ATOM 1376 O O . SER A 1 170 ? 2.697 41.219 15.758 1 88.75 170 SER A O 1
ATOM 1378 N N . LYS A 1 171 ? 3.035 41.188 13.594 1 88.69 171 LYS A N 1
ATOM 1379 C CA . LYS A 1 171 ? 2.529 42.562 13.398 1 88.69 171 LYS A CA 1
ATOM 1380 C C . LYS A 1 171 ? 1.021 42.625 13.617 1 88.69 171 LYS A C 1
ATOM 1382 O O . LYS A 1 171 ? 0.474 43.688 13.914 1 88.69 171 LYS A O 1
ATOM 1387 N N . LYS A 1 172 ? 0.338 41.562 13.562 1 89.5 172 LYS A N 1
ATOM 1388 C CA . LYS A 1 172 ? -1.112 41.5 13.719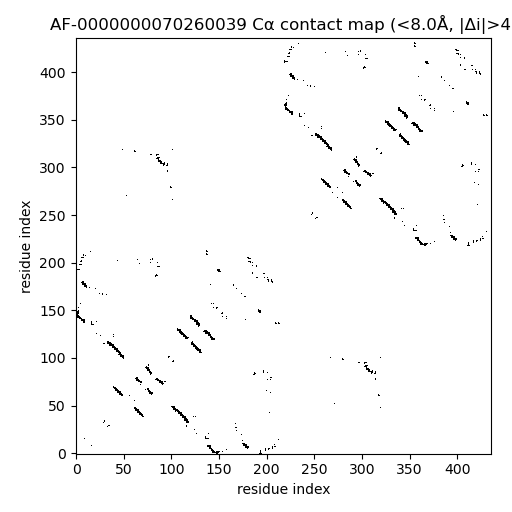 1 89.5 172 LYS A CA 1
ATOM 1389 C C . LYS A 1 172 ? -1.494 41.188 15.164 1 89.5 172 LYS A C 1
ATOM 1391 O O . LYS A 1 172 ? -2.66 41.312 15.547 1 89.5 172 LYS A O 1
ATOM 1396 N N . SER A 1 173 ? -0.633 40.906 16.078 1 87.31 173 SER A N 1
ATOM 1397 C CA . SER A 1 173 ? -0.839 40.625 17.5 1 87.31 173 SER A CA 1
ATOM 1398 C C . SER A 1 173 ? -1.886 39.562 17.703 1 87.31 173 SER A C 1
ATOM 1400 O O . SER A 1 173 ? -2.809 39.719 18.5 1 87.31 173 SER A O 1
ATOM 1402 N N . LEU A 1 174 ? -1.854 38.562 16.891 1 91.25 174 LEU A N 1
ATOM 1403 C CA . LEU A 1 174 ? -2.764 37.438 17.062 1 91.25 174 LEU A CA 1
ATOM 1404 C C . LEU A 1 174 ? -2.391 36.625 18.312 1 91.25 174 LEU A C 1
ATOM 1406 O O . LEU A 1 174 ? -1.209 36.469 18.625 1 91.25 174 LEU A O 1
ATOM 1410 N N . PRO A 1 175 ? -3.338 36.156 19.031 1 92.31 175 PRO A N 1
ATOM 1411 C CA . PRO A 1 175 ? -3.074 35.438 20.281 1 92.31 175 PRO A CA 1
ATOM 1412 C C . PRO A 1 175 ? -2.625 34 20.031 1 92.31 175 PRO A C 1
ATOM 1414 O O . PRO A 1 175 ? -3.357 33.031 20.359 1 92.31 175 PRO A O 1
ATOM 1417 N N . GLY A 1 176 ? -1.49 33.812 19.594 1 93.19 176 GLY A N 1
ATOM 1418 C CA . GLY A 1 176 ? -0.932 32.5 19.328 1 93.19 176 GLY A CA 1
ATOM 1419 C C . GLY A 1 176 ? 0.259 32.531 18.391 1 93.19 176 GLY A C 1
ATOM 1420 O O . GLY A 1 176 ? 0.771 33.594 18.062 1 93.19 176 GLY A O 1
ATOM 1421 N N . GLN A 1 177 ? 0.708 31.359 18.016 1 93.69 177 GLN A N 1
ATOM 1422 C CA . GLN A 1 177 ? 1.835 31.25 17.094 1 93.69 177 GLN A CA 1
ATOM 1423 C C . GLN A 1 177 ? 1.846 29.891 16.406 1 93.69 177 GLN A C 1
ATOM 1425 O O . GLN A 1 177 ? 1.256 28.938 16.891 1 93.69 177 GLN A O 1
ATOM 1430 N N . PHE A 1 178 ? 2.525 29.828 15.25 1 95 178 PHE A N 1
ATOM 1431 C CA . PHE A 1 178 ? 2.707 28.562 14.547 1 95 178 PHE A CA 1
ATOM 1432 C C . PHE A 1 178 ? 3.922 27.812 15.086 1 95 178 PHE A C 1
ATOM 1434 O O . PHE A 1 178 ? 4.992 28.406 15.266 1 95 178 PHE A O 1
ATOM 1441 N N . MET A 1 179 ? 3.688 26.516 15.352 1 94.19 179 MET A N 1
ATOM 1442 C CA . MET A 1 179 ? 4.742 25.625 15.836 1 94.19 179 MET A CA 1
ATOM 1443 C C . MET A 1 179 ? 4.879 24.406 14.938 1 94.19 179 MET A C 1
ATOM 1445 O O . MET A 1 179 ? 3.959 24.062 14.188 1 94.19 179 MET A O 1
ATOM 1449 N N . ARG A 1 180 ? 6.059 23.812 15.031 1 92.56 180 ARG A N 1
ATOM 1450 C CA . ARG A 1 180 ? 6.289 22.578 14.289 1 92.56 180 ARG A CA 1
ATOM 1451 C C . ARG A 1 180 ? 6.438 21.391 15.234 1 92.56 180 ARG A C 1
ATOM 1453 O O . ARG A 1 180 ? 7.098 21.484 16.266 1 92.56 180 ARG A O 1
ATOM 1460 N N . ALA A 1 181 ? 5.805 20.281 14.898 1 88.25 181 ALA A N 1
ATOM 1461 C CA . ALA A 1 181 ? 5.977 19.062 15.68 1 88.25 181 ALA A CA 1
ATOM 1462 C C . ALA A 1 181 ? 7.316 18.406 15.383 1 88.25 181 ALA A C 1
ATOM 1464 O O . ALA A 1 181 ? 7.871 17.688 16.219 1 88.25 181 ALA A O 1
ATOM 1465 N N . GLU A 1 182 ? 7.957 18.547 14.438 1 90 182 GLU A N 1
ATOM 1466 C CA . GLU A 1 182 ? 9.281 18.156 13.953 1 90 182 GLU A CA 1
ATOM 1467 C C . GLU A 1 182 ? 9.547 16.688 14.211 1 90 182 GLU A C 1
ATOM 1469 O O . GLU A 1 182 ? 10.461 16.328 14.953 1 90 182 GLU A O 1
ATOM 1474 N N . PRO A 1 183 ? 8.805 15.836 13.547 1 92.38 183 PRO A N 1
ATOM 1475 C CA . PRO A 1 183 ? 9.125 14.414 13.688 1 92.38 183 PRO A CA 1
ATOM 1476 C C . PRO A 1 183 ? 10.484 14.062 13.102 1 92.38 183 PRO A C 1
ATOM 1478 O O . PRO A 1 183 ? 10.961 14.719 12.172 1 92.38 183 PRO A O 1
ATOM 1481 N N . ILE A 1 184 ? 11.109 13.039 13.727 1 95.81 184 ILE A N 1
ATOM 1482 C CA . ILE A 1 184 ? 12.352 12.5 13.172 1 95.81 184 ILE A CA 1
ATOM 1483 C C . ILE A 1 184 ? 12.031 11.469 12.094 1 95.81 184 ILE A C 1
ATOM 1485 O O . ILE A 1 184 ? 11.781 10.297 12.391 1 95.81 184 ILE A O 1
ATOM 1489 N N . PHE A 1 185 ? 12.141 11.875 10.836 1 97.62 185 PHE A N 1
ATOM 1490 C CA . PHE A 1 185 ? 11.695 11.078 9.695 1 97.62 185 PHE A CA 1
ATOM 1491 C C . PHE A 1 185 ? 12.477 9.773 9.609 1 97.62 185 PHE A C 1
ATOM 1493 O O . PHE A 1 185 ? 11.93 8.742 9.234 1 97.62 185 PHE A O 1
ATOM 1500 N N . ALA A 1 186 ? 13.773 9.875 10 1 96.5 186 ALA A N 1
ATOM 1501 C CA . ALA A 1 186 ? 14.625 8.688 9.93 1 96.5 186 ALA A CA 1
ATOM 1502 C C . ALA A 1 186 ? 14.109 7.582 10.836 1 96.5 186 ALA A C 1
ATOM 1504 O O . ALA A 1 186 ? 14.258 6.398 10.531 1 96.5 186 ALA A O 1
ATOM 1505 N N . ASP A 1 187 ? 13.477 7.91 11.953 1 97 187 ASP A N 1
ATOM 1506 C CA . ASP A 1 187 ? 12.898 6.922 12.859 1 97 187 ASP A CA 1
ATOM 1507 C C . ASP A 1 187 ? 11.766 6.156 12.188 1 97 187 ASP A C 1
ATOM 1509 O O . ASP A 1 187 ? 11.453 5.023 12.57 1 97 187 ASP A O 1
ATOM 1513 N N . TYR A 1 188 ? 11.102 6.75 11.219 1 97.12 188 TYR A N 1
ATOM 1514 C CA . TYR A 1 188 ? 10.023 6.121 10.461 1 97.12 188 TYR A CA 1
ATOM 1515 C C . TYR A 1 188 ? 10.562 5.371 9.258 1 97.12 188 TYR A C 1
ATOM 1517 O O . TYR A 1 188 ? 9.797 4.867 8.43 1 97.12 188 TYR A O 1
ATOM 1525 N N . GLY A 1 189 ? 11.906 5.398 9.094 1 95.81 189 GLY A N 1
ATOM 1526 C CA . GLY A 1 189 ? 12.555 4.738 7.969 1 95.81 189 GLY A CA 1
ATOM 1527 C C . GLY A 1 189 ? 12.5 5.547 6.688 1 95.81 189 GLY A C 1
ATOM 1528 O O . GLY A 1 189 ? 12.625 4.996 5.594 1 95.81 189 GLY A O 1
ATOM 1529 N N . LEU A 1 190 ? 12.266 6.82 6.75 1 97.62 190 LEU A N 1
ATOM 1530 C CA . LEU A 1 190 ? 12.141 7.664 5.566 1 97.62 190 LEU A CA 1
ATOM 1531 C C . LEU A 1 190 ? 13.477 8.289 5.203 1 97.62 190 LEU A C 1
ATOM 1533 O O . LEU A 1 190 ? 14.273 8.617 6.09 1 97.62 190 LEU A O 1
ATOM 1537 N N . SER A 1 191 ? 13.688 8.492 3.939 1 97.38 191 SER A N 1
ATOM 1538 C CA . SER A 1 191 ? 14.953 9.016 3.438 1 97.38 191 SER A CA 1
ATOM 1539 C C . SER A 1 191 ? 14.938 10.539 3.381 1 97.38 191 SER A C 1
ATOM 1541 O O . SER A 1 191 ? 13.953 11.172 3.773 1 97.38 191 SER A O 1
ATOM 1543 N N . ASP A 1 192 ? 16.031 11.094 2.9 1 98.38 192 ASP A N 1
ATOM 1544 C CA . ASP A 1 192 ? 16.172 12.539 2.762 1 98.38 192 ASP A CA 1
ATOM 1545 C C . ASP A 1 192 ? 15.266 13.078 1.653 1 98.38 192 ASP A C 1
ATOM 1547 O O . ASP A 1 192 ? 14.797 14.211 1.727 1 98.38 192 ASP A O 1
ATOM 1551 N N . ASN A 1 193 ? 15.086 12.234 0.662 1 98.44 193 ASN A N 1
ATOM 1552 C CA . ASN A 1 193 ? 14.219 12.648 -0.437 1 98.44 193 ASN A CA 1
ATOM 1553 C C . ASN A 1 193 ? 12.758 12.68 -0.018 1 98.44 193 ASN A C 1
ATOM 1555 O O . ASN A 1 193 ? 12.195 11.648 0.354 1 98.44 193 ASN A O 1
ATOM 1559 N N . TYR A 1 194 ? 12.188 13.789 -0.108 1 98.5 194 TYR A N 1
ATOM 1560 C CA . TYR A 1 194 ? 10.852 14.023 0.417 1 98.5 194 TYR A CA 1
ATOM 1561 C C . TYR A 1 194 ? 9.812 13.227 -0.365 1 98.5 194 TYR A C 1
ATOM 1563 O O . TYR A 1 194 ? 9.891 13.133 -1.592 1 98.5 194 TYR A O 1
ATOM 1571 N N . SER A 1 195 ? 8.898 12.641 0.333 1 98 195 SER A N 1
ATOM 1572 C CA . SER A 1 195 ? 7.746 11.938 -0.229 1 98 195 SER A CA 1
ATOM 1573 C C . SER A 1 195 ? 6.477 12.234 0.561 1 98 195 SER A C 1
ATOM 1575 O O . SER A 1 195 ? 6.527 12.906 1.593 1 98 195 SER A O 1
ATOM 1577 N N . LEU A 1 196 ? 5.348 11.75 0.11 1 98.12 196 LEU A N 1
ATOM 1578 C CA . LEU A 1 196 ? 4.078 12.016 0.782 1 98.12 196 LEU A CA 1
ATOM 1579 C C . LEU A 1 196 ? 3.988 11.25 2.098 1 98.12 196 LEU A C 1
ATOM 1581 O O . LEU A 1 196 ? 3.152 11.562 2.947 1 98.12 196 LEU A O 1
ATOM 1585 N N . GLN A 1 197 ? 4.848 10.273 2.227 1 98.5 197 GLN A N 1
ATOM 1586 C CA . GLN A 1 197 ? 4.941 9.648 3.543 1 98.5 197 GLN A CA 1
ATOM 1587 C C . GLN A 1 197 ? 5.434 10.641 4.59 1 98.5 197 GLN A C 1
ATOM 1589 O O . GLN A 1 197 ? 4.992 10.602 5.742 1 98.5 197 GLN A O 1
ATOM 1594 N N . HIS A 1 198 ? 6.383 11.516 4.172 1 98.62 198 HIS A N 1
ATOM 1595 C CA . HIS A 1 198 ? 6.832 12.578 5.062 1 98.62 198 HIS A CA 1
ATOM 1596 C C . HIS A 1 198 ? 5.672 13.477 5.48 1 98.62 198 HIS A C 1
ATOM 1598 O O . HIS A 1 198 ? 5.551 13.836 6.652 1 98.62 198 HIS A O 1
ATOM 1604 N N . THR A 1 199 ? 4.828 13.805 4.512 1 98.38 199 THR A N 1
ATOM 1605 C CA . THR A 1 199 ? 3.662 14.641 4.777 1 98.38 199 THR A CA 1
ATOM 1606 C C . THR A 1 199 ? 2.727 13.961 5.773 1 98.38 199 THR A C 1
ATOM 1608 O O . THR A 1 199 ? 2.295 14.578 6.746 1 98.38 199 THR A O 1
ATOM 1611 N N . ALA A 1 200 ? 2.449 12.695 5.516 1 98.44 200 ALA A N 1
ATOM 1612 C CA . ALA A 1 200 ? 1.563 11.938 6.391 1 98.44 200 ALA A CA 1
ATOM 1613 C C . ALA A 1 200 ? 2.096 11.914 7.824 1 98.44 200 ALA A C 1
ATOM 1615 O O . ALA A 1 200 ? 1.342 12.125 8.773 1 98.44 200 ALA A O 1
ATOM 1616 N N . VAL A 1 201 ? 3.375 11.672 7.945 1 98.25 201 VAL A N 1
ATOM 1617 C CA . VAL A 1 201 ? 4.008 11.594 9.258 1 98.25 201 VAL A CA 1
ATOM 1618 C C . VAL A 1 201 ? 3.893 12.938 9.969 1 98.25 201 VAL A C 1
ATOM 1620 O O . VAL A 1 201 ? 3.686 12.992 11.188 1 98.25 201 VAL A O 1
ATOM 1623 N N . GLN A 1 202 ? 3.998 14.008 9.273 1 98.06 202 GLN A N 1
ATOM 1624 C CA . GLN A 1 202 ? 3.889 15.328 9.875 1 98.06 202 GLN A CA 1
ATOM 1625 C C . GLN A 1 202 ? 2.469 15.594 10.367 1 98.06 202 GLN A C 1
ATOM 1627 O O . GLN A 1 202 ? 2.273 16.203 11.422 1 98.06 202 GLN A O 1
ATOM 1632 N N . TYR A 1 203 ? 1.453 15.195 9.594 1 97.69 203 TYR A N 1
ATOM 1633 C CA . TYR A 1 203 ? 0.076 15.312 10.055 1 97.69 203 TYR A CA 1
ATOM 1634 C C . TYR A 1 203 ? -0.13 14.531 11.352 1 97.69 203 TYR A C 1
ATOM 1636 O O . TYR A 1 203 ? -0.756 15.023 12.289 1 97.69 203 TYR A O 1
ATOM 1644 N N . ALA A 1 204 ? 0.375 13.352 11.359 1 96.44 204 ALA A N 1
ATOM 1645 C CA . ALA A 1 204 ? 0.261 12.508 12.555 1 96.44 204 ALA A CA 1
ATOM 1646 C C . ALA A 1 204 ? 0.939 13.164 13.75 1 96.44 204 ALA A C 1
ATOM 1648 O O . ALA A 1 204 ? 0.425 13.109 14.867 1 96.44 204 ALA A O 1
ATOM 1649 N N . ALA A 1 205 ? 2.07 13.742 13.547 1 95.88 205 ALA A N 1
ATOM 1650 C CA . ALA A 1 205 ? 2.854 14.352 14.617 1 95.88 205 ALA A CA 1
ATOM 1651 C C . ALA A 1 205 ? 2.154 15.594 15.172 1 95.88 205 ALA A C 1
ATOM 1653 O O . ALA A 1 205 ? 2.328 15.938 16.344 1 95.88 205 ALA A O 1
ATOM 1654 N N . ALA A 1 206 ? 1.364 16.281 14.375 1 94.56 206 ALA A N 1
ATOM 1655 C CA . ALA A 1 206 ? 0.689 17.516 14.766 1 94.56 206 ALA A CA 1
ATOM 1656 C C . ALA A 1 206 ? -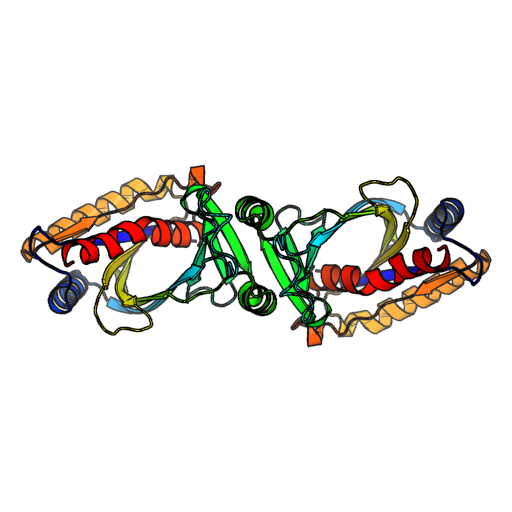0.564 17.219 15.586 1 94.56 206 ALA A C 1
ATOM 1658 O O . ALA A 1 206 ? -1.093 18.094 16.266 1 94.56 206 ALA A O 1
ATOM 1659 N N . LEU A 1 207 ? -1.031 15.977 15.578 1 91.44 207 LEU A N 1
ATOM 1660 C CA . LEU A 1 207 ? -2.332 15.586 16.109 1 91.44 207 LEU A CA 1
ATOM 1661 C C . LEU A 1 207 ? -2.416 15.875 17.609 1 91.44 207 LEU A C 1
ATOM 1663 O O . LEU A 1 207 ? -3.414 16.422 18.078 1 91.44 207 LEU A O 1
ATOM 1667 N N . PRO A 1 208 ? -1.418 15.453 18.406 1 88 208 PRO A N 1
ATOM 1668 C CA . PRO A 1 208 ? -1.526 15.719 19.844 1 88 208 PRO A CA 1
ATOM 1669 C C . PRO A 1 208 ? -1.758 17.203 20.156 1 88 208 PRO A C 1
ATOM 1671 O O . PRO A 1 208 ? -2.426 17.531 21.141 1 88 208 PRO A O 1
ATOM 1674 N N . GLN A 1 209 ? -1.31 18.062 19.312 1 83.69 209 GLN A N 1
ATOM 1675 C CA . GLN A 1 209 ? -1.433 19.5 19.531 1 83.69 209 GLN A CA 1
ATOM 1676 C C . GLN A 1 209 ? -2.826 20 19.156 1 83.69 209 GLN A C 1
ATOM 1678 O O . GLN A 1 209 ? -3.256 21.062 19.609 1 83.69 209 GLN A O 1
ATOM 1683 N N . LEU A 1 210 ? -3.484 19.172 18.297 1 81.5 210 LEU A N 1
ATOM 1684 C CA . LEU A 1 210 ? -4.824 19.531 17.844 1 81.5 210 LEU A CA 1
ATOM 1685 C C . LEU A 1 210 ? -5.867 19.156 18.891 1 81.5 210 LEU A C 1
ATOM 1687 O O . LEU A 1 210 ? -6.965 19.719 18.906 1 81.5 210 LEU A O 1
ATOM 1691 N N . PHE A 1 211 ? -5.574 18.172 19.766 1 72.81 211 PHE A N 1
ATOM 1692 C CA . PHE A 1 211 ? -6.5 17.734 20.797 1 72.81 211 PHE A CA 1
ATOM 1693 C C . PHE A 1 211 ? -6.203 18.422 22.125 1 72.81 211 PHE A C 1
ATOM 1695 O O . PHE A 1 211 ? -7.078 18.531 22.984 1 72.81 211 PHE A O 1
ATOM 1702 N N . ALA A 1 212 ? -4.941 18.656 22.391 1 59.41 212 ALA A N 1
ATOM 1703 C CA . ALA A 1 212 ? -4.625 19.375 23.625 1 59.41 212 ALA A CA 1
ATOM 1704 C C . ALA A 1 212 ? -5.391 20.688 23.688 1 59.41 212 ALA A C 1
ATOM 1706 O O . ALA A 1 212 ? -5.77 21.141 24.781 1 59.41 212 ALA A O 1
ATOM 1707 N N . SER A 1 213 ? -5.602 21.234 22.547 1 49.88 213 SER A N 1
ATOM 1708 C CA . SER A 1 213 ? -6.352 22.484 22.594 1 49.88 213 SER A CA 1
ATOM 1709 C C . SER A 1 213 ? -7.773 22.266 23.094 1 49.88 213 SER A C 1
ATOM 1711 O O . SER A 1 213 ? -8.383 23.172 23.656 1 49.88 213 SER A O 1
ATOM 1713 N N . VAL A 1 214 ? -8.266 20.906 22.984 1 45.09 214 VAL A N 1
ATOM 1714 C CA . VAL A 1 214 ? -9.609 20.609 23.469 1 45.09 214 VAL A CA 1
ATOM 1715 C C . VAL A 1 214 ? -9.555 20.25 24.953 1 45.09 214 VAL A C 1
ATOM 1717 O O . VAL A 1 214 ? -10.477 20.562 25.719 1 45.09 214 VAL A O 1
ATOM 1720 N N . GLN A 1 215 ? -8.656 19.312 25.297 1 41.97 215 GLN A N 1
ATOM 1721 C CA . GLN A 1 215 ? -8.734 18.953 26.703 1 41.97 215 GLN A CA 1
ATOM 1722 C C . GLN A 1 215 ? -8.656 20.188 27.594 1 41.97 215 GLN A C 1
ATOM 1724 O O . GLN A 1 215 ? -9.023 20.125 28.781 1 41.97 215 GLN A O 1
ATOM 1729 N N . LEU A 1 216 ? -8.016 21.188 27.219 1 36.22 216 LEU A N 1
ATOM 1730 C CA . LEU A 1 216 ? -8.062 22.344 28.125 1 36.22 216 LEU A CA 1
ATOM 1731 C C . LEU A 1 216 ? -9.5 22.828 28.312 1 36.22 216 LEU A C 1
ATOM 1733 O O . LEU A 1 216 ? -9.773 23.641 29.188 1 36.22 216 LEU A O 1
ATOM 1737 N N . ARG A 1 217 ? -10.445 22.5 27.484 1 35.28 217 ARG A N 1
ATOM 1738 C CA . ARG A 1 217 ? -11.797 22.984 27.797 1 35.28 217 ARG A CA 1
ATOM 1739 C C . ARG A 1 217 ? -12.531 21.984 28.688 1 35.28 217 ARG A C 1
ATOM 1741 O O . ARG A 1 217 ? -13.664 22.234 29.109 1 35.28 217 ARG A O 1
ATOM 1748 N N . SER A 1 218 ? -12.297 20.625 28.766 1 28.84 218 SER A N 1
ATOM 1749 C CA . SER A 1 218 ? -13.094 20 29.812 1 28.84 218 SER A CA 1
ATOM 1750 C C . SER A 1 218 ? -12.477 20.234 31.188 1 28.84 218 SER A C 1
ATOM 1752 O O . SER A 1 218 ? -11.25 20.25 31.328 1 28.84 218 SER A O 1
ATOM 1754 N N . MET B 1 1 ? 4.781 -3.348 -17.906 1 94.56 1 MET B N 1
ATOM 1755 C CA . MET B 1 1 ? 5.109 -4.684 -17.422 1 94.56 1 MET B CA 1
ATOM 1756 C C . MET B 1 1 ? 4.574 -5.754 -18.375 1 94.56 1 MET B C 1
ATOM 1758 O O . MET B 1 1 ? 3.441 -5.66 -18.844 1 94.56 1 MET B O 1
ATOM 1762 N N . PRO B 1 2 ? 5.402 -6.809 -18.688 1 98.12 2 PRO B N 1
ATOM 1763 C CA . PRO B 1 2 ? 4.965 -7.863 -19.609 1 98.12 2 PRO B CA 1
ATOM 1764 C C . PRO B 1 2 ? 3.834 -8.719 -19.031 1 98.12 2 PRO B C 1
ATOM 1766 O O . PRO B 1 2 ? 3.746 -8.891 -17.812 1 98.12 2 PRO B O 1
ATOM 1769 N N . VAL B 1 3 ? 3.037 -9.266 -19.938 1 98.56 3 VAL B N 1
ATOM 1770 C CA . VAL B 1 3 ? 1.937 -10.133 -19.531 1 98.56 3 VAL B CA 1
ATOM 1771 C C . VAL B 1 3 ? 2.484 -11.477 -19.062 1 98.56 3 VAL B C 1
ATOM 1773 O O . VAL B 1 3 ? 3.344 -12.07 -19.719 1 98.56 3 VAL B O 1
ATOM 1776 N N . ARG B 1 4 ? 1.995 -11.906 -17.953 1 98.19 4 ARG B N 1
ATOM 1777 C CA . ARG B 1 4 ? 2.398 -13.172 -17.344 1 98.19 4 ARG B CA 1
ATOM 1778 C C . ARG B 1 4 ? 1.183 -14.031 -17 1 98.19 4 ARG B C 1
ATOM 1780 O O . ARG B 1 4 ? 0.226 -13.547 -16.391 1 98.19 4 ARG B O 1
ATOM 1787 N N . TRP B 1 5 ? 1.218 -15.273 -17.453 1 98.5 5 TRP B N 1
ATOM 1788 C CA . TRP B 1 5 ? 0.187 -16.234 -17.047 1 98.5 5 TRP B CA 1
ATOM 1789 C C . TRP B 1 5 ? 0.76 -17.297 -16.125 1 98.5 5 TRP B C 1
ATOM 1791 O O . TRP B 1 5 ? 1.882 -17.766 -16.328 1 98.5 5 TRP B O 1
ATOM 1801 N N . ILE B 1 6 ? -0.025 -17.641 -15.086 1 98.12 6 ILE B N 1
ATOM 1802 C CA . ILE B 1 6 ? 0.387 -18.656 -14.133 1 98.12 6 ILE B CA 1
ATOM 1803 C C . ILE B 1 6 ? -0.49 -19.906 -14.297 1 98.12 6 ILE B C 1
ATOM 1805 O O . ILE B 1 6 ? -1.719 -19.812 -14.242 1 98.12 6 ILE B O 1
ATOM 1809 N N . LEU B 1 7 ? 0.154 -21 -14.555 1 97.38 7 LEU B N 1
ATOM 1810 C CA . LEU B 1 7 ? -0.508 -22.297 -14.672 1 97.38 7 LEU B CA 1
ATOM 1811 C C . LEU B 1 7 ? -0.163 -23.203 -13.492 1 97.38 7 LEU B C 1
ATOM 1813 O O . LEU B 1 7 ? 0.885 -23.031 -12.867 1 97.38 7 LEU B O 1
ATOM 1817 N N . HIS B 1 8 ? -1.067 -24.047 -13.156 1 96.5 8 HIS B N 1
ATOM 1818 C CA . HIS B 1 8 ? -0.807 -25.031 -12.117 1 96.5 8 HIS B CA 1
ATOM 1819 C C . HIS B 1 8 ? -0.861 -26.453 -12.68 1 96.5 8 HIS B C 1
ATOM 1821 O O . HIS B 1 8 ? -1.671 -26.75 -13.562 1 96.5 8 HIS B O 1
ATOM 1827 N N . TRP B 1 9 ? 0.009 -27.344 -12.141 1 95.5 9 TRP B N 1
ATOM 1828 C CA . TRP B 1 9 ? 0.016 -28.734 -12.555 1 95.5 9 TRP B CA 1
ATOM 1829 C C . TRP B 1 9 ? -1.131 -29.5 -11.906 1 95.5 9 TRP B C 1
ATOM 1831 O O . TRP B 1 9 ? -1.271 -29.5 -10.68 1 95.5 9 TRP B O 1
ATOM 1841 N N . GLN B 1 10 ? -1.944 -30.047 -12.695 1 93.38 10 GLN B N 1
ATOM 1842 C CA . GLN B 1 10 ? -3.014 -30.922 -12.242 1 93.38 10 GLN B CA 1
ATOM 1843 C C . GLN B 1 10 ? -2.662 -32.375 -12.492 1 93.38 10 GLN B C 1
ATOM 1845 O O . GLN B 1 10 ? -2.758 -32.875 -13.617 1 93.38 10 GLN B O 1
ATOM 1850 N N . PRO B 1 11 ? -2.355 -33.094 -11.453 1 92.06 11 PRO B N 1
ATOM 1851 C CA . PRO B 1 11 ? -1.992 -34.5 -11.633 1 92.06 11 PRO B CA 1
ATOM 1852 C C . PRO B 1 11 ? -3.166 -35.344 -12.102 1 92.06 11 PRO B C 1
ATOM 1854 O O . PRO B 1 11 ? -4.32 -35.031 -11.805 1 92.06 11 PRO B O 1
ATOM 1857 N N . SER B 1 12 ? -2.846 -36.375 -12.875 1 91.06 12 SER B N 1
ATOM 1858 C CA . SER B 1 12 ? -3.867 -37.375 -13.258 1 91.06 12 SER B CA 1
ATOM 1859 C C . SER B 1 12 ? -4.434 -38.062 -12.031 1 91.06 12 SER B C 1
ATOM 1861 O O . SER B 1 12 ? -3.795 -38.125 -10.977 1 91.06 12 SER B O 1
ATOM 1863 N N . GLN B 1 13 ? -5.613 -38.625 -12.234 1 88.62 13 GLN B N 1
ATOM 1864 C CA . GLN B 1 13 ? -6.254 -39.344 -11.133 1 88.62 13 GLN B CA 1
ATOM 1865 C C . GLN B 1 13 ? -5.336 -40.438 -10.57 1 88.62 13 GLN B C 1
ATOM 1867 O O . GLN B 1 13 ? -4.742 -41.188 -11.328 1 88.62 13 GLN B O 1
ATOM 1872 N N . GLY B 1 14 ? -5.148 -40.406 -9.305 1 86.75 14 GLY B N 1
ATOM 1873 C CA . GLY B 1 14 ? -4.359 -41.438 -8.656 1 86.75 14 GLY B CA 1
ATOM 1874 C C . GLY B 1 14 ? -2.891 -41.062 -8.531 1 86.75 14 GLY B C 1
ATOM 1875 O O . GLY B 1 14 ? -2.109 -41.812 -7.93 1 86.75 14 GLY B O 1
ATOM 1876 N N . THR B 1 15 ? -2.514 -40.031 -9.141 1 88.38 15 THR B N 1
ATOM 1877 C CA . THR B 1 15 ? -1.12 -39.594 -9.062 1 88.38 15 THR B CA 1
ATOM 1878 C C . THR B 1 15 ? -0.99 -38.312 -8.25 1 88.38 15 THR B C 1
ATOM 1880 O O . THR B 1 15 ? -1.956 -37.562 -8.117 1 88.38 15 THR B O 1
ATOM 1883 N N . THR B 1 16 ? 0.156 -38.188 -7.629 1 88.06 16 THR B N 1
ATOM 1884 C CA . THR B 1 16 ? 0.448 -37 -6.844 1 88.06 16 THR B CA 1
ATOM 1885 C C . THR B 1 16 ? 1.662 -36.25 -7.41 1 88.06 16 THR B C 1
ATOM 1887 O O . THR B 1 16 ? 2.467 -36.844 -8.133 1 88.06 16 THR B O 1
ATOM 1890 N N . VAL B 1 17 ? 1.724 -35.031 -7.078 1 91.44 17 VAL B N 1
ATOM 1891 C CA . VAL B 1 17 ? 2.867 -34.25 -7.484 1 91.44 17 VAL B CA 1
ATOM 1892 C C . VAL B 1 17 ? 4.129 -34.719 -6.785 1 91.44 17 VAL B C 1
ATOM 1894 O O . VAL B 1 17 ? 4.094 -35.062 -5.598 1 91.44 17 VAL B O 1
ATOM 1897 N N . ASN B 1 18 ? 5.18 -34.844 -7.535 1 90.69 18 ASN B N 1
ATOM 1898 C CA . ASN B 1 18 ? 6.445 -35.25 -6.938 1 90.69 18 ASN B CA 1
ATOM 1899 C C . ASN B 1 18 ? 7.637 -34.625 -7.668 1 90.69 18 ASN B C 1
ATOM 1901 O O . ASN B 1 18 ? 7.465 -33.969 -8.688 1 90.69 18 ASN B O 1
ATOM 1905 N N . SER B 1 19 ? 8.789 -34.875 -7.121 1 92.12 19 SER B N 1
ATOM 1906 C CA . SER B 1 19 ? 10.008 -34.281 -7.629 1 92.12 19 SER B CA 1
ATOM 1907 C C . SER B 1 19 ? 10.359 -34.812 -9.008 1 92.12 19 SER B C 1
ATOM 1909 O O . SER B 1 19 ? 11.023 -34.125 -9.797 1 92.12 19 SER B O 1
ATOM 1911 N N . HIS B 1 20 ? 9.938 -36 -9.234 1 93.44 20 HIS B N 1
ATOM 1912 C CA . HIS B 1 20 ? 10.219 -36.594 -10.539 1 93.44 20 HIS B CA 1
ATOM 1913 C C . HIS B 1 20 ? 9.492 -35.844 -11.656 1 93.44 20 HIS B C 1
ATOM 1915 O O . HIS B 1 20 ? 10.078 -35.562 -12.695 1 93.44 20 HIS B O 1
ATOM 1921 N N . ILE B 1 21 ? 8.258 -35.594 -11.422 1 93.75 21 ILE B N 1
ATOM 1922 C CA . ILE B 1 21 ? 7.461 -34.844 -12.391 1 93.75 21 ILE B CA 1
ATOM 1923 C C . ILE B 1 21 ? 8.094 -33.5 -12.648 1 93.75 21 ILE B C 1
ATOM 1925 O O . ILE B 1 21 ? 8.25 -33.062 -13.797 1 93.75 21 ILE B O 1
ATOM 1929 N N . LEU B 1 22 ? 8.477 -32.812 -11.641 1 94.81 22 LEU B N 1
ATOM 1930 C CA . LEU B 1 22 ? 9.125 -31.5 -11.711 1 94.81 22 LEU B CA 1
ATOM 1931 C C . LEU B 1 22 ? 10.383 -31.578 -12.57 1 94.81 22 LEU B C 1
ATOM 1933 O O . LEU B 1 22 ? 10.602 -30.703 -13.422 1 94.81 22 LEU B O 1
ATOM 1937 N N . ASN B 1 23 ? 11.188 -32.562 -12.312 1 95 23 ASN B N 1
ATOM 1938 C CA . ASN B 1 23 ? 12.438 -32.719 -13.047 1 95 23 ASN B CA 1
ATOM 1939 C C . ASN B 1 23 ? 12.188 -33 -14.531 1 95 23 ASN B C 1
ATOM 1941 O O . ASN B 1 23 ? 12.914 -32.469 -15.383 1 95 23 ASN B O 1
ATOM 1945 N N . GLU B 1 24 ? 11.203 -33.844 -14.773 1 95 24 GLU B N 1
ATOM 1946 C CA . GLU B 1 24 ? 10.867 -34.125 -16.156 1 95 24 GLU B CA 1
ATOM 1947 C C . GLU B 1 24 ? 10.414 -32.875 -16.906 1 95 24 GLU B C 1
ATOM 1949 O O . GLU B 1 24 ? 10.789 -32.688 -18.062 1 95 24 GLU B O 1
ATOM 1954 N N . ILE B 1 25 ? 9.648 -32.094 -16.281 1 95.19 25 ILE B N 1
ATOM 1955 C CA . ILE B 1 25 ? 9.164 -30.844 -16.891 1 95.19 25 ILE B CA 1
ATOM 1956 C C . ILE B 1 25 ? 10.344 -29.906 -17.141 1 95.19 25 ILE B C 1
ATOM 1958 O O . ILE B 1 25 ? 10.422 -29.266 -18.203 1 95.19 25 ILE B O 1
ATOM 1962 N N . SER B 1 26 ? 11.203 -29.781 -16.203 1 94.75 26 SER B N 1
ATOM 1963 C CA . SER B 1 26 ? 12.398 -28.953 -16.344 1 94.75 26 SER B CA 1
ATOM 1964 C C . SER B 1 26 ? 13.219 -29.375 -17.562 1 94.75 26 SER B C 1
ATOM 1966 O O . SER B 1 26 ? 13.703 -28.516 -18.312 1 94.75 26 SER B O 1
ATOM 1968 N N . GLN B 1 27 ? 13.367 -30.641 -17.703 1 94.5 27 GLN B N 1
ATOM 1969 C CA . GLN B 1 27 ? 14.109 -31.156 -18.859 1 94.5 27 GLN B CA 1
ATOM 1970 C C . GLN B 1 27 ? 13.414 -30.812 -20.172 1 94.5 27 GLN B C 1
ATOM 1972 O O . GLN B 1 27 ? 14.078 -30.516 -21.172 1 94.5 27 GLN B O 1
ATOM 1977 N N . CYS B 1 28 ? 12.117 -30.875 -20.109 1 94.88 28 CYS B N 1
ATOM 1978 C CA . CYS B 1 28 ? 11.352 -30.516 -21.297 1 94.88 28 CYS B CA 1
ATOM 1979 C C . CYS B 1 28 ? 11.602 -29.062 -21.688 1 94.88 28 CYS B C 1
ATOM 1981 O O . CYS B 1 28 ? 11.727 -28.75 -22.875 1 94.88 28 CYS B O 1
ATOM 1983 N N . VAL B 1 29 ? 11.727 -28.141 -20.75 1 94.56 29 VAL B N 1
ATOM 1984 C CA . VAL B 1 29 ? 11.969 -26.734 -21 1 94.56 29 VAL B CA 1
ATOM 1985 C C . VAL B 1 29 ? 13.352 -26.547 -21.625 1 94.56 29 VAL B C 1
ATOM 1987 O O . VAL B 1 29 ? 13.516 -25.781 -22.578 1 94.56 29 VAL B O 1
ATOM 1990 N N . GLU B 1 30 ? 14.242 -27.266 -21.047 1 93.06 30 GLU B N 1
ATOM 1991 C CA . GLU B 1 30 ? 15.617 -27.172 -21.547 1 93.06 30 GLU B CA 1
ATOM 1992 C C . GLU B 1 30 ? 15.734 -27.734 -22.953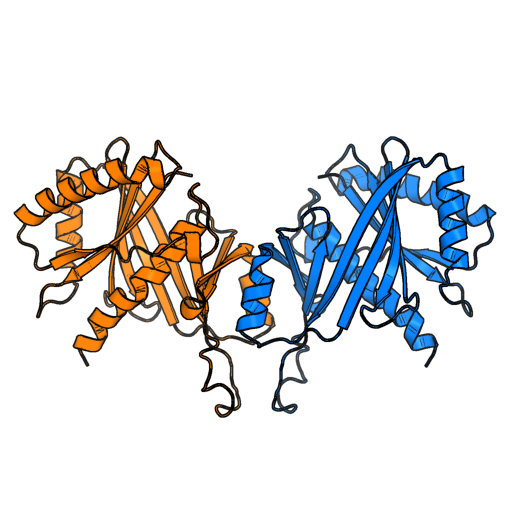 1 93.06 30 GLU B C 1
ATOM 1994 O O . GLU B 1 30 ? 16.453 -27.188 -23.797 1 93.06 30 GLU B O 1
ATOM 1999 N N . ASN B 1 31 ? 14.992 -28.797 -23.25 1 91.06 31 ASN B N 1
ATOM 2000 C CA . ASN B 1 31 ? 14.992 -29.391 -24.578 1 91.06 31 ASN B CA 1
ATOM 2001 C C . ASN B 1 31 ? 14.25 -28.516 -25.578 1 91.06 31 ASN B C 1
ATOM 2003 O O . ASN B 1 31 ? 14.461 -28.641 -26.781 1 91.06 31 ASN B O 1
ATOM 2007 N N . PHE B 1 32 ? 13.375 -27.734 -25.062 1 90.88 32 PHE B N 1
ATOM 2008 C CA . PHE B 1 32 ? 12.602 -26.797 -25.875 1 90.88 32 PHE B CA 1
ATOM 2009 C C . PHE B 1 32 ? 13.359 -25.484 -26.047 1 90.88 32 PHE B C 1
ATOM 2011 O O . PHE B 1 32 ? 12.75 -24.438 -26.219 1 90.88 32 PHE B O 1
ATOM 2018 N N . ASN B 1 33 ? 14.688 -25.484 -25.906 1 89.62 33 ASN B N 1
ATOM 2019 C CA . ASN B 1 33 ? 15.625 -24.391 -26.125 1 89.62 33 ASN B CA 1
ATOM 2020 C C . ASN B 1 33 ? 15.523 -23.344 -25.016 1 89.62 33 ASN B C 1
ATOM 2022 O O . ASN B 1 33 ? 15.758 -22.156 -25.25 1 89.62 33 ASN B O 1
ATOM 2026 N N . GLY B 1 34 ? 15.031 -23.75 -23.953 1 93.12 34 GLY B N 1
ATOM 2027 C CA . GLY B 1 34 ? 15.055 -22.859 -22.812 1 93.12 34 GLY B CA 1
ATOM 2028 C C . GLY B 1 34 ? 16.438 -22.703 -22.203 1 93.12 34 GLY B C 1
ATOM 2029 O O . GLY B 1 34 ? 17.125 -23.703 -21.969 1 93.12 34 GLY B O 1
ATOM 2030 N N . VAL B 1 35 ? 16.828 -21.406 -21.984 1 94.88 35 VAL B N 1
ATOM 2031 C CA . VAL B 1 35 ? 18.125 -21.141 -21.344 1 94.88 35 VAL B CA 1
ATOM 2032 C C . VAL B 1 35 ? 17.906 -20.656 -19.922 1 94.88 35 VAL B C 1
ATOM 2034 O O . VAL B 1 35 ? 17.219 -19.656 -19.688 1 94.88 35 VAL B O 1
ATOM 2037 N N . LYS B 1 36 ? 18.5 -21.391 -19.031 1 93.12 36 LYS B N 1
ATOM 2038 C CA . LYS B 1 36 ? 18.375 -21 -17.625 1 93.12 36 LYS B CA 1
ATOM 2039 C C . LYS B 1 36 ? 18.969 -19.609 -17.391 1 93.12 36 LYS B C 1
ATOM 2041 O O . LYS B 1 36 ? 20.109 -19.344 -17.781 1 93.12 36 LYS B O 1
ATOM 2046 N N . ASP B 1 37 ? 18.125 -18.766 -16.828 1 92.25 37 ASP B N 1
ATOM 2047 C CA . ASP B 1 37 ? 18.594 -17.391 -16.719 1 92.25 37 ASP B CA 1
ATOM 2048 C C . ASP B 1 37 ? 18.188 -16.781 -15.375 1 92.25 37 ASP B C 1
ATOM 2050 O O . ASP B 1 37 ? 17.906 -15.578 -15.297 1 92.25 37 ASP B O 1
ATOM 2054 N N . GLY B 1 38 ? 18.031 -17.453 -14.328 1 94.75 38 GLY B N 1
ATOM 2055 C CA . GLY B 1 38 ? 17.75 -16.859 -13.031 1 94.75 38 GLY B CA 1
ATOM 2056 C C . GLY B 1 38 ? 16.828 -17.703 -12.172 1 94.75 38 GLY B C 1
ATOM 2057 O O . GLY B 1 38 ? 16.609 -18.875 -12.469 1 94.75 38 GLY B O 1
ATOM 2058 N N . ARG B 1 39 ? 16.422 -17.109 -10.992 1 96.69 39 ARG B N 1
ATOM 2059 C CA . ARG B 1 39 ? 15.516 -17.734 -10.031 1 96.69 39 ARG B CA 1
ATOM 2060 C C . ARG B 1 39 ? 14.359 -16.812 -9.672 1 96.69 39 ARG B C 1
ATOM 2062 O O . ARG B 1 39 ? 14.406 -15.609 -9.953 1 96.69 39 ARG B O 1
ATOM 2069 N N . CYS B 1 40 ? 13.383 -17.422 -9.273 1 97.56 40 CYS B N 1
ATOM 2070 C CA . CYS B 1 40 ? 12.234 -16.672 -8.797 1 97.56 40 CYS B CA 1
ATOM 2071 C C . CYS B 1 40 ? 11.75 -17.188 -7.449 1 97.56 40 CYS B C 1
ATOM 2073 O O . CYS B 1 40 ? 12.047 -18.328 -7.074 1 97.56 40 CYS B O 1
ATOM 2075 N N . LYS B 1 41 ? 11.109 -16.281 -6.719 1 97.88 41 LYS B N 1
ATOM 2076 C CA . LYS B 1 41 ? 10.555 -16.641 -5.418 1 97.88 41 LYS B CA 1
ATOM 2077 C C . LYS B 1 41 ? 9.297 -15.828 -5.113 1 97.88 41 LYS B C 1
ATOM 2079 O O . LYS B 1 41 ? 9.266 -14.617 -5.332 1 97.88 41 LYS B O 1
ATOM 2084 N N . THR B 1 42 ? 8.32 -16.5 -4.781 1 98 42 THR B N 1
ATOM 2085 C CA . THR B 1 42 ? 7.062 -15.914 -4.324 1 98 42 THR B CA 1
ATOM 2086 C C . THR B 1 42 ? 6.59 -16.578 -3.035 1 98 42 THR B C 1
ATOM 2088 O O . THR B 1 42 ? 6.66 -17.812 -2.902 1 98 42 THR B O 1
ATOM 2091 N N . THR B 1 43 ? 6.191 -15.789 -2.064 1 97.44 43 THR B N 1
ATOM 2092 C CA . THR B 1 43 ? 5.652 -16.328 -0.821 1 97.44 43 THR B CA 1
ATOM 2093 C C . THR B 1 43 ? 4.18 -15.953 -0.664 1 97.44 43 THR B C 1
ATOM 2095 O O . THR B 1 43 ? 3.807 -14.797 -0.828 1 97.44 43 THR B O 1
ATOM 2098 N N . ILE B 1 44 ? 3.393 -16.953 -0.488 1 96.94 44 ILE B N 1
ATOM 2099 C CA . ILE B 1 44 ? 1.974 -16.75 -0.21 1 96.94 44 ILE B CA 1
ATOM 2100 C C . ILE B 1 44 ? 1.696 -17.016 1.269 1 96.94 44 ILE B C 1
ATOM 2102 O O . ILE B 1 44 ? 1.951 -18.109 1.77 1 96.94 44 ILE B O 1
ATOM 2106 N N . THR B 1 45 ? 1.138 -16.078 1.979 1 96.5 45 THR B N 1
ATOM 2107 C CA . THR B 1 45 ? 0.889 -16.188 3.412 1 96.5 45 THR B CA 1
ATOM 2108 C C . THR B 1 45 ? -0.606 -16.125 3.709 1 96.5 45 THR B C 1
ATOM 2110 O O . THR B 1 45 ? -1.315 -15.273 3.176 1 96.5 45 THR B O 1
ATOM 2113 N N . PHE B 1 46 ? -1.077 -17.062 4.551 1 93.94 46 PHE B N 1
ATOM 2114 C CA . PHE B 1 46 ? -2.469 -17.109 4.984 1 93.94 46 PHE B CA 1
ATOM 2115 C C . PHE B 1 46 ? -2.643 -16.375 6.316 1 93.94 46 PHE B C 1
ATOM 2117 O O . PHE B 1 46 ? -1.993 -16.734 7.305 1 93.94 46 PHE B O 1
ATOM 2124 N N . TYR B 1 47 ? -3.529 -15.352 6.309 1 93.81 47 TYR B N 1
ATOM 2125 C CA . TYR B 1 47 ? -3.787 -14.602 7.531 1 93.81 47 TYR B CA 1
ATOM 2126 C C . TYR B 1 47 ? -5.188 -14.891 8.062 1 93.81 47 TYR B C 1
ATOM 2128 O O . TYR B 1 47 ? -6.168 -14.805 7.312 1 93.81 47 TYR B O 1
ATOM 2136 N N . LYS B 1 48 ? -5.258 -15.188 9.328 1 89.81 48 LYS B N 1
ATOM 2137 C CA . LYS B 1 48 ? -6.512 -15.383 10.047 1 89.81 48 LYS B CA 1
ATOM 2138 C C . LYS B 1 48 ? -6.613 -14.445 11.242 1 89.81 48 LYS B C 1
ATOM 2140 O O . LYS B 1 48 ? -5.602 -14.094 11.859 1 89.81 48 LYS B O 1
ATOM 2145 N N . PRO B 1 49 ? -7.871 -14.023 11.516 1 84.88 49 PRO B N 1
ATOM 2146 C CA . PRO B 1 49 ? -8.008 -13.156 12.688 1 84.88 49 PRO B CA 1
ATOM 2147 C C . PRO B 1 49 ? -7.539 -13.82 13.977 1 84.88 49 PRO B C 1
ATOM 2149 O O . PRO B 1 49 ? -7.734 -15.023 14.164 1 84.88 49 PRO B O 1
ATOM 2152 N N . ASN B 1 50 ? -6.914 -13.062 14.836 1 78.19 50 ASN B N 1
ATOM 2153 C CA . ASN B 1 50 ? -6.531 -13.547 16.156 1 78.19 50 ASN B CA 1
ATOM 2154 C C . ASN B 1 50 ? -7.715 -13.562 17.125 1 78.19 50 ASN B C 1
ATOM 2156 O O . ASN B 1 50 ? -8 -12.562 17.766 1 78.19 50 ASN B O 1
ATOM 2160 N N . LEU B 1 51 ? -8.773 -14.258 16.875 1 63.28 51 LEU B N 1
ATOM 2161 C CA . LEU B 1 51 ? -9.969 -14.25 17.703 1 63.28 51 LEU B CA 1
ATOM 2162 C C . LEU B 1 51 ? -9.68 -14.867 19.078 1 63.28 51 LEU B C 1
ATOM 2164 O O . LEU B 1 51 ? -9.102 -15.953 19.156 1 63.28 51 LEU B O 1
ATOM 2168 N N . LYS B 1 52 ? -9.336 -14.133 19.969 1 52.59 52 LYS B N 1
ATOM 2169 C CA . LYS B 1 52 ? -9.414 -14.844 21.25 1 52.59 52 LYS B CA 1
ATOM 2170 C C . LYS B 1 52 ? -10.734 -15.602 21.359 1 52.59 52 LYS B C 1
ATOM 2172 O O . LYS B 1 52 ? -10.773 -16.734 21.859 1 52.59 52 LYS B O 1
ATOM 2177 N N . ASP B 1 53 ? -11.875 -14.852 21.438 1 47.22 53 ASP B N 1
ATOM 2178 C CA . ASP B 1 53 ? -13.164 -15.492 21.656 1 47.22 53 ASP B CA 1
ATOM 2179 C C . ASP B 1 53 ? -13.742 -16.031 20.344 1 47.22 53 ASP B C 1
ATOM 2181 O O . ASP B 1 53 ? -13.914 -15.281 19.375 1 47.22 53 ASP B O 1
ATOM 2185 N N . GLN B 1 54 ? -13.633 -17.172 20 1 45.19 54 GLN B N 1
ATOM 2186 C CA . GLN B 1 54 ? -14.078 -18.078 18.953 1 45.19 54 GLN B CA 1
ATOM 2187 C C . GLN B 1 54 ? -15.484 -17.719 18.484 1 45.19 54 GLN B C 1
ATOM 2189 O O . GLN B 1 54 ? -15.945 -18.234 17.453 1 45.19 54 GLN B O 1
ATOM 2194 N N . SER B 1 55 ? -16.328 -17.219 19.297 1 44 55 SER B N 1
ATOM 2195 C CA . SER B 1 55 ? -17.766 -17.266 19.062 1 44 55 SER B CA 1
ATOM 2196 C C . SER B 1 55 ? -18.156 -16.391 17.875 1 44 55 SER B C 1
ATOM 2198 O O . SER B 1 55 ? -19.172 -16.641 17.219 1 44 55 SER B O 1
ATOM 2200 N N . MET B 1 56 ? -17.812 -15.203 17.891 1 45.5 56 MET B N 1
ATOM 2201 C CA . MET B 1 56 ? -18.5 -14.258 17.031 1 45.5 56 MET B CA 1
ATOM 2202 C C . MET B 1 56 ? -18.25 -14.57 15.562 1 45.5 56 MET B C 1
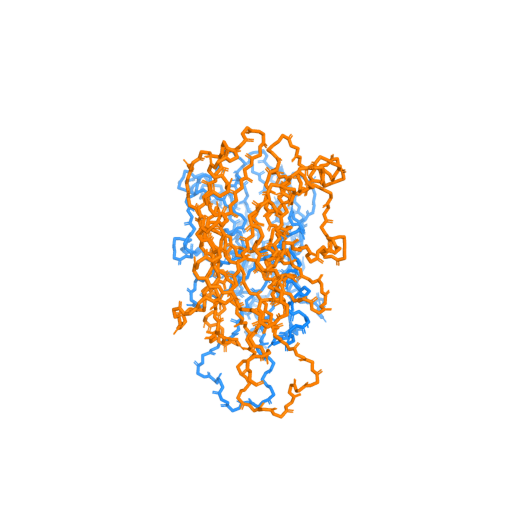ATOM 2204 O O . MET B 1 56 ? -19.047 -14.227 14.695 1 45.5 56 MET B O 1
ATOM 2208 N N . SER B 1 57 ? -17.047 -14.836 15.102 1 47.59 57 SER B N 1
ATOM 2209 C CA . SER B 1 57 ? -16.672 -14.531 13.734 1 47.59 57 SER B CA 1
ATOM 2210 C C . SER B 1 57 ? -17.031 -15.664 12.789 1 47.59 57 SER B C 1
ATOM 2212 O O . SER B 1 57 ? -16.531 -15.734 11.664 1 47.59 57 SER B O 1
ATOM 2214 N N . ALA B 1 58 ? -17.734 -16.562 13.148 1 45.62 58 ALA B N 1
ATOM 2215 C CA . ALA B 1 58 ? -17.922 -17.703 12.258 1 45.62 58 ALA B CA 1
ATOM 2216 C C . ALA B 1 58 ? -18.5 -17.25 10.922 1 45.62 58 ALA B C 1
ATOM 2218 O O . ALA B 1 58 ? -18.344 -17.938 9.906 1 45.62 58 ALA B O 1
ATOM 2219 N N . GLN B 1 59 ? -19.391 -16.375 10.906 1 49.34 59 GLN B N 1
ATOM 2220 C CA . GLN B 1 59 ? -20.234 -16.203 9.727 1 49.34 59 GLN B CA 1
ATOM 2221 C C . GLN B 1 59 ? -19.43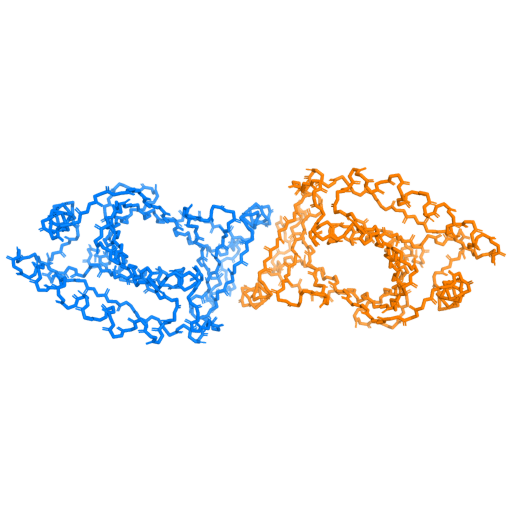8 -15.617 8.562 1 49.34 59 GLN B C 1
ATOM 2223 O O . GLN B 1 59 ? -19.766 -15.867 7.398 1 49.34 59 GLN B O 1
ATOM 2228 N N . PHE B 1 60 ? -18.453 -14.719 8.789 1 54.62 60 PHE B N 1
ATOM 2229 C CA . PHE B 1 60 ? -17.781 -14.203 7.602 1 54.62 60 PHE B CA 1
ATOM 2230 C C . PHE B 1 60 ? -16.281 -14.414 7.691 1 54.62 60 PHE B C 1
ATOM 2232 O O . PHE B 1 60 ? -15.633 -13.938 8.625 1 54.62 60 PHE B O 1
ATOM 2239 N N . PRO B 1 61 ? -15.828 -15.531 6.941 1 59.22 61 PRO B N 1
ATOM 2240 C CA . PRO B 1 61 ? -14.375 -15.719 6.973 1 59.22 61 PRO B CA 1
ATOM 2241 C C . PRO B 1 61 ? -13.609 -14.414 6.754 1 59.22 61 PRO B C 1
ATOM 2243 O O . PRO B 1 61 ? -13.867 -13.695 5.785 1 59.22 61 PRO B O 1
ATOM 2246 N N . ARG B 1 62 ? -12.992 -13.789 7.754 1 83.12 62 ARG B N 1
ATOM 2247 C CA . ARG B 1 62 ? -12.242 -12.539 7.77 1 83.12 62 ARG B CA 1
ATOM 2248 C C . ARG B 1 62 ? -10.758 -12.789 7.496 1 83.12 62 ARG B C 1
ATOM 2250 O O . ARG B 1 62 ? -9.906 -12.016 7.926 1 83.12 62 ARG B O 1
ATOM 2257 N N . ASP B 1 63 ? -10.617 -13.891 6.676 1 89.25 63 ASP B N 1
ATOM 2258 C CA . ASP B 1 63 ? -9.25 -14.242 6.32 1 89.25 63 ASP B CA 1
ATOM 2259 C C . ASP B 1 63 ? -8.805 -13.508 5.062 1 89.25 63 ASP B C 1
ATOM 2261 O O . ASP B 1 63 ? -9.633 -13.047 4.277 1 89.25 63 ASP B O 1
ATOM 2265 N N . PHE B 1 64 ? -7.559 -13.32 4.953 1 94.75 64 PHE B N 1
ATOM 2266 C CA . PHE B 1 64 ? -7.023 -12.766 3.715 1 94.75 64 PHE B CA 1
ATOM 2267 C C . PHE B 1 64 ? -5.652 -13.359 3.404 1 94.75 64 PHE B C 1
ATOM 2269 O O . PHE B 1 64 ? -5.062 -14.039 4.242 1 94.75 64 PHE B O 1
ATOM 2276 N N . LEU B 1 65 ? -5.207 -13.195 2.129 1 96.31 65 LEU B N 1
ATOM 2277 C CA . LEU B 1 65 ? -3.906 -13.664 1.678 1 96.31 65 LEU B CA 1
ATOM 2278 C C . LEU B 1 65 ? -2.914 -12.516 1.572 1 96.31 65 LEU B C 1
ATOM 2280 O O . LEU B 1 65 ? -3.291 -11.398 1.217 1 96.31 65 LEU B O 1
ATOM 2284 N N . GLY B 1 66 ? -1.728 -12.75 1.946 1 97.69 66 GLY B N 1
ATOM 2285 C CA . GLY B 1 66 ? -0.594 -11.891 1.65 1 97.69 66 GLY B CA 1
ATOM 2286 C C . GLY B 1 66 ? 0.373 -12.5 0.651 1 97.69 66 GLY B C 1
ATOM 2287 O O . GLY B 1 66 ? 0.687 -13.688 0.729 1 97.69 66 GLY B O 1
ATOM 2288 N N . ILE B 1 67 ? 0.859 -11.742 -0.315 1 98.31 67 ILE B N 1
ATOM 2289 C CA . ILE B 1 67 ? 1.769 -12.25 -1.336 1 98.31 67 ILE B CA 1
ATOM 2290 C C . ILE B 1 67 ? 2.99 -11.336 -1.439 1 98.31 67 ILE B C 1
ATOM 2292 O O . ILE B 1 67 ? 2.852 -10.117 -1.559 1 98.31 67 ILE B O 1
ATOM 2296 N N . SER B 1 68 ? 4.148 -11.891 -1.355 1 98.12 68 SER B N 1
ATOM 2297 C CA . SER B 1 68 ? 5.414 -11.203 -1.595 1 98.12 68 SER B CA 1
ATOM 2298 C C . SER B 1 68 ? 6.121 -11.758 -2.828 1 98.12 68 SER B C 1
ATOM 2300 O O . SER B 1 68 ? 6.223 -12.977 -2.998 1 98.12 68 SER B O 1
ATOM 2302 N N . LEU B 1 69 ? 6.523 -10.922 -3.703 1 97.88 69 LEU B N 1
ATOM 2303 C CA . LEU B 1 69 ? 7.227 -11.289 -4.926 1 97.88 69 LEU B CA 1
ATOM 2304 C C . LEU B 1 69 ? 8.688 -10.852 -4.863 1 97.88 69 LEU B C 1
ATOM 2306 O O . LEU B 1 69 ? 8.984 -9.703 -4.527 1 97.88 69 LEU B O 1
ATOM 2310 N N . MET B 1 70 ? 9.539 -11.719 -5.172 1 96.94 70 MET B N 1
ATOM 2311 C CA . MET B 1 70 ? 10.969 -11.438 -5.145 1 96.94 70 MET B CA 1
ATOM 2312 C C . MET B 1 70 ? 11.32 -10.266 -6.055 1 96.94 70 MET B C 1
ATOM 2314 O O . MET B 1 70 ? 12.211 -9.477 -5.746 1 96.94 70 MET B O 1
ATOM 2318 N N . GLU B 1 71 ? 10.703 -10.102 -7.172 1 95.31 71 GLU B N 1
ATOM 2319 C CA . GLU B 1 71 ? 11.008 -9.062 -8.148 1 95.31 71 GLU B CA 1
ATOM 2320 C C . GLU B 1 71 ? 10.734 -7.676 -7.586 1 95.31 71 GLU B C 1
ATOM 2322 O O . GLU B 1 71 ? 11.266 -6.68 -8.078 1 95.31 71 GLU B O 1
ATOM 2327 N N . GLN B 1 72 ? 9.836 -7.562 -6.613 1 96.94 72 GLN B N 1
ATOM 2328 C CA . GLN B 1 72 ? 9.547 -6.305 -5.934 1 96.94 72 GLN B CA 1
ATOM 2329 C C . GLN B 1 72 ? 9.508 -6.492 -4.418 1 96.94 72 GLN B C 1
ATOM 2331 O O . GLN B 1 72 ? 8.438 -6.477 -3.809 1 96.94 72 GLN B O 1
ATOM 2336 N N . PRO B 1 73 ? 10.68 -6.531 -3.844 1 96.81 73 PRO B N 1
ATOM 2337 C CA . PRO B 1 73 ? 10.758 -6.867 -2.422 1 96.81 73 PRO B CA 1
ATOM 2338 C C . PRO B 1 73 ? 10.195 -5.77 -1.521 1 96.81 73 PRO B C 1
ATOM 2340 O O . PRO B 1 73 ? 9.914 -6.016 -0.346 1 96.81 73 PRO B O 1
ATOM 2343 N N . ASN B 1 74 ? 9.977 -4.566 -2.045 1 97.12 74 ASN B N 1
ATOM 2344 C CA . ASN B 1 74 ? 9.508 -3.449 -1.234 1 97.12 74 ASN B CA 1
ATOM 2345 C C . ASN B 1 74 ? 7.988 -3.334 -1.269 1 97.12 74 ASN B C 1
ATOM 2347 O O . ASN B 1 74 ? 7.422 -2.373 -0.744 1 97.12 74 ASN B O 1
ATOM 2351 N N . LYS B 1 75 ? 7.375 -4.309 -1.964 1 98.38 75 LYS B N 1
ATOM 2352 C CA . LYS B 1 75 ? 5.918 -4.289 -2.068 1 98.38 75 LYS B CA 1
ATOM 2353 C C . LYS B 1 75 ? 5.305 -5.555 -1.473 1 98.38 75 LYS B C 1
ATOM 2355 O O . LYS B 1 75 ? 5.988 -6.57 -1.333 1 98.38 75 LYS B O 1
ATOM 2360 N N . TYR B 1 76 ? 4.184 -5.418 -1.039 1 98.56 76 TYR B N 1
ATOM 2361 C CA . TYR B 1 76 ? 3.355 -6.496 -0.508 1 98.56 76 TYR B CA 1
ATOM 2362 C C . TYR B 1 76 ? 1.929 -6.395 -1.032 1 98.56 76 TYR B C 1
ATOM 2364 O O . TYR B 1 76 ? 1.398 -5.293 -1.2 1 98.56 76 TYR B O 1
ATOM 2372 N N . TYR B 1 77 ? 1.308 -7.527 -1.351 1 98.81 77 TYR B N 1
ATOM 2373 C CA . TYR B 1 77 ? -0.041 -7.539 -1.906 1 98.81 77 TYR B CA 1
ATOM 2374 C C . TYR B 1 77 ? -1.011 -8.25 -0.97 1 98.81 77 TYR B C 1
ATOM 2376 O O . TYR B 1 77 ? -0.716 -9.336 -0.473 1 98.81 77 TYR B O 1
ATOM 2384 N N . LEU B 1 78 ? -2.098 -7.66 -0.633 1 98.06 78 LEU B N 1
ATOM 2385 C CA . LEU B 1 78 ? -3.16 -8.227 0.189 1 98.06 78 LEU B CA 1
ATOM 2386 C C . LEU B 1 78 ? -4.375 -8.586 -0.663 1 98.06 78 LEU B C 1
ATOM 2388 O O . LEU B 1 78 ? -4.809 -7.785 -1.496 1 98.06 78 LEU B O 1
ATOM 2392 N N . ILE B 1 79 ? -4.953 -9.781 -0.458 1 97.75 79 ILE B N 1
ATOM 2393 C CA . ILE B 1 79 ? -6.051 -10.242 -1.301 1 97.75 79 ILE B CA 1
ATOM 2394 C C . ILE B 1 79 ? -7.145 -10.859 -0.431 1 97.75 79 ILE B C 1
ATOM 2396 O O . ILE B 1 79 ? -6.859 -11.664 0.457 1 97.75 79 ILE B O 1
ATOM 2400 N N . ILE B 1 80 ? -8.312 -10.438 -0.574 1 96.06 80 ILE B N 1
ATOM 2401 C CA . ILE B 1 80 ? -9.492 -11.156 -0.1 1 96.06 80 ILE B CA 1
ATOM 2402 C C . ILE B 1 80 ? -10.188 -11.836 -1.277 1 96.06 80 ILE B C 1
ATOM 2404 O O . ILE B 1 80 ? -10.938 -11.188 -2.016 1 96.06 80 ILE B O 1
ATOM 2408 N N . ARG B 1 81 ? -9.992 -13.047 -1.425 1 92.38 81 ARG B N 1
ATOM 2409 C CA . ARG B 1 81 ? -10.391 -13.789 -2.613 1 92.38 81 ARG B CA 1
ATOM 2410 C C . ARG B 1 81 ? -11.906 -13.75 -2.803 1 92.38 81 ARG B C 1
ATOM 2412 O O . ARG B 1 81 ? -12.391 -13.43 -3.887 1 92.38 81 ARG B O 1
ATOM 2419 N N . ASP B 1 82 ? -12.641 -14.016 -1.719 1 91.19 82 ASP B N 1
ATOM 2420 C CA . ASP B 1 82 ? -14.094 -14.133 -1.8 1 91.19 82 ASP B CA 1
ATOM 2421 C C . ASP B 1 82 ? -14.727 -12.82 -2.252 1 91.19 82 ASP B C 1
ATOM 2423 O O . ASP B 1 82 ? -15.766 -12.82 -2.918 1 91.19 82 ASP B O 1
ATOM 2427 N N . ASN B 1 83 ? -14.109 -11.719 -1.918 1 94.06 83 ASN B N 1
ATOM 2428 C CA . ASN B 1 83 ? -14.633 -10.406 -2.273 1 94.06 83 ASN B CA 1
ATOM 2429 C C . ASN B 1 83 ? -13.961 -9.852 -3.521 1 94.06 83 ASN B C 1
ATOM 2431 O O . ASN B 1 83 ? -14.289 -8.75 -3.973 1 94.06 83 ASN B O 1
ATOM 2435 N N . LYS B 1 84 ? -13.023 -10.633 -4.035 1 96 84 LYS B N 1
ATOM 2436 C CA . LYS B 1 84 ? -12.289 -10.234 -5.23 1 96 84 LYS B CA 1
ATOM 2437 C C . LYS B 1 84 ? -11.609 -8.883 -5.031 1 96 84 LYS B C 1
ATOM 2439 O O . LYS B 1 84 ? -11.727 -7.992 -5.879 1 96 84 LYS B O 1
ATOM 2444 N N . LEU B 1 85 ? -10.914 -8.719 -3.934 1 97.12 85 LEU B N 1
ATOM 2445 C CA . LEU B 1 85 ? -10.203 -7.496 -3.605 1 97.12 85 LEU B CA 1
ATOM 2446 C C . LEU B 1 85 ? -8.695 -7.727 -3.613 1 97.12 85 LEU B C 1
ATOM 2448 O O . LEU B 1 85 ? -8.219 -8.773 -3.16 1 97.12 85 LEU B O 1
ATOM 2452 N N . VAL B 1 86 ? -7.988 -6.801 -4.207 1 98.44 86 VAL B N 1
ATOM 2453 C CA . VAL B 1 86 ? -6.531 -6.812 -4.16 1 98.44 86 VAL B CA 1
ATOM 2454 C C . VAL B 1 86 ? -6.012 -5.402 -3.891 1 98.44 86 VAL B C 1
ATOM 2456 O O . VAL B 1 86 ? -6.555 -4.422 -4.414 1 98.44 86 VAL B O 1
ATOM 2459 N N . ALA B 1 87 ? -5.023 -5.293 -2.992 1 98.19 87 ALA B N 1
ATOM 2460 C CA . ALA B 1 87 ? -4.387 -4.016 -2.68 1 98.19 87 ALA B CA 1
ATOM 2461 C C . ALA B 1 87 ? -2.867 -4.156 -2.629 1 98.19 87 ALA B C 1
ATOM 2463 O O . ALA B 1 87 ? -2.346 -5.141 -2.102 1 98.19 87 ALA B O 1
ATOM 2464 N N . GLU B 1 88 ? -2.191 -3.244 -3.215 1 98.69 88 GLU B N 1
ATOM 2465 C CA . GLU B 1 88 ? -0.736 -3.16 -3.123 1 98.69 88 GLU B CA 1
ATOM 2466 C C . GLU B 1 88 ? -0.308 -2.211 -2.008 1 98.69 88 GLU B C 1
ATOM 2468 O O . GLU B 1 88 ? -0.899 -1.145 -1.831 1 98.69 88 GLU B O 1
ATOM 2473 N N . ALA B 1 89 ? 0.669 -2.566 -1.24 1 98.62 89 ALA B N 1
ATOM 2474 C CA . ALA B 1 89 ? 1.21 -1.737 -0.166 1 98.62 89 ALA B CA 1
ATOM 2475 C C . ALA B 1 89 ? 2.729 -1.862 -0.088 1 98.62 89 ALA B C 1
ATOM 2477 O O . ALA B 1 89 ? 3.312 -2.779 -0.67 1 98.62 89 ALA B O 1
ATOM 2478 N N . ASP B 1 90 ? 3.322 -0.883 0.595 1 98.06 90 ASP B N 1
ATOM 2479 C CA . ASP B 1 90 ? 4.719 -1.056 0.981 1 98.06 90 ASP B CA 1
ATOM 2480 C C . ASP B 1 90 ? 4.898 -2.293 1.857 1 98.06 90 ASP B C 1
ATOM 2482 O O . ASP B 1 90 ? 4.004 -2.646 2.631 1 98.06 90 ASP B O 1
ATOM 2486 N N . SER B 1 91 ? 6.105 -2.838 1.701 1 97.5 91 SER B N 1
ATOM 2487 C CA . SER B 1 91 ? 6.391 -4.02 2.51 1 97.5 91 SER B CA 1
ATOM 2488 C C . SER B 1 91 ? 6.355 -3.689 4 1 97.5 91 SER B C 1
ATOM 2490 O O . SER B 1 91 ? 6.195 -4.582 4.836 1 97.5 91 SER B O 1
ATOM 2492 N N . SER B 1 92 ? 6.422 -2.41 4.379 1 96.56 92 SER B N 1
ATOM 2493 C CA . SER B 1 92 ? 6.348 -1.986 5.773 1 96.56 92 SER B CA 1
ATOM 2494 C C . SER B 1 92 ? 4.984 -2.303 6.379 1 96.56 92 SER B C 1
ATOM 2496 O O . SER B 1 92 ? 4.82 -2.275 7.598 1 96.56 92 SER B O 1
ATOM 2498 N N . ILE B 1 93 ? 4.016 -2.623 5.566 1 97.31 93 ILE B N 1
ATOM 2499 C CA . ILE B 1 93 ? 2.691 -3.01 6.039 1 97.31 93 ILE B CA 1
ATOM 2500 C C . ILE B 1 93 ? 2.799 -4.277 6.887 1 97.31 93 ILE B C 1
ATOM 2502 O O . ILE B 1 93 ? 2 -4.488 7.801 1 97.31 93 ILE B O 1
ATOM 2506 N N . LEU B 1 94 ? 3.779 -5.09 6.566 1 96 94 LEU B N 1
ATOM 2507 C CA . LEU B 1 94 ? 4 -6.312 7.336 1 96 94 LEU B CA 1
ATOM 2508 C C . LEU B 1 94 ? 4.312 -5.988 8.797 1 96 94 LEU B C 1
ATOM 2510 O O . LEU B 1 94 ? 3.773 -6.621 9.703 1 96 94 LEU B O 1
ATOM 2514 N N . THR B 1 95 ? 5.164 -4.992 9.016 1 95.31 95 THR B N 1
ATOM 2515 C CA . THR B 1 95 ? 5.523 -4.582 10.367 1 95.31 95 THR B CA 1
ATOM 2516 C C . THR B 1 95 ? 4.32 -3.982 11.094 1 95.31 95 THR B C 1
ATOM 2518 O O . THR B 1 95 ? 4.129 -4.207 12.289 1 95.31 95 THR B O 1
ATOM 2521 N N . ILE B 1 96 ? 3.529 -3.207 10.32 1 94.94 96 ILE B N 1
ATOM 2522 C CA . ILE B 1 96 ? 2.314 -2.627 10.883 1 94.94 96 ILE B CA 1
ATOM 2523 C C . ILE B 1 96 ? 1.376 -3.738 11.344 1 94.94 96 ILE B C 1
ATOM 2525 O O . ILE B 1 96 ? 0.88 -3.713 12.477 1 94.94 96 ILE B O 1
ATOM 2529 N N . MET B 1 97 ? 1.153 -4.703 10.508 1 93.31 97 MET B N 1
ATOM 2530 C CA . MET B 1 97 ? 0.273 -5.816 10.844 1 93.31 97 MET B CA 1
ATOM 2531 C C . MET B 1 97 ? 0.806 -6.59 12.047 1 93.31 97 MET B C 1
ATOM 2533 O O . MET B 1 97 ? 0.036 -7.008 12.906 1 93.31 97 MET B O 1
ATOM 2537 N N . GLU B 1 98 ? 2.068 -6.801 12.07 1 92.62 98 GLU B N 1
ATOM 2538 C CA . GLU B 1 98 ? 2.695 -7.504 13.188 1 92.62 98 GLU B CA 1
ATOM 2539 C C . GLU B 1 98 ? 2.439 -6.781 14.508 1 92.62 98 GLU B C 1
ATOM 2541 O O . GLU B 1 98 ? 2.102 -7.41 15.508 1 92.62 98 GLU B O 1
ATOM 2546 N N . LYS B 1 99 ? 2.629 -5.434 14.523 1 92.06 99 LYS B N 1
ATOM 2547 C CA . LYS B 1 99 ? 2.457 -4.633 15.727 1 92.06 99 LYS B CA 1
ATOM 2548 C C . LYS B 1 99 ? 0.993 -4.594 16.156 1 92.06 99 LYS B C 1
ATOM 2550 O O . LYS B 1 99 ? 0.693 -4.562 17.359 1 92.06 99 LYS B O 1
ATOM 2555 N N . LEU B 1 100 ? 0.089 -4.586 15.203 1 89.25 100 LEU B N 1
ATOM 2556 C CA . LEU B 1 100 ? -1.335 -4.52 15.516 1 89.25 100 LEU B CA 1
ATOM 2557 C C . LEU B 1 100 ? -1.83 -5.855 16.062 1 89.25 100 LEU B C 1
ATOM 2559 O O . LEU B 1 100 ? -2.801 -5.895 16.828 1 89.25 100 LEU B O 1
ATOM 2563 N N . GLN B 1 101 ? -1.251 -6.996 15.664 1 86.88 101 GLN B N 1
ATOM 2564 C CA . GLN B 1 101 ? -1.49 -8.344 16.172 1 86.88 101 GLN B CA 1
ATOM 2565 C C . GLN B 1 101 ? -2.947 -8.75 15.984 1 86.88 101 GLN B C 1
ATOM 2567 O O . GLN B 1 101 ? -3.469 -9.578 16.734 1 86.88 101 GLN B O 1
ATOM 2572 N N . SER B 1 102 ? -3.561 -8.133 15.039 1 84.88 102 SER B N 1
ATOM 2573 C CA . SER B 1 102 ? -4.957 -8.477 14.797 1 84.88 102 SER B CA 1
ATOM 2574 C C . SER B 1 102 ? -5.078 -9.766 13.992 1 84.88 102 SER B C 1
ATOM 2576 O O . SER B 1 102 ? -6.113 -10.438 14.039 1 84.88 102 SER B O 1
ATOM 2578 N N . TYR B 1 103 ? -4.039 -10.07 13.219 1 87.62 103 TYR B N 1
ATOM 2579 C CA . TYR B 1 103 ? -4.02 -11.273 12.391 1 87.62 103 TYR B CA 1
ATOM 2580 C C . TYR B 1 103 ? -2.77 -12.102 12.664 1 87.62 103 TYR B C 1
ATOM 2582 O O . TYR B 1 103 ? -1.724 -11.555 13.023 1 87.62 103 TYR B O 1
ATOM 2590 N N . LYS B 1 104 ? -2.982 -13.305 12.578 1 86.56 104 LYS B N 1
ATOM 2591 C CA . LYS B 1 104 ? -1.859 -14.227 12.695 1 86.56 104 LYS B CA 1
ATOM 2592 C C . LYS B 1 104 ? -1.613 -14.969 11.391 1 86.56 104 LYS B C 1
ATOM 2594 O O . LYS B 1 104 ? -2.549 -15.219 10.625 1 86.56 104 LYS B O 1
ATOM 2599 N N . SER B 1 105 ? -0.328 -15.172 11.109 1 85.75 105 SER B N 1
ATOM 2600 C CA . SER B 1 105 ? 0.104 -15.906 9.93 1 85.75 105 SER B CA 1
ATOM 2601 C C . SER B 1 105 ? 0.726 -17.25 10.312 1 85.75 105 SER B C 1
ATOM 2603 O O . SER B 1 105 ? 1.914 -17.312 10.625 1 85.75 105 SER B O 1
ATOM 2605 N N . LYS B 1 106 ? -0.001 -18.375 10.367 1 76.06 106 LYS B N 1
ATOM 2606 C CA . LYS B 1 106 ? 0.588 -19.641 10.773 1 76.06 106 LYS B CA 1
ATOM 2607 C C . LYS B 1 106 ? 1.004 -20.469 9.562 1 76.06 106 LYS B C 1
ATOM 2609 O O . LYS B 1 106 ? 1.882 -21.328 9.656 1 76.06 106 LYS B O 1
ATOM 2614 N N . VAL B 1 107 ? 0.498 -20.141 8.469 1 87 107 VAL B N 1
ATOM 2615 C CA . VAL B 1 107 ? 0.729 -20.969 7.285 1 87 107 VAL B CA 1
ATOM 2616 C C . VAL B 1 107 ? 1.211 -20.094 6.129 1 87 107 VAL B C 1
ATOM 2618 O O . VAL B 1 107 ? 0.665 -19 5.891 1 87 107 VAL B O 1
ATOM 2621 N N . ALA B 1 108 ? 2.262 -20.531 5.52 1 93.38 108 ALA B N 1
ATOM 2622 C CA . ALA B 1 108 ? 2.764 -19.875 4.316 1 93.38 108 ALA B CA 1
ATOM 2623 C C . ALA B 1 108 ? 3.258 -20.891 3.297 1 93.38 108 ALA B C 1
ATOM 2625 O O . ALA B 1 108 ? 3.703 -21.984 3.664 1 93.38 108 ALA B O 1
ATOM 2626 N N . LEU B 1 109 ? 3.107 -20.594 2.066 1 95 109 LEU B N 1
ATOM 2627 C CA . LEU B 1 109 ? 3.633 -21.391 0.958 1 95 109 LEU B CA 1
ATOM 2628 C C . LEU B 1 109 ? 4.812 -20.672 0.298 1 95 109 LEU B C 1
ATOM 2630 O O . LEU B 1 109 ? 4.723 -19.5 -0.039 1 95 109 LEU B O 1
ATOM 2634 N N . ASN B 1 110 ? 5.855 -21.391 0.183 1 96.12 110 ASN B N 1
ATOM 2635 C CA . ASN B 1 110 ? 7.016 -20.922 -0.559 1 96.12 110 ASN B CA 1
ATOM 2636 C C . ASN B 1 110 ? 7 -21.406 -2.004 1 96.12 110 ASN B C 1
ATOM 2638 O O . ASN B 1 110 ? 7.02 -22.609 -2.254 1 96.12 110 ASN B O 1
ATOM 2642 N N . CYS B 1 111 ? 6.969 -20.5 -2.908 1 96.88 111 CYS B N 1
ATOM 2643 C CA . CYS B 1 111 ? 7 -20.781 -4.34 1 96.88 111 CYS B CA 1
ATOM 2644 C C . CYS B 1 111 ? 8.344 -20.391 -4.941 1 96.88 111 CYS B C 1
ATOM 2646 O O . CYS B 1 111 ? 8.57 -19.203 -5.227 1 96.88 111 CYS B O 1
ATOM 2648 N N . GLU B 1 112 ? 9.172 -21.359 -5.203 1 96.81 112 GLU B N 1
ATOM 2649 C CA . GLU B 1 112 ? 10.516 -21.109 -5.707 1 96.81 112 GLU B CA 1
ATOM 2650 C C . GLU B 1 112 ? 10.773 -21.875 -7 1 96.81 112 GLU B C 1
ATOM 2652 O O . GLU B 1 112 ? 10.305 -23 -7.16 1 96.81 112 GLU B O 1
ATOM 2657 N N . GLY B 1 113 ? 11.539 -21.219 -7.879 1 96.5 113 GLY B N 1
ATOM 2658 C CA . GLY B 1 113 ? 11.766 -21.922 -9.125 1 96.5 113 GLY B CA 1
ATOM 2659 C C . GLY B 1 113 ? 12.867 -21.312 -9.969 1 96.5 113 GLY B C 1
ATOM 2660 O O . GLY B 1 113 ? 13.555 -20.391 -9.523 1 96.5 113 GLY B O 1
ATOM 2661 N N . LEU B 1 114 ? 13.039 -21.969 -11.117 1 96.62 114 LEU B N 1
ATOM 2662 C CA . LEU B 1 114 ? 14.039 -21.562 -12.102 1 96.62 114 LEU B CA 1
ATOM 2663 C C . LEU B 1 114 ? 13.383 -20.812 -13.266 1 96.62 114 LEU B C 1
ATOM 2665 O O . LEU B 1 114 ? 12.266 -21.156 -13.664 1 96.62 114 LEU B O 1
ATOM 2669 N N . GLN B 1 115 ? 14.141 -19.906 -13.703 1 97.38 115 GLN B N 1
ATOM 2670 C CA . GLN B 1 115 ? 13.688 -19.094 -14.836 1 97.38 115 GLN B CA 1
ATOM 2671 C C . GLN B 1 115 ? 14.422 -19.484 -16.125 1 97.38 115 GLN B C 1
ATOM 2673 O O . GLN B 1 115 ? 15.633 -19.703 -16.109 1 97.38 115 GLN B O 1
ATOM 2678 N N . TYR B 1 116 ? 13.68 -19.594 -17.234 1 97.44 116 TYR B N 1
ATOM 2679 C CA . TYR B 1 116 ? 14.219 -19.938 -18.547 1 97.44 116 TYR B CA 1
ATOM 2680 C C . TYR B 1 116 ? 13.852 -18.875 -19.578 1 97.44 116 TYR B C 1
ATOM 2682 O O . TYR B 1 116 ? 12.711 -18.406 -19.625 1 97.44 116 TYR B O 1
ATOM 2690 N N . ASN B 1 117 ? 14.789 -18.531 -20.359 1 97.44 117 ASN B N 1
ATOM 2691 C CA . ASN B 1 117 ? 14.562 -17.641 -21.484 1 97.44 117 ASN B CA 1
ATOM 2692 C C . ASN B 1 117 ? 14.297 -18.422 -22.781 1 97.44 117 ASN B C 1
ATOM 2694 O O . ASN B 1 117 ? 15.055 -19.328 -23.125 1 97.44 117 ASN B O 1
ATOM 2698 N N . LEU B 1 118 ? 13.211 -18.125 -23.406 1 95.38 118 LEU B N 1
ATOM 2699 C CA . LEU B 1 118 ? 12.82 -18.75 -24.672 1 95.38 118 LEU B CA 1
ATOM 2700 C C . LEU B 1 118 ? 12.484 -17.672 -25.703 1 95.38 118 LEU B C 1
ATOM 2702 O O . LEU B 1 118 ? 11.359 -17.625 -26.219 1 95.38 118 LEU B O 1
ATOM 2706 N N . GLY B 1 119 ? 13.445 -16.797 -26.031 1 95.38 119 GLY B N 1
ATOM 2707 C CA . GLY B 1 119 ? 13.203 -15.719 -26.969 1 95.38 119 GLY B CA 1
ATOM 2708 C C . GLY B 1 119 ? 12.352 -14.594 -26.406 1 95.38 119 GLY B C 1
ATOM 2709 O O . GLY B 1 119 ? 12.75 -13.945 -25.438 1 95.38 119 GLY B O 1
ATOM 2710 N N . ASP B 1 120 ? 11.125 -14.523 -26.953 1 97.12 120 ASP B N 1
ATOM 2711 C CA . ASP B 1 120 ? 10.211 -13.484 -26.5 1 97.12 120 ASP B CA 1
ATOM 2712 C C . ASP B 1 120 ? 9.453 -13.922 -25.25 1 97.12 120 ASP B C 1
ATOM 2714 O O . ASP B 1 120 ? 8.711 -13.141 -24.656 1 97.12 120 ASP B O 1
ATOM 2718 N N . PHE B 1 121 ? 9.742 -15.18 -24.891 1 97.56 121 PHE B N 1
ATOM 2719 C CA . PHE B 1 121 ? 9.031 -15.727 -23.734 1 97.56 121 PHE B CA 1
ATOM 2720 C C . PHE B 1 121 ? 10 -16.016 -22.594 1 97.56 121 PHE B C 1
ATOM 2722 O O . PHE B 1 121 ? 11.172 -16.344 -22.828 1 97.56 121 PHE B O 1
ATOM 2729 N N . GLN B 1 122 ? 9.516 -15.789 -21.438 1 97.31 122 GLN B N 1
ATOM 2730 C CA . GLN B 1 122 ? 10.18 -16.25 -20.219 1 97.31 122 GLN B CA 1
ATOM 2731 C C . GLN B 1 122 ? 9.305 -17.266 -19.469 1 97.31 122 GLN B C 1
ATOM 2733 O O . GLN B 1 122 ? 8.109 -17.016 -19.266 1 97.31 122 GLN B O 1
ATOM 2738 N N . MET B 1 123 ? 9.898 -18.359 -19.109 1 97.38 123 MET B N 1
ATOM 2739 C CA . MET B 1 123 ? 9.18 -19.391 -18.375 1 97.38 123 MET B CA 1
ATOM 2740 C C . MET B 1 123 ? 9.805 -19.625 -17 1 97.38 123 MET B C 1
ATOM 2742 O O . MET B 1 123 ? 11.023 -19.609 -16.859 1 97.38 123 MET B O 1
ATOM 2746 N N . ARG B 1 124 ? 8.992 -19.797 -16 1 97.81 124 ARG B N 1
ATOM 2747 C CA . ARG B 1 124 ? 9.453 -20.141 -14.664 1 97.81 124 ARG B CA 1
ATOM 2748 C C . ARG B 1 124 ? 8.766 -21.406 -14.156 1 97.81 124 ARG B C 1
ATOM 2750 O O . ARG B 1 124 ? 7.539 -21.5 -14.172 1 97.81 124 ARG B O 1
ATOM 2757 N N . LEU B 1 125 ? 9.523 -22.344 -13.836 1 97.62 125 LEU B N 1
ATOM 2758 C CA . LEU B 1 125 ? 9.016 -23.562 -13.227 1 97.62 125 LEU B CA 1
ATOM 2759 C C . LEU B 1 125 ? 9.172 -23.516 -11.703 1 97.62 125 LEU B C 1
ATOM 2761 O O . LEU B 1 125 ? 10.289 -23.422 -11.195 1 97.62 125 LEU B O 1
ATOM 2765 N N . ILE B 1 126 ? 8.055 -23.641 -11.016 1 97.62 126 ILE B N 1
ATOM 2766 C CA . ILE B 1 126 ? 8.016 -23.266 -9.609 1 97.62 126 ILE B CA 1
ATOM 2767 C C . ILE B 1 126 ? 7.523 -24.438 -8.766 1 97.62 126 ILE B C 1
ATOM 2769 O O . ILE B 1 126 ? 6.477 -25.016 -9.055 1 97.62 126 ILE B O 1
ATOM 2773 N N . LYS B 1 127 ? 8.258 -24.781 -7.84 1 96.31 127 LYS B N 1
ATOM 2774 C CA . LYS B 1 127 ? 7.793 -25.75 -6.84 1 96.31 127 LYS B CA 1
ATOM 2775 C C . LYS B 1 127 ? 7.102 -25.031 -5.68 1 96.31 127 LYS B C 1
ATOM 2777 O O . LYS B 1 127 ? 7.523 -23.953 -5.262 1 96.31 127 LYS B O 1
ATOM 2782 N N . VAL B 1 128 ? 6.09 -25.547 -5.164 1 96.25 128 VAL B N 1
ATOM 2783 C CA . VAL B 1 128 ? 5.336 -24.984 -4.047 1 96.25 128 VAL B CA 1
ATOM 2784 C C . VAL B 1 128 ? 5.504 -25.875 -2.816 1 96.25 128 VAL B C 1
ATOM 2786 O O . VAL B 1 128 ? 5.137 -27.062 -2.838 1 96.25 128 VAL B O 1
ATOM 2789 N N . VAL B 1 129 ? 6.035 -25.297 -1.765 1 94 129 VAL B N 1
ATOM 2790 C CA . VAL B 1 129 ? 6.305 -26.047 -0.546 1 94 129 VAL B CA 1
ATOM 2791 C C . VAL B 1 129 ? 5.828 -25.25 0.669 1 94 129 VAL B C 1
ATOM 2793 O O . VAL B 1 129 ? 6.043 -24.047 0.751 1 94 129 VAL B O 1
ATOM 2796 N N . PRO B 1 130 ? 5.156 -25.953 1.56 1 91.06 130 PRO B N 1
ATOM 2797 C CA . PRO B 1 130 ? 4.797 -25.25 2.797 1 91.06 130 PRO B CA 1
ATOM 2798 C C . PRO B 1 130 ? 6.02 -24.812 3.604 1 91.06 130 PRO B C 1
ATOM 2800 O O . PRO B 1 130 ? 7.07 -25.453 3.529 1 91.06 130 PRO B O 1
ATOM 2803 N N . ASN B 1 131 ? 5.859 -23.719 4.293 1 87.31 131 ASN B N 1
ATOM 2804 C CA . ASN B 1 131 ? 6.973 -23.172 5.062 1 87.31 131 ASN B CA 1
ATOM 2805 C C . ASN B 1 131 ? 7.438 -24.156 6.137 1 87.31 131 ASN B C 1
ATOM 2807 O O . ASN B 1 131 ? 8.602 -24.125 6.543 1 87.31 131 ASN B O 1
ATOM 2811 N N . GLN B 1 132 ? 6.633 -24.984 6.602 1 82.19 132 GLN B N 1
ATOM 2812 C CA . GLN B 1 132 ? 6.961 -25.891 7.703 1 82.19 132 GLN B CA 1
ATOM 2813 C C . GLN B 1 132 ? 7.277 -27.297 7.188 1 82.19 132 GLN B C 1
ATOM 2815 O O . GLN B 1 132 ? 7.469 -28.219 7.977 1 82.19 132 GLN B O 1
ATOM 2820 N N . ALA B 1 133 ? 7.203 -27.422 5.93 1 74.38 133 ALA B N 1
ATOM 2821 C CA . ALA B 1 133 ? 7.402 -28.781 5.422 1 74.38 133 ALA B CA 1
ATOM 2822 C C . ALA B 1 133 ? 8.273 -28.766 4.168 1 74.38 133 ALA B C 1
ATOM 2824 O O . ALA B 1 133 ? 8.453 -27.734 3.533 1 74.38 133 ALA B O 1
ATOM 2825 N N . GLU B 1 134 ? 8.797 -29.969 3.996 1 78.19 134 GLU B N 1
ATOM 2826 C CA . GLU B 1 134 ? 9.633 -30.109 2.814 1 78.19 134 GLU B CA 1
ATOM 2827 C C . GLU B 1 134 ? 8.867 -30.766 1.671 1 78.19 134 GLU B C 1
ATOM 2829 O O . GLU B 1 134 ? 9.312 -30.75 0.521 1 78.19 134 GLU B O 1
ATOM 2834 N N . SER B 1 135 ? 7.707 -31.188 2.018 1 86.19 135 SER B N 1
ATOM 2835 C CA . SER B 1 135 ? 6.969 -31.938 1.01 1 86.19 135 SER B CA 1
ATOM 2836 C C . SER B 1 135 ? 6.41 -31.016 -0.072 1 86.19 135 SER B C 1
ATOM 2838 O O . SER B 1 135 ? 5.922 -29.922 0.225 1 86.19 135 SER B O 1
ATOM 2840 N N . LEU B 1 136 ? 6.52 -31.5 -1.319 1 91.19 136 LEU B N 1
ATOM 2841 C CA . LEU B 1 136 ? 6.027 -30.781 -2.484 1 91.19 136 LEU B CA 1
ATOM 2842 C C . LEU B 1 136 ? 4.504 -30.75 -2.5 1 91.19 136 LEU B C 1
ATOM 2844 O O . LEU B 1 136 ? 3.857 -31.797 -2.508 1 91.19 136 LEU B O 1
ATOM 2848 N N . ARG B 1 137 ? 3.947 -29.484 -2.498 1 90.75 137 ARG B N 1
ATOM 2849 C CA . ARG B 1 137 ? 2.496 -29.328 -2.473 1 90.75 137 ARG B CA 1
ATOM 2850 C C . ARG B 1 137 ? 1.946 -29.094 -3.873 1 90.75 137 ARG B C 1
ATOM 2852 O O . ARG B 1 137 ? 0.778 -29.375 -4.145 1 90.75 137 ARG B O 1
ATOM 2859 N N . GLY B 1 138 ? 2.812 -28.516 -4.703 1 94.62 138 GLY B N 1
ATOM 2860 C CA . GLY B 1 138 ? 2.342 -28.219 -6.043 1 94.62 138 GLY B CA 1
ATOM 2861 C C . GLY B 1 138 ? 3.441 -27.734 -6.965 1 94.62 138 GLY B C 1
ATOM 2862 O O . GLY B 1 138 ? 4.57 -27.5 -6.527 1 94.62 138 GLY B O 1
ATOM 2863 N N . ILE B 1 139 ? 3.137 -27.75 -8.25 1 96 139 ILE B N 1
ATOM 2864 C CA . ILE B 1 139 ? 4.008 -27.203 -9.289 1 96 139 ILE B CA 1
ATOM 2865 C C . ILE B 1 139 ? 3.277 -26.109 -10.055 1 96 139 ILE B C 1
ATOM 2867 O O . ILE B 1 139 ? 2.133 -26.281 -10.477 1 96 139 ILE B O 1
ATOM 2871 N N . LEU B 1 140 ? 3.9 -24.984 -10.109 1 97.31 140 LEU B N 1
ATOM 2872 C CA . LEU B 1 140 ? 3.391 -23.875 -10.914 1 97.31 140 LEU B CA 1
ATOM 2873 C C . LEU B 1 140 ? 4.328 -23.562 -12.078 1 97.31 140 LEU B C 1
ATOM 2875 O O . LEU B 1 140 ? 5.512 -23.906 -12.031 1 97.31 140 LEU B O 1
ATOM 2879 N N . MET B 1 141 ? 3.762 -22.984 -13.094 1 97.38 141 MET B N 1
ATOM 2880 C CA . MET B 1 141 ? 4.535 -22.484 -14.227 1 97.38 141 MET B CA 1
ATOM 2881 C C . MET B 1 141 ? 4.102 -21.078 -14.602 1 97.38 141 MET B C 1
ATOM 2883 O O . MET B 1 141 ? 2.91 -20.812 -14.781 1 97.38 141 MET B O 1
ATOM 2887 N N . GLU B 1 142 ? 5.027 -20.188 -14.625 1 97.81 142 GLU B N 1
ATOM 2888 C CA . GLU B 1 142 ? 4.785 -18.844 -15.148 1 97.81 142 GLU B CA 1
ATOM 2889 C C . GLU B 1 142 ? 5.27 -18.703 -16.594 1 97.81 142 GLU B C 1
ATOM 2891 O O . GLU B 1 142 ? 6.359 -19.172 -16.922 1 97.81 142 GLU B O 1
ATOM 2896 N N . ILE B 1 143 ? 4.477 -18.172 -17.391 1 98 143 ILE B N 1
ATOM 2897 C CA . ILE B 1 143 ? 4.844 -17.844 -18.766 1 98 143 ILE B CA 1
ATOM 2898 C C . ILE B 1 143 ? 4.652 -16.344 -19 1 98 143 ILE B C 1
ATOM 2900 O O . ILE B 1 143 ? 3.543 -15.828 -18.859 1 98 143 ILE B O 1
ATOM 2904 N N . GLU B 1 144 ? 5.691 -15.719 -19.391 1 97.94 144 GLU B N 1
ATOM 2905 C CA . GLU B 1 144 ? 5.684 -14.281 -19.625 1 97.94 144 GLU B CA 1
ATOM 2906 C C . GLU B 1 144 ? 6.012 -13.945 -21.078 1 97.94 144 GLU B C 1
ATOM 2908 O O . GLU B 1 144 ? 6.957 -14.5 -21.641 1 97.94 144 GLU B O 1
ATOM 2913 N N . TYR B 1 145 ? 5.168 -13.156 -21.719 1 98.62 145 TYR B N 1
ATOM 2914 C CA . TYR B 1 145 ? 5.453 -12.633 -23.047 1 98.62 145 TYR B CA 1
ATOM 2915 C C . TYR B 1 145 ? 6.012 -11.219 -22.969 1 98.62 145 TYR B C 1
ATOM 2917 O O . TYR B 1 145 ? 5.27 -10.266 -22.719 1 98.62 145 TYR B O 1
ATOM 2925 N N . LEU B 1 146 ? 7.203 -10.969 -23.297 1 98.12 146 LEU B N 1
ATOM 2926 C CA . LEU B 1 146 ? 8.008 -9.812 -22.922 1 98.12 146 LEU B CA 1
ATOM 2927 C C . LEU B 1 146 ? 7.586 -8.578 -23.719 1 98.12 146 LEU B C 1
ATOM 2929 O O . LEU B 1 146 ? 7.598 -7.465 -23.188 1 98.12 146 LEU B O 1
ATOM 2933 N N . PRO B 1 147 ? 7.09 -8.719 -24.891 1 98.06 147 PRO B N 1
ATOM 2934 C CA . PRO B 1 147 ? 6.918 -7.547 -25.75 1 98.06 147 PRO B CA 1
ATOM 2935 C C . PRO B 1 147 ? 5.641 -6.766 -25.438 1 98.06 147 PRO B C 1
ATOM 2937 O O . PRO B 1 147 ? 5.484 -5.629 -25.891 1 98.06 147 PRO B O 1
ATOM 2940 N N . ILE B 1 148 ? 4.727 -7.402 -24.766 1 97.94 148 ILE B N 1
ATOM 2941 C CA . ILE B 1 148 ? 3.41 -6.781 -24.688 1 97.94 148 ILE B CA 1
ATOM 2942 C C . ILE B 1 148 ? 2.992 -6.664 -23.219 1 97.94 148 ILE B C 1
ATOM 2944 O O . ILE B 1 148 ? 3.26 -7.559 -22.422 1 97.94 148 ILE B O 1
ATOM 2948 N N . SER B 1 149 ? 2.234 -5.566 -22.969 1 98.44 149 SER B N 1
ATOM 2949 C CA . SER B 1 149 ? 1.736 -5.344 -21.625 1 98.44 149 SER B CA 1
ATOM 2950 C C . SER B 1 149 ? 0.215 -5.43 -21.562 1 98.44 149 SER B C 1
ATOM 2952 O O . SER B 1 149 ? -0.374 -5.488 -20.484 1 98.44 149 SER B O 1
ATOM 2954 N N . SER B 1 150 ? -0.424 -5.504 -22.656 1 98.62 150 SER B N 1
ATOM 2955 C CA . SER B 1 150 ? -1.879 -5.57 -22.75 1 98.62 150 SER B CA 1
ATOM 2956 C C . SER B 1 150 ? -2.373 -7.012 -22.656 1 98.62 150 SER B C 1
ATOM 2958 O O . SER B 1 150 ? -2.008 -7.852 -23.484 1 98.62 150 SER B O 1
ATOM 2960 N N . LEU B 1 151 ? -3.238 -7.258 -21.688 1 98.19 151 LEU B N 1
ATOM 2961 C CA . LEU B 1 151 ? -3.828 -8.578 -21.516 1 98.19 151 LEU B CA 1
ATOM 2962 C C . LEU B 1 151 ? -4.562 -9.016 -22.766 1 98.19 151 LEU B C 1
ATOM 2964 O O . LEU B 1 151 ? -4.395 -10.148 -23.234 1 98.19 151 LEU B O 1
ATOM 2968 N N . GLU B 1 152 ? -5.328 -8.125 -23.266 1 97.94 152 GLU B N 1
ATOM 2969 C CA . GLU B 1 152 ? -6.141 -8.406 -24.453 1 97.94 152 GLU B CA 1
ATOM 2970 C C . GLU B 1 152 ? -5.27 -8.742 -25.656 1 97.94 152 GLU B C 1
ATOM 2972 O O . GLU B 1 152 ? -5.523 -9.727 -26.359 1 97.94 152 GLU B O 1
ATOM 2977 N N . ASN B 1 153 ? -4.242 -7.973 -25.859 1 98.19 153 ASN B N 1
ATOM 2978 C CA . ASN B 1 153 ? -3.389 -8.156 -27.031 1 98.19 153 ASN B CA 1
ATOM 2979 C C . ASN B 1 153 ? -2.504 -9.391 -26.891 1 98.19 153 ASN B C 1
ATOM 2981 O O . ASN B 1 153 ? -2.131 -10.008 -27.891 1 98.19 153 ASN B O 1
ATOM 2985 N N . ALA B 1 154 ? -2.193 -9.742 -25.688 1 98.19 154 ALA B N 1
ATOM 2986 C CA . ALA B 1 154 ? -1.283 -10.867 -25.453 1 98.19 154 ALA B CA 1
ATOM 2987 C C . ALA B 1 154 ? -2.021 -12.195 -25.531 1 98.19 154 ALA B C 1
ATOM 2989 O O . ALA B 1 154 ? -1.403 -13.242 -25.734 1 98.19 154 ALA B O 1
ATOM 2990 N N . LYS B 1 155 ? -3.266 -12.188 -25.328 1 97.94 155 LYS B N 1
ATOM 2991 C CA . LYS B 1 155 ? -4.066 -13.391 -25.125 1 97.94 155 LYS B CA 1
ATOM 2992 C C . LYS B 1 155 ? -3.857 -14.398 -26.25 1 97.94 155 LYS B C 1
ATOM 2994 O O . LYS B 1 155 ? -3.523 -15.555 -26 1 97.94 155 LYS B O 1
ATOM 2999 N N . PRO B 1 156 ? -3.994 -13.969 -27.547 1 98.19 156 PRO B N 1
ATOM 3000 C CA . PRO B 1 156 ? -3.82 -14.953 -28.625 1 98.19 156 PRO B CA 1
ATOM 3001 C C . PRO B 1 156 ? -2.414 -15.555 -28.656 1 98.19 156 PRO B C 1
ATOM 3003 O O . PRO B 1 156 ? -2.252 -16.75 -28.922 1 98.19 156 PRO B O 1
ATOM 3006 N N . ILE B 1 157 ? -1.453 -14.758 -28.422 1 98.12 157 ILE B N 1
ATOM 3007 C CA . ILE B 1 157 ? -0.063 -15.203 -28.469 1 98.12 157 ILE B CA 1
ATOM 3008 C C . ILE B 1 157 ? 0.207 -16.172 -27.312 1 98.12 157 ILE B C 1
ATOM 3010 O O . ILE B 1 157 ? 0.829 -17.219 -27.5 1 98.12 157 ILE B O 1
ATOM 3014 N N . MET B 1 158 ? -0.271 -15.867 -26.141 1 98 158 MET B N 1
ATOM 3015 C CA . MET B 1 158 ? -0.089 -16.703 -24.953 1 98 158 MET B CA 1
ATOM 3016 C C . MET B 1 158 ? -0.775 -18.047 -25.125 1 98 158 MET B C 1
ATOM 3018 O O . MET B 1 158 ? -0.205 -19.078 -24.781 1 98 158 MET B O 1
ATOM 3022 N N . GLU B 1 159 ? -1.979 -18 -25.641 1 97.75 159 GLU B N 1
ATOM 3023 C CA . GLU B 1 159 ? -2.727 -19.234 -25.859 1 97.75 159 GLU B CA 1
ATOM 3024 C C . GLU B 1 159 ? -2.004 -20.141 -26.859 1 97.75 159 GLU B C 1
ATOM 3026 O O . GLU B 1 159 ? -1.933 -21.344 -26.656 1 97.75 159 GLU B O 1
ATOM 3031 N N . GLU B 1 160 ? -1.502 -19.562 -27.891 1 97.75 160 GLU B N 1
ATOM 3032 C CA . GLU B 1 160 ? -0.752 -20.328 -28.891 1 97.75 160 GLU B CA 1
ATOM 3033 C C . GLU B 1 160 ? 0.488 -20.969 -28.266 1 97.75 160 GLU B C 1
ATOM 3035 O O . GLU B 1 160 ? 0.788 -22.125 -28.531 1 97.75 160 GLU B O 1
ATOM 3040 N N . PHE B 1 161 ? 1.157 -20.203 -27.578 1 97.38 161 PHE B N 1
ATOM 3041 C CA . PHE B 1 161 ? 2.361 -20.719 -26.938 1 97.38 161 PHE B CA 1
ATOM 3042 C C . PHE B 1 161 ? 2.031 -21.875 -26 1 97.38 161 PHE B C 1
ATOM 3044 O O . PHE B 1 161 ? 2.736 -22.891 -25.984 1 97.38 161 PHE B O 1
ATOM 3051 N N . ILE B 1 162 ? 1.036 -21.75 -25.172 1 96.25 162 ILE B N 1
ATOM 3052 C CA . ILE B 1 162 ? 0.64 -22.766 -24.219 1 96.25 162 ILE B CA 1
ATOM 3053 C C . ILE B 1 162 ? 0.262 -24.047 -24.953 1 96.25 162 ILE B C 1
ATOM 3055 O O . ILE B 1 162 ? 0.586 -25.156 -24.5 1 96.25 162 ILE B O 1
ATOM 3059 N N . GLU B 1 163 ? -0.389 -23.891 -26.094 1 95.56 163 GLU B N 1
ATOM 3060 C CA . GLU B 1 163 ? -0.747 -25.047 -26.891 1 95.56 163 GLU B CA 1
ATOM 3061 C C . GLU B 1 163 ? 0.497 -25.781 -27.391 1 95.56 163 GLU B C 1
ATOM 3063 O O . GLU B 1 163 ? 0.553 -27.016 -27.344 1 95.56 163 GLU B O 1
ATOM 3068 N N . ILE B 1 164 ? 1.413 -25.062 -27.844 1 94.56 164 ILE B N 1
ATOM 3069 C CA . ILE B 1 164 ? 2.678 -25.625 -28.297 1 94.56 164 ILE B CA 1
ATOM 3070 C C . ILE B 1 164 ? 3.354 -26.359 -27.125 1 94.56 164 ILE B C 1
ATOM 3072 O O . ILE B 1 164 ? 3.828 -27.484 -27.281 1 94.56 164 ILE B O 1
ATOM 3076 N N . TRP B 1 165 ? 3.336 -25.703 -26.031 1 94 165 TRP B N 1
ATOM 3077 C CA . TRP B 1 165 ? 3.98 -26.266 -24.859 1 94 165 TRP B CA 1
ATOM 3078 C C . TRP B 1 165 ? 3.291 -27.562 -24.422 1 94 165 TRP B C 1
ATOM 3080 O O . TRP B 1 165 ? 3.957 -28.531 -24.062 1 94 165 TRP B O 1
ATOM 3090 N N . ARG B 1 166 ? 2.029 -27.531 -24.422 1 91.75 166 ARG B N 1
ATOM 3091 C CA . ARG B 1 166 ? 1.271 -28.734 -24.062 1 91.75 166 ARG B CA 1
ATOM 3092 C C . ARG B 1 166 ? 1.622 -29.891 -25 1 91.75 166 ARG B C 1
ATOM 3094 O O . ARG B 1 166 ? 1.721 -31.031 -24.562 1 91.75 166 ARG B O 1
ATOM 3101 N N . GLU B 1 167 ? 1.789 -29.594 -26.219 1 91.56 167 GLU B N 1
ATOM 3102 C CA . GLU B 1 167 ? 2.178 -30.594 -27.203 1 91.56 167 GLU B CA 1
ATOM 3103 C C . GLU B 1 167 ? 3.553 -31.172 -26.875 1 91.56 167 GLU B C 1
ATOM 3105 O O . GLU B 1 167 ? 3.762 -32.375 -26.969 1 91.56 167 GLU B O 1
ATOM 3110 N N . VAL B 1 168 ? 4.406 -30.344 -26.516 1 90.31 168 VAL B N 1
ATOM 3111 C CA . VAL B 1 168 ? 5.758 -30.766 -26.141 1 90.31 168 VAL B CA 1
ATOM 3112 C C . VAL B 1 168 ? 5.699 -31.703 -24.938 1 90.31 168 VAL B C 1
ATOM 3114 O O . VAL B 1 168 ? 6.352 -32.75 -24.922 1 90.31 168 VAL B O 1
ATOM 3117 N N . LEU B 1 169 ? 4.93 -31.375 -23.922 1 91.25 169 LEU B N 1
ATOM 3118 C CA . LEU B 1 169 ? 4.828 -32.156 -22.688 1 91.25 169 LEU B CA 1
ATOM 3119 C C . LEU B 1 169 ? 4.129 -33.469 -22.938 1 91.25 169 LEU B C 1
ATOM 3121 O O . LEU B 1 169 ? 4.43 -34.469 -22.281 1 91.25 169 LEU B O 1
ATOM 3125 N N . SER B 1 170 ? 3.178 -33.438 -23.875 1 88.88 170 SER B N 1
ATOM 3126 C CA . SER B 1 170 ? 2.404 -34.656 -24.156 1 88.88 170 SER B CA 1
ATOM 3127 C C . SER B 1 170 ? 3.301 -35.75 -24.672 1 88.88 170 SER B C 1
ATOM 3129 O O . SER B 1 170 ? 2.977 -36.938 -24.516 1 88.88 170 SER B O 1
ATOM 3131 N N . LYS B 1 171 ? 4.383 -35.438 -25.234 1 88.81 171 LYS B N 1
ATOM 3132 C CA . LYS B 1 171 ? 5.328 -36.406 -25.766 1 88.81 171 LYS B CA 1
ATOM 3133 C C . LYS B 1 171 ? 6.027 -37.156 -24.641 1 88.81 171 LYS B C 1
ATOM 3135 O O . LYS B 1 171 ? 6.52 -38.281 -24.859 1 88.81 171 LYS B O 1
ATOM 3140 N N . LYS B 1 172 ? 6.043 -36.688 -23.469 1 89.62 172 LYS B N 1
ATOM 3141 C CA . LYS B 1 172 ? 6.703 -37.281 -22.328 1 89.62 172 LYS B CA 1
ATOM 3142 C C . LYS B 1 172 ? 5.73 -38.156 -21.531 1 89.62 172 LYS B C 1
ATOM 3144 O O . LYS B 1 172 ? 6.145 -38.938 -20.656 1 89.62 172 LYS B O 1
ATOM 3149 N N . SER B 1 173 ? 4.484 -38.188 -21.766 1 87.31 173 SER B N 1
ATOM 3150 C CA . SER B 1 173 ? 3.445 -39 -21.125 1 87.31 173 SER B CA 1
ATOM 3151 C C . SER B 1 173 ? 3.453 -38.812 -19.609 1 87.31 173 SER B C 1
ATOM 3153 O O . SER B 1 173 ? 3.432 -39.781 -18.844 1 87.31 173 SER B O 1
ATOM 3155 N N . LEU B 1 174 ? 3.66 -37.625 -19.203 1 91.31 174 LEU B N 1
ATOM 3156 C CA . LEU B 1 174 ? 3.604 -37.312 -17.766 1 91.31 174 LEU B CA 1
ATOM 3157 C C . LEU B 1 174 ? 2.174 -37.406 -17.25 1 91.31 174 LEU B C 1
ATOM 3159 O O . LEU B 1 174 ? 1.226 -37.062 -17.953 1 91.31 174 LEU B O 1
ATOM 3163 N N . PRO B 1 175 ? 1.984 -37.938 -16.094 1 92.31 175 PRO B N 1
ATOM 3164 C CA . PRO B 1 175 ? 0.642 -38.125 -15.539 1 92.31 175 PRO B CA 1
ATOM 3165 C C . PRO B 1 175 ? 0.021 -36.844 -15.023 1 92.31 175 PRO B C 1
ATOM 3167 O O . PRO B 1 175 ? -0.161 -36.688 -13.812 1 92.31 175 PRO B O 1
ATOM 3170 N N . GLY B 1 176 ? -0.363 -36 -15.844 1 93.19 176 GLY B N 1
ATOM 3171 C CA . GLY B 1 176 ? -0.981 -34.719 -15.492 1 93.19 176 GLY B CA 1
ATOM 3172 C C . GLY B 1 176 ? -0.933 -33.719 -16.609 1 93.19 176 GLY B C 1
ATOM 3173 O O . GLY B 1 176 ? -0.565 -34.031 -17.734 1 93.19 176 GLY B O 1
ATOM 3174 N N . GLN B 1 177 ? -1.35 -32.5 -16.297 1 93.69 177 GLN B N 1
ATOM 3175 C CA . GLN B 1 177 ? -1.338 -31.422 -17.266 1 93.69 177 GLN B CA 1
ATOM 3176 C C . GLN B 1 177 ? -1.352 -30.062 -16.562 1 93.69 177 GLN B C 1
ATOM 3178 O O . GLN B 1 177 ? -1.763 -29.953 -15.414 1 93.69 177 GLN B O 1
ATOM 3183 N N . PHE B 1 178 ? -0.903 -29.031 -17.297 1 95.06 178 PHE B N 1
ATOM 3184 C CA . PHE B 1 178 ? -0.975 -27.672 -16.797 1 95.06 178 PHE B CA 1
ATOM 3185 C C . PHE B 1 178 ? -2.332 -27.047 -17.094 1 95.06 178 PHE B C 1
ATOM 3187 O O . PHE B 1 178 ? -2.826 -27.141 -18.219 1 95.06 178 PHE B O 1
ATOM 3194 N N . MET B 1 179 ? -2.893 -26.438 -16.031 1 94.19 179 MET B N 1
ATOM 3195 C CA . MET B 1 179 ? -4.18 -25.75 -16.125 1 94.19 179 MET B CA 1
ATOM 3196 C C . MET B 1 179 ? -4.066 -24.312 -15.656 1 94.19 179 MET B C 1
ATOM 3198 O O . MET B 1 179 ? -3.129 -23.953 -14.93 1 94.19 179 MET B O 1
ATOM 3202 N N . ARG B 1 180 ? -5.016 -23.516 -16.125 1 92.38 180 ARG B N 1
ATOM 3203 C CA . ARG B 1 180 ? -5.066 -22.125 -15.68 1 92.38 180 ARG B CA 1
ATOM 3204 C C . ARG B 1 180 ? -6.301 -21.875 -14.82 1 92.38 180 ARG B C 1
ATOM 3206 O O . ARG B 1 180 ? -7.395 -22.344 -15.148 1 92.38 180 ARG B O 1
ATOM 3213 N N . ALA B 1 181 ? -6.137 -21.172 -13.719 1 87.94 181 ALA B N 1
ATOM 3214 C CA . ALA B 1 181 ? -7.281 -20.781 -12.898 1 87.94 181 ALA B CA 1
ATOM 3215 C C . ALA B 1 181 ? -8.055 -19.641 -13.547 1 87.94 181 ALA B C 1
ATOM 3217 O O . ALA B 1 181 ? -9.258 -19.484 -13.312 1 87.94 181 ALA B O 1
ATOM 3218 N N . GLU B 1 182 ? -7.656 -18.891 -14.336 1 89.88 182 GLU B N 1
ATOM 3219 C CA . GLU B 1 182 ? -8.18 -17.812 -15.172 1 89.88 182 GLU B CA 1
ATOM 3220 C C . GLU B 1 182 ? -9.078 -16.875 -14.367 1 89.88 182 GLU B C 1
ATOM 3222 O O . GLU B 1 182 ? -10.273 -16.766 -14.656 1 89.88 182 GLU B O 1
ATOM 3227 N N . PRO B 1 183 ? -8.492 -16.156 -13.438 1 92.44 183 PRO B N 1
ATOM 3228 C CA . PRO B 1 183 ? -9.32 -15.172 -12.734 1 92.44 183 PRO B CA 1
ATOM 3229 C C . PRO B 1 183 ? -9.781 -14.039 -13.656 1 92.44 183 PRO B C 1
ATOM 3231 O O . PRO B 1 183 ? -9.109 -13.719 -14.633 1 92.44 183 PRO B O 1
ATOM 3234 N N . ILE B 1 184 ? -10.969 -13.508 -13.32 1 95.88 184 ILE B N 1
ATOM 3235 C CA . ILE B 1 184 ? -11.461 -12.32 -14.016 1 95.88 184 ILE B CA 1
ATOM 3236 C C . ILE B 1 184 ? -10.875 -11.062 -13.375 1 95.88 184 ILE B C 1
ATOM 3238 O O . ILE B 1 184 ? -11.398 -10.57 -12.375 1 95.88 184 ILE B O 1
ATOM 3242 N N . PHE B 1 185 ? -9.852 -10.5 -14.008 1 97.56 185 PHE B N 1
ATOM 3243 C CA . PHE B 1 185 ? -9.062 -9.414 -13.422 1 97.56 185 PHE B CA 1
ATOM 3244 C C . PHE B 1 185 ? -9.93 -8.18 -13.195 1 97.56 185 PHE B C 1
ATOM 3246 O O . PHE B 1 185 ? -9.75 -7.457 -12.219 1 97.56 185 PHE B O 1
ATOM 3253 N N . ALA B 1 186 ? -10.898 -7.992 -14.125 1 96.5 186 ALA B N 1
ATOM 3254 C CA . ALA B 1 186 ? -11.773 -6.828 -14.023 1 96.5 186 ALA B CA 1
ATOM 3255 C C . ALA B 1 186 ? -12.586 -6.859 -12.727 1 96.5 186 ALA B C 1
ATOM 3257 O O . ALA B 1 186 ? -12.891 -5.812 -12.156 1 96.5 186 ALA B O 1
ATOM 3258 N N . ASP B 1 187 ? -12.938 -8.031 -12.219 1 97.06 187 ASP B N 1
ATOM 3259 C CA . ASP B 1 187 ? -13.672 -8.164 -10.961 1 97.06 187 ASP B CA 1
ATOM 3260 C C . ASP B 1 187 ? -12.836 -7.656 -9.789 1 97.06 187 ASP B C 1
ATOM 3262 O O . ASP B 1 187 ? -13.383 -7.258 -8.758 1 97.06 187 ASP B O 1
ATOM 3266 N N . TYR B 1 188 ? -11.523 -7.695 -9.898 1 97.12 188 TYR B N 1
ATOM 3267 C CA . TYR B 1 188 ? -10.609 -7.203 -8.867 1 97.12 188 TYR B CA 1
ATOM 3268 C C . TYR B 1 188 ? -10.305 -5.723 -9.07 1 97.12 188 TYR B C 1
ATOM 3270 O O . TYR B 1 188 ? -9.461 -5.156 -8.367 1 97.12 188 TYR B O 1
ATOM 3278 N N . GLY B 1 189 ? -10.914 -5.137 -10.109 1 95.88 189 GLY B N 1
ATOM 3279 C CA . GLY B 1 189 ? -10.695 -3.732 -10.422 1 95.88 189 GLY B CA 1
ATOM 3280 C C . GLY B 1 189 ? -9.406 -3.486 -11.188 1 95.88 189 GLY B C 1
ATOM 3281 O O . GLY B 1 189 ? -8.883 -2.373 -11.172 1 95.88 189 GLY B O 1
ATOM 3282 N N . LEU B 1 190 ? -8.828 -4.469 -11.812 1 97.69 190 LEU B N 1
ATOM 3283 C CA . LEU B 1 190 ? -7.562 -4.336 -12.516 1 97.69 190 LEU B CA 1
ATOM 3284 C C . LEU B 1 190 ? -7.793 -4.016 -13.992 1 97.69 190 LEU B C 1
ATOM 3286 O O . LEU B 1 190 ? -8.766 -4.484 -14.586 1 97.69 190 LEU B O 1
ATOM 3290 N N . SER B 1 191 ? -6.898 -3.266 -14.555 1 97.38 191 SER B N 1
ATOM 3291 C CA . SER B 1 191 ? -7.027 -2.814 -15.938 1 97.38 191 SER B CA 1
ATOM 3292 C C . SER B 1 191 ? -6.398 -3.812 -16.906 1 97.38 191 SER B C 1
ATOM 3294 O O . SER B 1 191 ? -5.902 -4.859 -16.484 1 97.38 191 SER B O 1
ATOM 3296 N N . ASP B 1 192 ? -6.445 -3.463 -18.172 1 98.38 192 ASP B N 1
ATOM 3297 C CA . ASP B 1 192 ? -5.871 -4.293 -19.234 1 98.38 192 ASP B CA 1
ATOM 3298 C C . ASP B 1 192 ? -4.344 -4.293 -19.156 1 98.38 192 ASP B C 1
ATOM 3300 O O . ASP B 1 192 ? -3.701 -5.281 -19.516 1 98.38 192 ASP B O 1
ATOM 3304 N N . ASN B 1 193 ? -3.832 -3.174 -18.703 1 98.44 193 ASN B N 1
ATOM 3305 C CA . ASN B 1 193 ? -2.381 -3.086 -18.578 1 98.44 193 ASN B CA 1
ATOM 3306 C C . ASN B 1 193 ? -1.863 -3.928 -17.422 1 98.44 193 ASN B C 1
ATOM 3308 O O . ASN B 1 193 ? -2.213 -3.68 -16.266 1 98.44 193 ASN B O 1
ATOM 3312 N N . TYR B 1 194 ? -1.058 -4.832 -17.719 1 98.5 194 TYR B N 1
ATOM 3313 C CA . TYR B 1 194 ? -0.612 -5.832 -16.766 1 98.5 194 TYR B CA 1
ATOM 3314 C C . TYR B 1 194 ? 0.236 -5.199 -15.664 1 98.5 194 TYR B C 1
ATOM 3316 O O . TYR B 1 194 ? 1.063 -4.328 -15.938 1 98.5 194 TYR B O 1
ATOM 3324 N N . SER B 1 195 ? -0.004 -5.594 -14.453 1 98 195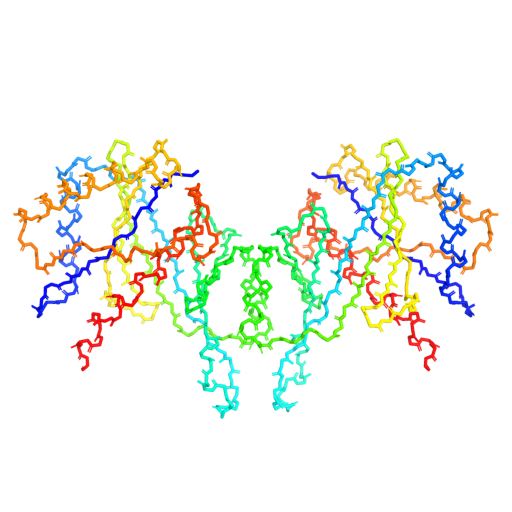 SER B N 1
ATOM 3325 C CA . SER B 1 195 ? 0.781 -5.207 -13.281 1 98 195 SER B CA 1
ATOM 3326 C C . SER B 1 195 ? 1.016 -6.395 -12.359 1 98 195 SER B C 1
ATOM 3328 O O . SER B 1 195 ? 0.484 -7.48 -12.586 1 98 195 SER B O 1
ATOM 3330 N N . LEU B 1 196 ? 1.789 -6.207 -11.312 1 98.12 196 LEU B N 1
ATOM 3331 C CA . LEU B 1 196 ? 2.098 -7.297 -10.398 1 98.12 196 LEU B CA 1
ATOM 3332 C C . LEU B 1 196 ? 0.882 -7.652 -9.547 1 98.12 196 LEU B C 1
ATOM 3334 O O . LEU B 1 196 ? 0.838 -8.719 -8.938 1 98.12 196 LEU B O 1
ATOM 3338 N N . GLN B 1 197 ? -0.064 -6.754 -9.531 1 98.5 197 GLN B N 1
ATOM 3339 C CA . GLN B 1 197 ? -1.327 -7.133 -8.914 1 98.5 197 GLN B CA 1
ATOM 3340 C C . GLN B 1 197 ? -1.992 -8.281 -9.664 1 98.5 197 GLN B C 1
ATOM 3342 O O . GLN B 1 197 ? -2.615 -9.148 -9.062 1 98.5 197 GLN B O 1
ATOM 3347 N N . HIS B 1 198 ? -1.875 -8.234 -11.016 1 98.62 198 HIS B N 1
ATOM 3348 C CA . HIS B 1 198 ? -2.375 -9.344 -11.82 1 98.62 198 HIS B CA 1
ATOM 3349 C C . HIS B 1 198 ? -1.696 -10.648 -11.438 1 98.62 198 HIS B C 1
ATOM 3351 O O . HIS B 1 198 ? -2.359 -11.68 -11.305 1 98.62 198 HIS B O 1
ATOM 3357 N N . THR B 1 199 ? -0.392 -10.578 -11.242 1 98.38 199 THR B N 1
ATOM 3358 C CA . THR B 1 199 ? 0.378 -11.758 -10.852 1 98.38 199 THR B CA 1
ATOM 3359 C C . THR B 1 199 ? -0.099 -12.289 -9.5 1 98.38 199 THR B C 1
ATOM 3361 O O . THR B 1 199 ? -0.343 -13.492 -9.359 1 98.38 199 THR B O 1
ATOM 3364 N N . ALA B 1 200 ? -0.237 -11.383 -8.555 1 98.44 200 ALA B N 1
ATOM 3365 C CA . ALA B 1 200 ? -0.686 -11.766 -7.219 1 98.44 200 ALA B CA 1
ATOM 3366 C C . ALA B 1 200 ? -2.047 -12.453 -7.277 1 98.44 200 ALA B C 1
ATOM 3368 O O . ALA B 1 200 ? -2.256 -13.484 -6.633 1 98.44 200 ALA B O 1
ATOM 3369 N N . VAL B 1 201 ? -2.941 -11.883 -8.047 1 98.31 201 VAL B N 1
ATOM 3370 C CA . VAL B 1 201 ? -4.293 -12.422 -8.172 1 98.31 201 VAL B CA 1
ATOM 3371 C C . VAL B 1 201 ? -4.238 -13.82 -8.773 1 98.31 201 VAL B C 1
ATOM 3373 O O . VAL B 1 201 ? -5.004 -14.703 -8.383 1 98.31 201 VAL B O 1
ATOM 3376 N N . GLN B 1 202 ? -3.371 -14.047 -9.68 1 98.12 202 GLN B N 1
ATOM 3377 C CA . GLN B 1 202 ? -3.25 -15.359 -10.305 1 98.12 202 GLN B CA 1
ATOM 3378 C C . GLN B 1 202 ? -2.727 -16.391 -9.305 1 98.12 202 GLN B C 1
ATOM 3380 O O . GLN B 1 202 ? -3.166 -17.547 -9.312 1 98.12 202 GLN B O 1
ATOM 3385 N N . TYR B 1 203 ? -1.738 -16.031 -8.484 1 97.69 203 TYR B N 1
ATOM 3386 C CA . TYR B 1 203 ? -1.274 -16.922 -7.434 1 97.69 203 TYR B CA 1
ATOM 3387 C C . TYR B 1 203 ? -2.416 -17.297 -6.496 1 97.69 203 TYR B C 1
ATOM 3389 O O . TYR B 1 203 ? -2.574 -18.469 -6.141 1 97.69 203 TYR B O 1
ATOM 3397 N N . ALA B 1 204 ? -3.158 -16.312 -6.117 1 96.5 204 ALA B N 1
ATOM 3398 C CA . ALA B 1 204 ? -4.297 -16.562 -5.234 1 96.5 204 ALA B CA 1
ATOM 3399 C C . ALA B 1 204 ? -5.305 -17.5 -5.883 1 96.5 204 ALA B C 1
ATOM 3401 O O . ALA B 1 204 ? -5.867 -18.375 -5.215 1 96.5 204 ALA B O 1
ATOM 3402 N N . ALA B 1 205 ? -5.555 -17.328 -7.129 1 95.88 205 ALA B N 1
ATOM 3403 C CA . ALA B 1 205 ? -6.543 -18.125 -7.855 1 95.88 205 ALA B CA 1
ATOM 3404 C C . ALA B 1 205 ? -6.094 -19.578 -8 1 95.88 205 ALA B C 1
ATOM 3406 O O . ALA B 1 205 ? -6.922 -20.484 -8.094 1 95.88 205 ALA B O 1
ATOM 3407 N N . ALA B 1 206 ? -4.812 -19.828 -8.023 1 94.62 206 ALA B N 1
ATOM 3408 C CA . ALA B 1 206 ? -4.258 -21.156 -8.219 1 94.62 206 ALA B CA 1
ATOM 3409 C C . ALA B 1 206 ? -4.285 -21.969 -6.922 1 94.62 206 ALA B C 1
ATOM 3411 O O . ALA B 1 206 ? -4.148 -23.188 -6.938 1 94.62 206 ALA B O 1
ATOM 3412 N N . LEU B 1 207 ? -4.496 -21.312 -5.793 1 91.62 207 LEU B N 1
ATOM 3413 C CA . LEU B 1 207 ? -4.324 -21.891 -4.461 1 91.62 207 LEU B CA 1
ATOM 3414 C C . LEU B 1 207 ? -5.27 -23.062 -4.254 1 91.62 207 LEU B C 1
ATOM 3416 O O . LEU B 1 207 ? -4.859 -24.109 -3.756 1 91.62 207 LEU B O 1
ATOM 3420 N N . PRO B 1 208 ? -6.578 -22.906 -4.551 1 88.19 208 PRO B N 1
ATOM 3421 C CA . PRO B 1 208 ? -7.48 -24.031 -4.32 1 88.19 208 PRO B CA 1
ATOM 3422 C C . PRO B 1 208 ? -7.012 -25.312 -5.016 1 88.19 208 PRO B C 1
ATOM 3424 O O . PRO B 1 208 ? -7.242 -26.422 -4.508 1 88.19 208 PRO B O 1
ATOM 3427 N N . GLN B 1 209 ? -6.293 -25.188 -6.09 1 83.75 209 GLN B N 1
ATOM 3428 C CA . GLN B 1 209 ? -5.828 -26.344 -6.859 1 83.75 209 GLN B CA 1
ATOM 3429 C C . GLN B 1 209 ? -4.586 -26.953 -6.227 1 83.75 209 GLN B C 1
ATOM 3431 O O . GLN B 1 209 ? -4.27 -28.125 -6.48 1 83.75 209 GLN B O 1
ATOM 3436 N N . LEU B 1 210 ? -3.914 -26.109 -5.398 1 81.81 210 LEU B N 1
ATOM 3437 C CA . LEU B 1 210 ? -2.701 -26.562 -4.73 1 81.81 210 LEU B CA 1
ATOM 3438 C C . LEU B 1 210 ? -3.041 -27.375 -3.486 1 81.81 210 LEU B C 1
ATOM 3440 O O . LEU B 1 210 ? -2.23 -28.188 -3.027 1 81.81 210 LEU B O 1
ATOM 3444 N N . PHE B 1 211 ? -4.238 -27.141 -2.879 1 73 211 PHE B N 1
ATOM 3445 C CA . PHE B 1 211 ? -4.66 -27.859 -1.683 1 73 211 PHE B CA 1
ATOM 3446 C C . PHE B 1 211 ? -5.523 -29.062 -2.047 1 73 211 PHE B C 1
ATOM 3448 O O . PHE B 1 211 ? -5.613 -30.016 -1.28 1 73 211 PHE B O 1
ATOM 3455 N N . ALA B 1 212 ? -6.359 -28.922 -3.051 1 59.72 212 ALA B N 1
ATOM 3456 C CA . ALA B 1 212 ? -7.156 -30.062 -3.467 1 59.72 212 ALA B CA 1
ATOM 3457 C C . ALA B 1 212 ? -6.27 -31.281 -3.719 1 59.72 212 ALA B C 1
ATOM 3459 O O . ALA B 1 212 ? -6.688 -32.406 -3.48 1 59.72 212 ALA B O 1
ATOM 3460 N N . SER B 1 213 ? -5.09 -30.984 -4.16 1 50 213 SER B N 1
ATOM 3461 C CA . SER B 1 213 ? -4.215 -32.125 -4.391 1 50 213 SER B CA 1
ATOM 3462 C C . SER B 1 213 ? -3.881 -32.844 -3.084 1 50 213 SER B C 1
ATOM 3464 O O . SER B 1 213 ? -3.607 -34.062 -3.078 1 50 213 SER B O 1
ATOM 3466 N N . VAL B 1 214 ? -4.051 -32.031 -1.879 1 45.28 214 VAL B N 1
ATOM 3467 C CA . VAL B 1 214 ? -3.77 -32.656 -0.589 1 45.28 214 VAL B CA 1
ATOM 3468 C C . VAL B 1 214 ? -5.031 -33.344 -0.059 1 45.28 214 VAL B C 1
ATOM 3470 O O . VAL B 1 214 ? -4.953 -34.406 0.58 1 45.28 214 VAL B O 1
ATOM 3473 N N . GLN B 1 215 ? -6.148 -32.594 -0.06 1 42.03 215 GLN B N 1
ATOM 3474 C CA . GLN B 1 215 ? -7.277 -33.281 0.555 1 42.03 215 GLN B CA 1
ATOM 3475 C C . GLN B 1 215 ? -7.504 -34.656 -0.081 1 42.03 215 GLN B C 1
ATOM 3477 O O . GLN B 1 215 ? -8.172 -35.5 0.5 1 42.03 215 GLN B O 1
ATOM 3482 N N . LEU B 1 216 ? -7.195 -34.844 -1.306 1 36.16 216 LEU B N 1
ATOM 3483 C CA . LEU B 1 216 ? -7.395 -36.219 -1.786 1 36.16 216 LEU B CA 1
ATOM 3484 C C . LEU B 1 216 ? -6.543 -37.188 -0.992 1 36.16 216 LEU B C 1
ATOM 3486 O O . LEU B 1 216 ? -6.738 -38.406 -1.094 1 36.16 216 LEU B O 1
ATOM 3490 N N . ARG B 1 217 ? -5.531 -36.812 -0.275 1 35.56 217 ARG B N 1
ATOM 3491 C CA . ARG B 1 217 ? -4.832 -37.844 0.5 1 35.56 217 ARG B CA 1
ATOM 3492 C C . ARG B 1 217 ? -5.469 -38 1.875 1 35.56 217 ARG B C 1
ATOM 3494 O O . ARG B 1 217 ? -5.059 -38.875 2.648 1 35.56 217 ARG B O 1
ATOM 3501 N N . SER B 1 218 ? -6.191 -37.062 2.57 1 29.14 218 SER B N 1
ATOM 3502 C CA . SER B 1 218 ? -6.773 -37.594 3.795 1 29.14 218 SER B CA 1
ATOM 3503 C C . SER B 1 218 ? -8.055 -38.375 3.502 1 29.14 218 SER B C 1
ATOM 3505 O O . SER B 1 218 ? -8.82 -38 2.609 1 29.14 218 SER B O 1
#

InterPro domains:
  IPR013921 Mediator complex, subunit Med20 [PF08612] (1-207)
  IPR013921 Mediator complex, subunit Med20 [PTHR12465] (6-215)

Secondary structure (DSSP, 8-state):
--EEEEEEEEEPTT----HHHHHHHHHHHHHTT-EEEEEEEEEEEEEEE--SSTTSTTSS---EEEEEETT-TTEEEEEEGGGTEEEEEETTHHHHHHHHT-EEEEEEEEEEEEEEEETTEEEEEEEEEETT--S--EEEEEEEETT--BHHHHHHHHHHHHHHHHHHHHTTT-SEEEEE----GGGGT--SB--HHHHHHHHHHHHHHHHHHHHTT-/--EEEEEEEEEPTT----HHHHHHHHHHHHHTT-EEEEEEEEEEEEEEE--SSTTSGGGS---EEEEEETT-TTEEEEEEGGGTEEEEEETTHHHHHHHHT-EEEEEEEEEEEEEEEETTEEEEEEEEEETT--S--EEEEEEEETT--BHHHHHHHHHHHHHHHHHHHHTTT-SEEEEE----GGGGT--SB--HHHHHHHHHHHHHHHHHHHHTT-

Foldseek 3Di:
DWDKFKWWWDFAPPDADDPVLLVVLVVLCVVLVWDWDDKWKKKKWKKAFPDPPPPPDVPDRPIWIKMATPVCNQKIWIADLVQLAIDIDGPCVVVVCVVVNRIDTPKMKMWMFIWTDDDQKIKTWTFIDIPVDDGTLTIMMMITRNPDQFQVVCVVVVVVVQVVSQVSVVVVVGRTDIDFLDDDNVSNVDDRGDDVSVVVSRVVSCVVSSCVSVVVVD/DWDKFKWWWFFAPPDADDPVLLVVLVVLCVVLVWDWDDKWKKKKWKKAFPDPPPPDDPPDRPIWIKMATPVCNQKIWIADLVQLAIDIDGPCVVVVCVVVNRIDTPKMKMWMFIWIDDDQKIKTWTFIDIPVDDDTLTIMMMITRNPDFFQVVCVVVVVVVQVVSQVSVVVVVGRTGIDFLDDDNVSNVDDRGDDVSVVVSRVVSCVVSSCVSVVVVD

Nearest PDB structures (foldseek):
  5n9j-assembly1_Y  TM=6.544E-01  e=8.309E-10  Schizosaccharomyces pombe
  5u0s-assembly1_T  TM=6.507E-01  e=7.238E-07  Schizosaccharomyces pombe
  6w1s-assembly1_M  TM=4.255E-01  e=3.001E-06  Mus musculus
  4pn0-assembly2_C  TM=4.076E-01  e=1.052E-03  Schizosaccharomyces pombe
  4pn0-assembly2_D  TM=4.316E-01  e=1.321E-03  Schizosaccharomyces pombe

Organism: Medicago truncatula (NCBI:txid3880)

pLDDT: mean 90.3, std 13.95, range [28.84, 98.81]